Protein AF-0000000083822884 (afdb_homodimer)

Organism: NCBI:txid205130

Sequence (716 aa):
MIFPSYSFPRPGYAIFPLLQMFLTNFVYLCDPQETHKIYRQKLDELTSLQATCSSAIGKQRKCLKDLRHKVKLITDIKTQIKDKENVFFDMEAYLPKKNGLYLNLVLGNVNVTLLSNQAKFAYKDEYEKFKLYMTIILMFGAITCLFFLNCRVTDEIFNFLLVWYYCTLTIRESILMSNGSRIKGWWVSHHYVSTFLSGVMLTWPEGPMYQMFRSQFLAFSIYQSFVQFLQYYYQSGCLYRLRALGERNQLDLTVEGFQSWMWRGLTFLLPFLFFGHFWQLYNAVTLFRLAGHEDCKEWQVRIVLASSCCFYLKSLVHFAYLCLSSVFKSTFGAIYIWPPYKFKRCVSLYQAKLHTSTMIFPSYSFPRPGYAIFPLLQMFLTNFVYLCDPQETHKIYRQKLDELTSLQATCSSAIGKQRKCLKDLRHKVKLITDIKTQIKDKENVFFDMEAYLPKKNGLYLNLVLGNVNVTLLSNQAKFAYKDEYEKFKLYMTIILMFGAITCLFFLNCRVTDEIFNFLLVWYYCTLTIRESILMSNGSRIKGWWVSHHYVSTFLSGVMLTWPEGPMYQMFRSQFLAFSIYQSFVQFLQYYYQSGCLYRLRALGERNQLDLTVEGFQSWMWRGLTFLLPFLFFGHFWQLYNAVTLFRLAGHEDCKEWQVRIVLASSCCFYLKSLVHFAYLCLSSVFKSTFGAIYIWPPYKFKRCVSLYQAKLHTST

InterPro domains:
  IPR012926 TMEM120A/B [PF07851] (33-304)
  IPR012926 TMEM120A/B [PTHR21433] (33-319)

Solvent-accessible surface area (backbone atoms only — not comparable to full-atom values): 39597 Å² total; per-residue (Å²): 137,85,78,78,80,81,77,74,78,73,73,73,67,58,52,53,56,49,50,47,43,47,49,47,50,61,53,64,42,85,46,60,60,58,57,46,49,52,47,52,51,51,48,52,51,48,53,53,49,49,52,52,49,52,50,48,49,49,54,49,50,52,50,49,53,53,43,54,69,69,50,77,76,45,66,68,56,49,51,51,50,50,50,50,49,50,51,49,49,52,56,48,24,56,36,86,55,82,62,53,70,69,52,28,70,48,59,40,90,53,56,66,53,45,74,40,66,68,50,47,52,51,41,53,50,49,54,52,49,49,50,48,54,51,33,52,52,48,28,51,48,29,49,42,43,66,78,72,39,92,44,70,67,59,53,36,52,52,26,47,51,47,24,52,49,29,49,33,47,52,50,40,50,50,45,40,44,70,44,57,40,72,74,55,65,66,61,55,48,49,36,54,50,48,25,53,50,27,46,42,60,36,48,49,49,93,48,70,71,44,61,72,43,45,59,61,51,32,51,48,48,32,49,50,26,51,51,50,51,54,48,45,56,45,51,52,52,50,52,52,49,43,56,67,69,51,59,59,58,77,61,45,79,46,58,82,54,86,48,75,72,56,46,62,56,46,61,68,46,44,64,59,51,51,51,50,44,52,50,35,46,51,51,26,52,53,32,51,54,49,59,67,36,90,85,54,80,62,66,46,45,56,52,53,27,50,50,31,47,49,54,39,51,52,49,50,51,51,48,49,49,50,48,52,56,49,52,53,59,68,71,57,78,87,74,78,67,86,91,81,75,81,84,43,80,78,71,57,79,68,63,66,70,67,61,70,82,107,137,83,81,79,80,78,76,75,77,73,72,72,67,57,52,54,56,48,50,47,43,47,50,47,49,60,52,64,42,86,45,60,61,57,57,45,49,52,46,51,50,51,49,51,51,48,53,52,49,48,52,52,49,51,51,49,49,49,54,49,50,53,51,48,55,54,42,54,69,68,51,77,76,44,64,67,57,50,52,51,50,51,50,50,49,50,49,48,49,57,56,48,24,58,34,84,56,82,63,54,70,70,52,29,71,48,58,39,90,52,55,66,52,46,75,41,64,68,51,48,52,50,41,53,51,48,53,52,49,50,50,48,53,51,33,52,52,50,28,51,50,29,48,41,42,66,77,72,40,92,45,69,66,59,50,36,52,51,26,47,50,47,25,53,50,29,50,33,48,52,49,39,49,51,46,39,44,70,43,56,42,76,74,53,68,67,61,55,48,49,37,54,51,49,24,52,49,27,46,43,59,34,48,50,51,92,48,70,70,43,61,73,44,44,61,61,50,33,52,48,48,32,50,50,28,52,53,50,51,54,49,44,56,45,50,51,51,51,51,50,50,44,55,68,69,51,54,61,57,88,64,43,77,47,58,77,59,86,49,74,73,56,46,62,53,47,60,68,47,43,64,59,51,50,51,49,45,51,51,35,47,51,50,25,52,52,30,50,54,48,58,66,36,89,84,55,79,62,66,46,44,55,50,52,26,51,48,32,48,49,53,38,51,50,49,50,50,51,48,49,50,52,48,53,55,48,51,52,59,68,71,54,78,88,74,79,66,86,89,78,73,81,84,39,80,77,71,57,81,69,63,68,70,68,61,68,82,106

pLDDT: mean 71.79, std 22.81, range [19.41, 97.19]

Secondary structure (DSSP, 8-state):
----------TTSSHHHHHHHHHHHHHHSS-HHHHHHHHHHHHHHHHHHHHHHHHHHHHHHHHHHHHHHH--S-HHHHHHHHHHHHHHHHHHTTS-PPPPHHHHHHH-S------SHHHHHHHHHHHHHHHHHHHHHHHHHHHHHHHT---HHHHHHHHHHHHHHHHHHHHHHHHHHHTT----HHHHHHHHHHHHHHHHHHH--SSHHHHHHHHHHHHHHHHHHHHHHHHHHHHHHHHHHHHHTTTTSTTGGG--S--HHHHHHHHHHHHHHHHHHHHHHHHHHHHHHHHTSTT---HHHHHHHHHHHHHHHHHHHHHHHHHHHHHHHHSSSS---S--SGGGTTTGGGSGGGTTT-/----------TTSSHHHHHHHHHHHHHHSS-HHHHHHHHHHHHHHHHHHHHHHHHHHHHHHHHHHHHHHH--S-HHHHHHHHHHHHHHHHHHTTS-PPPPHHHHHHH-S------SHHHHHHHHHHHHHHHHHHHHHHHHHHHHHHHT---HHHHHHHHHHHHHHHHHHHHHHHHHHHTT----HHHHHHHHHHHHHHHHHHH--SSHHHHHHHHHHHHHHHHHHHHHHHHHHHHHHHHHHHHHTTTTSGGGGG--S--HHHHHHHHHHHHHHHHHHHHHHHHHHHHHHHHTSTT---HHHHHHHHHHHHHHHHHHHHHHHHHHHHHHHHHSSS---S--SGGGTTTGGGSGGGTTT-

Nearest PDB structures (foldseek):
  7n7p-assembly1_B  TM=9.073E-01  e=2.785E-26  Homo sapiens
  7n0k-assembly1_A  TM=9.055E-01  e=8.140E-24  Mus musculus
  7n0l-assembly1_B  TM=8.531E-01  e=1.923E-24  Mus musculus
  7f3t-assembly1_A  TM=8.676E-01  e=2.317E-24  Homo sapiens
  7f6v-assembly1_B  TM=8.742E-01  e=5.486E-23  Homo sapiens

Radius of gyration: 32.62 Å; Cα contacts (8 Å, |Δi|>4): 527; chains: 2; bounding box: 101×112×96 Å

Foldseek 3Di:
DPPDPPPPPDPPVVVVVVVVVCVVVVCPPPNVVVVVVVVVVVVVVVVVVLVVLVVVLVVVLVVLVVVCVVPVPDVVSVVVSVVVVVVSLQVCLQHFDAADPVLCVVPNGDGLRDNFLVSLLVLVVVLLVLLLVLLVVLLVLLVCCQPPNVDPVSVLVSLVSQLVSLVVNLNSVSSNVSSPQPPDPVVSVVSVLSNVLSVLLNPPDDDDLCVLCVNLVSVLSNLVSVLSNLVSVLVVVVSVVCVVVVVRDTNCSCVQDDDPVSVVSVVVSVVSVVVSLVSLVVSLVSLVVSVPDPPDPRPSSVSNNVSSVVVSVVVVVVVVVVVVVVVVVPPDDPPPPDDDDDVPPRPPPPPPPVPPVD/DDPDDPPDPDCPVVVVVVVVVCVVVVCPPPNPVVVVVVVVVVVVVVVVVLVVLVVVLVVVLVVLVVVCVVPVPDVVSVVVSVVVVLVSLLVCLQHFDAADPVLCVVPNGDGLRDNFLVSLLVLVVVLLVLLLVLLVVLLVLLVCCQPPNVDLVSVLVSLVSQLVSLVVNLNSVSSNVSSPQPPDPVVSVVSVLSNVLSVLLNPPDDDDLCVLCVNLVSVLSNLVSVLSNLVSVLVVVVSVVCVVVVVRDGNCSCVPDDDPVSVVSVVVSVVSVVVSLVSLVVSLVSLVVSVPDPPDPRPSSVSNNVSSVVVSVVVVVVVVVVVVVVVVPPPDDLPPPDDDDDVPPRPPVPNPPVPPVD

Structure (mmCIF, N/CA/C/O backbone):
data_AF-0000000083822884-model_v1
#
loop_
_entity.id
_entity.type
_entity.pdbx_description
1 polymer 'Transmembrane protein 120B'
#
loop_
_atom_site.group_PDB
_atom_site.id
_atom_site.type_symbol
_atom_site.label_atom_id
_atom_site.label_alt_id
_atom_site.label_comp_id
_atom_site.label_asym_id
_atom_site.label_entity_id
_atom_site.label_seq_id
_atom_site.pdbx_PDB_ins_code
_atom_site.Cartn_x
_atom_site.Cartn_y
_atom_site.Cartn_z
_atom_site.occupancy
_atom_site.B_iso_or_equiv
_atom_site.auth_seq_id
_atom_site.auth_comp_id
_atom_site.auth_asym_id
_atom_site.auth_atom_id
_atom_site.pdbx_PDB_model_num
ATOM 1 N N . MET A 1 1 ? -55.219 15.477 69.812 1 25.03 1 MET A N 1
ATOM 2 C CA . MET A 1 1 ? -54.656 16.234 68.688 1 25.03 1 MET A CA 1
ATOM 3 C C . MET A 1 1 ? -53.906 15.305 67.75 1 25.03 1 MET A C 1
ATOM 5 O O . MET A 1 1 ? -53 14.594 68.188 1 25.03 1 MET A O 1
ATOM 9 N N . ILE A 1 2 ? -54.562 14.797 66.625 1 30.55 2 ILE A N 1
ATOM 10 C CA . ILE A 1 2 ? -54.312 13.781 65.625 1 30.55 2 ILE A CA 1
ATOM 11 C C . ILE A 1 2 ? -53.219 14.266 64.688 1 30.55 2 ILE A C 1
ATOM 13 O O . ILE A 1 2 ? -53.344 15.32 64.062 1 30.55 2 ILE A O 1
ATOM 17 N N . PHE A 1 3 ? -51.906 14.008 64.938 1 31.75 3 PHE A N 1
ATOM 18 C CA . PHE A 1 3 ? -50.75 14.477 64.188 1 31.75 3 PHE A CA 1
ATOM 19 C C . PHE A 1 3 ? -50.781 13.961 62.75 1 31.75 3 PHE A C 1
ATOM 21 O O . PHE A 1 3 ? -50.969 12.758 62.5 1 31.75 3 PHE A O 1
ATOM 28 N N . PRO A 1 4 ? -51.219 14.797 61.781 1 30.09 4 PRO A N 1
ATOM 29 C CA . PRO A 1 4 ? -51.406 14.367 60.375 1 30.09 4 PRO A CA 1
ATOM 30 C C . PRO A 1 4 ? -50.094 13.852 59.75 1 30.09 4 PRO A C 1
ATOM 32 O O . PRO A 1 4 ? -49 14.266 60.156 1 30.09 4 PRO A O 1
ATOM 35 N N . SER A 1 5 ? -50.062 12.578 59.344 1 29.41 5 SER A N 1
ATOM 36 C CA . SER A 1 5 ? -49.031 11.758 58.688 1 29.41 5 SER A CA 1
ATOM 37 C C . SER A 1 5 ? -48.531 12.391 57.406 1 29.41 5 SER A C 1
ATOM 39 O O . SER A 1 5 ? -49.312 12.555 56.438 1 29.41 5 SER A O 1
ATOM 41 N N . TYR A 1 6 ? -47.688 13.477 57.438 1 28.16 6 TYR A N 1
ATOM 42 C CA . TYR A 1 6 ? -47.125 14.117 56.25 1 28.16 6 TYR A CA 1
ATOM 43 C C . TYR A 1 6 ? -46.469 13.094 55.344 1 28.16 6 TYR A C 1
ATOM 45 O O . TYR A 1 6 ? -45.625 12.312 55.781 1 28.16 6 TYR A O 1
ATOM 53 N N . SER A 1 7 ? -47.219 12.523 54.344 1 28.91 7 SER A N 1
ATOM 54 C CA . SER A 1 7 ? -46.812 11.648 53.25 1 28.91 7 SER A CA 1
ATOM 55 C C . SER A 1 7 ? -45.594 12.227 52.531 1 28.91 7 SER A C 1
ATOM 57 O O . SER A 1 7 ? -45.625 13.375 52.094 1 28.91 7 SER A O 1
ATOM 59 N N . PHE A 1 8 ? -44.375 11.859 52.875 1 31.8 8 PHE A N 1
ATOM 60 C CA . PHE A 1 8 ? -43.094 12.18 52.25 1 31.8 8 PHE A CA 1
ATOM 61 C C . PHE A 1 8 ? -43.188 11.906 50.75 1 31.8 8 PHE A C 1
ATOM 63 O O . PHE A 1 8 ? -43.625 10.836 50.312 1 31.8 8 PHE A O 1
ATOM 70 N N . PRO A 1 9 ? -43.406 13.07 49.938 1 33 9 PRO A N 1
ATOM 71 C CA . PRO A 1 9 ? -43.438 12.883 48.5 1 33 9 PRO A CA 1
ATOM 72 C C . PRO A 1 9 ? -42.375 11.953 47.969 1 33 9 PRO A C 1
ATOM 74 O O . PRO A 1 9 ? -41.312 11.812 48.625 1 33 9 PRO A O 1
ATOM 77 N N . ARG A 1 10 ? -42.719 10.945 47.219 1 35.22 10 ARG A N 1
ATOM 78 C CA . ARG A 1 10 ? -41.938 9.867 46.625 1 35.22 10 ARG A CA 1
ATOM 79 C C . ARG A 1 10 ? -40.75 10.43 45.875 1 35.22 10 ARG A C 1
ATOM 81 O O . ARG A 1 10 ? -40.875 11.359 45.062 1 35.22 10 ARG A O 1
ATOM 88 N N . PRO A 1 11 ? -39.5 10.234 46.344 1 34.75 11 PRO A N 1
ATOM 89 C CA . PRO A 1 11 ? -38.219 10.656 45.812 1 34.75 11 PRO A CA 1
ATOM 90 C C . PRO A 1 11 ? -38.062 10.297 44.344 1 34.75 11 PRO A C 1
ATOM 92 O O . PRO A 1 11 ? -37 10.516 43.75 1 34.75 11 PRO A O 1
ATOM 95 N N . GLY A 1 12 ? -39 9.594 43.719 1 37.16 12 GLY A N 1
ATOM 96 C CA . GLY A 1 12 ? -38.75 9.156 42.344 1 37.16 12 GLY A CA 1
ATOM 97 C C . GLY A 1 12 ? -38.656 10.312 41.344 1 37.16 12 GLY A C 1
ATOM 98 O O . GLY A 1 12 ? -38.125 10.141 40.25 1 37.16 12 GLY A O 1
ATOM 99 N N . TYR A 1 13 ? -39.438 11.414 41.469 1 37.97 13 TYR A N 1
ATOM 100 C CA . TYR A 1 13 ? -39.562 12.484 40.469 1 37.97 13 TYR A CA 1
ATOM 101 C C . TYR A 1 13 ? -38.312 13.352 40.469 1 37.97 13 TYR A C 1
ATOM 103 O O . TYR A 1 13 ? -38.156 14.188 39.562 1 37.97 13 TYR A O 1
ATOM 111 N N . ALA A 1 14 ? -37.594 13.43 41.594 1 38.75 14 ALA A N 1
ATOM 112 C CA . ALA A 1 14 ? -36.469 14.344 41.656 1 38.75 14 ALA A CA 1
ATOM 113 C C . ALA A 1 14 ? -35.312 13.844 40.812 1 38.75 14 ALA A C 1
ATOM 115 O O . ALA A 1 14 ? -34.344 14.586 40.531 1 38.75 14 ALA A O 1
ATOM 116 N N . ILE A 1 15 ? -35.312 12.602 40.594 1 42.62 15 ILE A N 1
ATOM 117 C CA . ILE A 1 15 ? -34.188 12.078 39.844 1 42.62 15 ILE A CA 1
ATOM 118 C C . ILE A 1 15 ? -34.219 12.594 38.406 1 42.62 15 ILE A C 1
ATOM 120 O O . ILE A 1 15 ? -33.188 12.867 37.812 1 42.62 15 ILE A O 1
ATOM 124 N N . PHE A 1 16 ? -35.469 12.891 37.906 1 43.44 16 PHE A N 1
ATOM 125 C CA . PHE A 1 16 ? -35.562 13.336 36.531 1 43.44 16 PHE A CA 1
ATOM 126 C C . PHE A 1 16 ? -35 14.742 36.375 1 43.44 16 PHE A C 1
ATOM 128 O O . PHE A 1 16 ? -34.219 15.016 35.438 1 43.44 16 PHE A O 1
ATOM 135 N N . PRO A 1 17 ? -35.438 15.68 37.219 1 45 17 PRO A N 1
ATOM 136 C CA . PRO A 1 17 ? -34.812 17 37.062 1 45 17 PRO A CA 1
ATOM 137 C C . PRO A 1 17 ? -33.312 16.984 37.312 1 45 17 PRO A C 1
ATOM 139 O O . PRO A 1 17 ? -32.562 17.719 36.688 1 45 17 PRO A O 1
ATOM 142 N N . LEU A 1 18 ? -32.875 16.219 38.25 1 43.75 18 LEU A N 1
ATOM 143 C CA . LEU A 1 18 ? -31.438 16.172 38.5 1 43.75 18 LEU A CA 1
ATOM 144 C C . LEU A 1 18 ? -30.688 15.547 37.344 1 43.75 18 LEU A C 1
ATOM 146 O O . LEU A 1 18 ? -29.609 16 36.969 1 43.75 18 LEU A O 1
ATOM 150 N N . LEU A 1 19 ? -31.266 14.531 36.844 1 45.78 19 LEU A N 1
ATOM 151 C CA . LEU A 1 19 ? -30.656 13.914 35.656 1 45.78 19 LEU A CA 1
ATOM 152 C C . LEU A 1 19 ? -30.688 14.875 34.469 1 45.78 19 LEU A C 1
ATOM 154 O O . LEU A 1 19 ? -29.719 14.977 33.719 1 45.78 19 LEU A O 1
ATOM 158 N N . GLN A 1 20 ? -31.812 15.562 34.344 1 46.38 20 GLN A N 1
ATOM 159 C CA . GLN A 1 20 ? -31.875 16.594 33.312 1 46.38 20 GLN A CA 1
ATOM 160 C C . GLN A 1 20 ? -30.891 17.734 33.625 1 46.38 20 GLN A C 1
ATOM 162 O O . GLN A 1 20 ? -30.266 18.281 32.719 1 46.38 20 GLN A O 1
ATOM 167 N N . MET A 1 21 ? -30.875 18.156 34.844 1 45.44 21 MET A N 1
ATOM 168 C CA . MET A 1 21 ? -29.891 19.156 35.25 1 45.44 21 MET A CA 1
ATOM 169 C C . MET A 1 21 ? -28.469 18.656 35 1 45.44 21 MET A C 1
ATOM 171 O O . MET A 1 21 ? -27.609 19.406 34.562 1 45.44 21 MET A O 1
ATOM 175 N N . PHE A 1 22 ? -28.219 17.5 35.375 1 45.22 22 PHE A N 1
ATOM 176 C CA . PHE A 1 22 ? -26.906 16.922 35.094 1 45.22 22 PHE A CA 1
ATOM 177 C C . PHE A 1 22 ? -26.656 16.875 33.594 1 45.22 22 PHE A C 1
ATOM 179 O O . PHE A 1 22 ? -25.547 17.172 33.125 1 45.22 22 PHE A O 1
ATOM 186 N N . LEU A 1 23 ? -27.719 16.484 32.938 1 45.22 23 LEU A N 1
ATOM 187 C CA . LEU A 1 23 ? -27.578 16.516 31.484 1 45.22 23 LEU A CA 1
ATOM 188 C C . LEU A 1 23 ? -27.359 17.938 31 1 45.22 23 LEU A C 1
ATOM 190 O O . LEU A 1 23 ? -26.547 18.172 30.109 1 45.22 23 LEU A O 1
ATOM 194 N N . THR A 1 24 ? -28.203 18.859 31.547 1 45.06 24 THR A N 1
ATOM 195 C CA . THR A 1 24 ? -28.016 20.25 31.141 1 45.06 24 THR A CA 1
ATOM 196 C C . THR A 1 24 ? -26.672 20.781 31.625 1 45.06 24 THR A C 1
ATOM 198 O O . THR A 1 24 ? -26.016 21.547 30.922 1 45.06 24 THR A O 1
ATOM 201 N N . ASN A 1 25 ? -26.438 20.609 32.875 1 42.94 25 ASN A N 1
ATOM 202 C CA . ASN A 1 25 ? -25.141 21.078 33.344 1 42.94 25 ASN A CA 1
ATOM 203 C C . ASN A 1 25 ? -24 20.375 32.625 1 42.94 25 ASN A C 1
ATOM 205 O O . ASN A 1 25 ? -22.953 20.969 32.406 1 42.94 25 ASN A O 1
ATOM 209 N N . PHE A 1 26 ? -24.156 19.156 32.5 1 44.19 26 PHE A N 1
ATOM 210 C CA . PHE A 1 26 ? -23.156 18.453 31.703 1 44.19 26 PHE A CA 1
ATOM 211 C C . PHE A 1 26 ? -23.078 19.031 30.281 1 44.19 26 PHE A C 1
ATOM 213 O O . PHE A 1 26 ? -22 19.062 29.688 1 44.19 26 PHE A O 1
ATOM 220 N N . VAL A 1 27 ? -24.234 19.469 29.859 1 43.25 27 VAL A N 1
ATOM 221 C CA . VAL A 1 27 ? -24.234 20.172 28.594 1 43.25 27 VAL A CA 1
ATOM 222 C C . VAL A 1 27 ? -23.484 21.5 28.75 1 43.25 27 VAL A C 1
ATOM 224 O O . VAL A 1 27 ? -22.844 21.969 27.812 1 43.25 27 VAL A O 1
ATOM 227 N N . TYR A 1 28 ? -23.734 22.25 29.859 1 38.62 28 TYR A N 1
ATOM 228 C CA . TYR A 1 28 ? -23.078 23.547 30.016 1 38.62 28 TYR A CA 1
ATOM 229 C C . TYR A 1 28 ? -21.562 23.375 30.141 1 38.62 28 TYR A C 1
ATOM 231 O O . TYR A 1 28 ? -20.844 24.344 30.375 1 38.62 28 TYR A O 1
ATOM 239 N N . LEU A 1 29 ? -21.094 22.312 30.609 1 39.75 29 LEU A N 1
ATOM 240 C CA . LEU A 1 29 ? -19.641 22.25 30.484 1 39.75 29 LEU A CA 1
ATOM 241 C C . LEU A 1 29 ? -19.188 22.844 29.156 1 39.75 29 LEU A C 1
ATOM 243 O O . LEU A 1 29 ? -19.938 22.828 28.172 1 39.75 29 LEU A O 1
ATOM 247 N N . CYS A 1 30 ? -17.906 23.484 29.078 1 45.03 30 CYS A N 1
ATOM 248 C CA . CYS A 1 30 ? -17.203 24.203 28.016 1 45.03 30 CYS A CA 1
ATOM 249 C C . CYS A 1 30 ? -17.5 23.609 26.656 1 45.03 30 CYS A C 1
ATOM 251 O O . CYS A 1 30 ? -17.203 22.438 26.406 1 45.03 30 CYS A O 1
ATOM 253 N N . ASP A 1 31 ? -18.562 24 26.047 1 53.72 31 ASP A N 1
ATOM 254 C CA . ASP A 1 31 ? -19.234 23.547 24.844 1 53.72 31 ASP A CA 1
ATOM 255 C C . ASP A 1 31 ? -18.219 23.141 23.766 1 53.72 31 ASP A C 1
ATOM 257 O O . ASP A 1 31 ? -17.516 24 23.219 1 53.72 31 ASP A O 1
ATOM 261 N N . PRO A 1 32 ? -17.719 21.969 23.859 1 62.06 32 PRO A N 1
ATOM 262 C CA . PRO A 1 32 ? -16.828 21.469 22.812 1 62.06 32 PRO A CA 1
ATOM 263 C C . PRO A 1 32 ? -17.156 22.016 21.438 1 62.06 32 PRO A C 1
ATOM 265 O O . PRO A 1 32 ? -16.266 22.156 20.594 1 62.06 32 PRO A O 1
ATOM 268 N N . GLN A 1 33 ? -18.406 22.641 21.391 1 63.31 33 GLN A N 1
ATOM 269 C CA . GLN A 1 33 ? -18.75 23.172 20.078 1 63.31 33 GLN A CA 1
ATOM 270 C C . GLN A 1 33 ? -18.141 24.547 19.859 1 63.31 33 GLN A C 1
ATOM 272 O O . GLN A 1 33 ? -17.734 24.875 18.734 1 63.31 33 GLN A O 1
ATOM 277 N N . GLU A 1 34 ? -18.125 25.328 20.984 1 64.31 34 GLU A N 1
ATOM 278 C CA . GLU A 1 34 ? -17.516 26.641 20.828 1 64.31 34 GLU A CA 1
ATOM 279 C C . GLU A 1 34 ? -16.016 26.547 20.594 1 64.31 34 GLU A C 1
ATOM 281 O O . GLU A 1 34 ? -15.461 27.266 19.766 1 64.31 34 GLU A O 1
ATOM 286 N N . THR A 1 35 ? -15.398 25.688 21.375 1 66.12 35 THR A N 1
ATOM 287 C CA . THR A 1 35 ? -13.977 25.484 21.156 1 66.12 35 THR A CA 1
ATOM 288 C C . THR A 1 35 ? -13.711 24.906 19.766 1 66.12 35 THR A C 1
ATOM 290 O O . THR A 1 35 ? -12.719 25.25 19.125 1 66.12 35 THR A O 1
ATOM 293 N N . HIS A 1 36 ? -14.664 24.141 19.359 1 71.88 36 HIS A N 1
ATOM 294 C CA . HIS A 1 36 ? -14.531 23.562 18.031 1 71.88 36 HIS A CA 1
ATOM 295 C C . HIS A 1 36 ? -14.703 24.625 16.953 1 71.88 36 HIS A C 1
ATOM 297 O O . HIS A 1 36 ? -14.031 24.578 15.914 1 71.88 36 HIS A O 1
ATOM 303 N N . LYS A 1 37 ? -15.57 25.531 17.25 1 71.44 37 LYS A N 1
ATOM 304 C CA . LYS A 1 37 ? -15.742 26.625 16.297 1 71.44 37 LYS A CA 1
ATOM 305 C C . LYS A 1 37 ? -14.477 27.484 16.219 1 71.44 37 LYS A C 1
ATOM 307 O O . LYS A 1 37 ? -14.062 27.891 15.133 1 71.44 37 LYS A O 1
ATOM 312 N N . ILE A 1 38 ? -13.906 27.766 17.328 1 71.31 38 ILE A N 1
ATOM 313 C CA . ILE A 1 38 ? -12.664 28.531 17.359 1 71.31 38 ILE A CA 1
ATOM 314 C C . ILE A 1 38 ? -11.555 27.766 16.656 1 71.31 38 ILE A C 1
ATOM 316 O O . ILE A 1 38 ? -10.75 28.344 15.922 1 71.31 38 ILE A O 1
ATOM 320 N N . TYR A 1 39 ? -11.586 26.547 16.891 1 72.62 39 TYR A N 1
ATOM 321 C CA . TYR A 1 39 ? -10.609 25.688 16.234 1 72.62 39 TYR A CA 1
ATOM 322 C C . TYR A 1 39 ? -10.758 25.75 14.727 1 72.62 39 TYR A C 1
ATOM 324 O O . TYR A 1 39 ? -9.766 25.891 14.008 1 72.62 39 TYR A O 1
ATOM 332 N N . ARG A 1 40 ? -11.969 25.719 14.281 1 70.44 40 ARG A N 1
ATOM 333 C CA . ARG A 1 40 ? -12.211 25.766 12.844 1 70.44 40 ARG A CA 1
ATOM 334 C C . ARG A 1 40 ? -11.781 27.109 12.258 1 70.44 40 ARG A C 1
ATOM 336 O O . ARG A 1 40 ? -11.25 27.172 11.148 1 70.44 40 ARG A O 1
ATOM 343 N N . GLN A 1 41 ? -11.953 28.094 12.961 1 69.94 41 GLN A N 1
ATOM 344 C CA . GLN A 1 41 ? -11.547 29.406 12.508 1 69.94 41 GLN A CA 1
ATOM 345 C C . GLN A 1 41 ? -10.023 29.531 12.438 1 69.94 41 GLN A C 1
ATOM 347 O O . GLN A 1 41 ? -9.484 30.094 11.484 1 69.94 41 GLN A O 1
ATOM 352 N N . LYS A 1 42 ? -9.414 29.016 13.43 1 74.5 42 LYS A N 1
ATOM 353 C CA . LYS A 1 42 ? -7.957 29.062 13.453 1 74.5 42 LYS A CA 1
ATOM 354 C C . LYS A 1 42 ? -7.363 28.188 12.344 1 74.5 42 LYS A C 1
ATOM 356 O O . LYS A 1 42 ? -6.316 28.516 11.789 1 74.5 42 LYS A O 1
ATOM 361 N N . LEU A 1 43 ? -8.078 27.156 12.125 1 71.94 43 LEU A N 1
ATOM 362 C CA . LEU A 1 43 ? -7.656 26.281 11.039 1 71.94 43 LEU A CA 1
ATOM 363 C C . LEU A 1 43 ? -7.742 27 9.695 1 71.94 43 LEU A C 1
ATOM 365 O O . LEU A 1 43 ? -6.84 26.891 8.867 1 71.94 43 LEU A O 1
ATOM 369 N N . ASP A 1 44 ? -8.742 27.75 9.508 1 71.81 44 ASP A N 1
ATOM 370 C CA . ASP A 1 44 ? -8.898 28.516 8.281 1 71.81 44 ASP A CA 1
ATOM 371 C C . ASP A 1 44 ? -7.812 29.594 8.164 1 71.81 44 ASP A C 1
ATOM 373 O O . ASP A 1 44 ? -7.289 29.828 7.07 1 71.81 44 ASP A O 1
ATOM 377 N N . GLU A 1 45 ? -7.508 30.141 9.211 1 72.56 45 GLU A N 1
ATOM 378 C CA . GLU A 1 45 ? -6.441 31.141 9.227 1 72.56 45 GLU A CA 1
ATOM 379 C C . GLU A 1 45 ? -5.098 30.516 8.859 1 72.56 45 GLU A C 1
ATOM 381 O O . GLU A 1 45 ? -4.312 31.109 8.109 1 72.56 45 GLU A O 1
ATOM 386 N N . LEU A 1 46 ? -4.918 29.375 9.422 1 74.31 46 LEU A N 1
ATOM 387 C CA . LEU A 1 46 ? -3.67 28.672 9.141 1 74.31 46 LEU A CA 1
ATOM 388 C C . LEU A 1 46 ? -3.578 28.297 7.672 1 74.31 46 LEU A C 1
ATOM 390 O O . LEU A 1 46 ? -2.514 28.406 7.059 1 74.31 46 LEU A O 1
ATOM 394 N N . THR A 1 47 ? -4.656 27.828 7.16 1 70.44 47 THR A N 1
ATOM 395 C CA . THR A 1 47 ? -4.676 27.422 5.758 1 70.44 47 THR A CA 1
ATOM 396 C C . THR A 1 47 ? -4.383 28.625 4.855 1 70.44 47 THR A C 1
ATOM 398 O O . THR A 1 47 ? -3.676 28.484 3.854 1 70.44 47 THR A O 1
ATOM 401 N N . SER A 1 48 ? -4.91 29.719 5.25 1 72.88 48 SER A N 1
ATOM 402 C CA . SER A 1 48 ? -4.648 30.938 4.488 1 72.88 48 SER A CA 1
ATOM 403 C C . SER A 1 48 ? -3.182 31.328 4.574 1 72.88 48 SER A C 1
ATOM 405 O O . SER A 1 48 ? -2.586 31.75 3.582 1 72.88 48 SER A O 1
ATOM 407 N N . LEU A 1 49 ? -2.662 31.234 5.73 1 73 49 LEU A N 1
ATOM 408 C CA . LEU A 1 49 ? -1.251 31.547 5.922 1 73 49 LEU A CA 1
ATOM 409 C C . LEU A 1 49 ? -0.366 30.578 5.152 1 73 49 LEU A C 1
ATOM 411 O O . LEU A 1 49 ? 0.68 30.969 4.625 1 73 49 LEU A O 1
ATOM 415 N N . GLN A 1 50 ? -0.744 29.344 5.117 1 72.38 50 GLN A N 1
ATOM 416 C CA . GLN A 1 50 ? -0.008 28.344 4.355 1 72.38 50 GLN A CA 1
ATOM 417 C C . GLN A 1 50 ? 0.043 28.703 2.875 1 72.38 50 GLN A C 1
ATOM 419 O O . GLN A 1 50 ? 1.092 28.578 2.238 1 72.38 50 GLN A O 1
ATOM 424 N N . ALA A 1 51 ? -1.059 29.078 2.385 1 71.56 51 ALA A N 1
ATOM 425 C CA . ALA A 1 51 ? -1.132 29.453 0.976 1 71.56 51 ALA A CA 1
ATOM 426 C C . ALA A 1 51 ? -0.262 30.672 0.686 1 71.56 51 ALA A C 1
ATOM 428 O O . ALA A 1 51 ? 0.422 30.734 -0.339 1 71.56 51 ALA A O 1
ATOM 429 N N . THR A 1 52 ? -0.273 31.641 1.554 1 70.12 52 THR A N 1
ATOM 430 C CA . THR A 1 52 ? 0.524 32.844 1.378 1 70.12 52 THR A CA 1
ATOM 431 C C . THR A 1 52 ? 2.014 32.531 1.415 1 70.12 52 THR A C 1
ATOM 433 O O . THR A 1 52 ? 2.789 33.062 0.615 1 70.12 52 THR A O 1
ATOM 436 N N . CYS A 1 53 ? 2.387 31.688 2.359 1 71.38 53 CYS A N 1
ATOM 437 C CA . CYS A 1 53 ? 3.787 31.297 2.475 1 71.38 53 CYS A CA 1
ATOM 438 C C . CYS A 1 53 ? 4.238 30.516 1.238 1 71.38 53 CYS A C 1
ATOM 440 O O . CYS A 1 53 ? 5.324 30.766 0.71 1 71.38 53 CYS A O 1
ATOM 442 N N . SER A 1 54 ? 3.383 29.594 0.787 1 73.38 54 SER A N 1
ATOM 443 C CA . SER A 1 54 ? 3.727 28.797 -0.389 1 73.38 54 SER A CA 1
ATOM 444 C C . SER A 1 54 ? 3.857 29.688 -1.629 1 73.38 54 SER A C 1
ATOM 446 O O . SER A 1 54 ? 4.75 29.469 -2.453 1 73.38 54 SER A O 1
ATOM 448 N N . SER A 1 55 ? 3.018 30.578 -1.76 1 73 55 SER A N 1
ATOM 449 C CA . SER A 1 55 ? 3.082 31.5 -2.889 1 73 55 SER A CA 1
ATOM 450 C C . SER A 1 55 ? 4.336 32.344 -2.828 1 73 55 SER A C 1
ATOM 452 O O . SER A 1 55 ? 4.977 32.594 -3.852 1 73 55 SER A O 1
ATOM 454 N N . ALA A 1 56 ? 4.672 32.844 -1.658 1 68.75 56 ALA A N 1
ATOM 455 C CA . ALA A 1 56 ? 5.863 33.688 -1.478 1 68.75 56 ALA A CA 1
ATOM 456 C C . ALA A 1 56 ? 7.129 32.906 -1.818 1 68.75 56 ALA A C 1
ATOM 458 O O . ALA A 1 56 ? 8.031 33.406 -2.473 1 68.75 56 ALA A O 1
ATOM 459 N N . ILE A 1 57 ? 7.207 31.672 -1.362 1 72.44 57 ILE A N 1
ATOM 460 C CA . ILE A 1 57 ? 8.359 30.828 -1.641 1 72.44 57 ILE A CA 1
ATOM 461 C C . ILE A 1 57 ? 8.445 30.547 -3.139 1 72.44 57 ILE A C 1
ATOM 463 O O . ILE A 1 57 ? 9.531 30.531 -3.717 1 72.44 57 ILE A O 1
ATOM 467 N N . GLY A 1 58 ? 7.277 30.281 -3.719 1 72.44 58 GLY A N 1
ATOM 468 C CA . GLY A 1 58 ? 7.254 30.047 -5.152 1 72.44 58 GLY A CA 1
ATOM 469 C C . GLY A 1 58 ? 7.777 31.219 -5.957 1 72.44 58 GLY A C 1
ATOM 470 O O . GLY A 1 58 ? 8.539 31.031 -6.91 1 72.44 58 GLY A O 1
ATOM 471 N N . LYS A 1 59 ? 7.387 32.344 -5.648 1 72.5 59 LYS A N 1
ATOM 472 C CA . LYS A 1 59 ? 7.859 33.562 -6.316 1 72.5 59 LYS A CA 1
ATOM 473 C C . LYS A 1 59 ? 9.367 33.719 -6.141 1 72.5 59 LYS A C 1
ATOM 475 O O . LYS A 1 59 ? 10.07 34.094 -7.086 1 72.5 59 LYS A O 1
ATOM 480 N N . GLN A 1 60 ? 9.844 33.469 -4.953 1 70.06 60 GLN A N 1
ATOM 481 C CA . GLN A 1 60 ? 11.266 33.625 -4.684 1 70.06 60 GLN A CA 1
ATOM 482 C C . GLN A 1 60 ? 12.086 32.594 -5.445 1 70.06 60 GLN A C 1
ATOM 484 O O . GLN A 1 60 ? 13.18 32.875 -5.922 1 70.06 60 GLN A O 1
ATOM 489 N N . ARG A 1 61 ? 11.531 31.359 -5.48 1 73.44 61 ARG A N 1
ATOM 490 C CA . ARG A 1 61 ? 12.219 30.312 -6.219 1 73.44 61 ARG A CA 1
ATOM 491 C C . ARG A 1 61 ? 12.328 30.656 -7.699 1 73.44 61 ARG A C 1
ATOM 493 O O . ARG A 1 61 ? 13.344 30.375 -8.336 1 73.44 61 ARG A O 1
ATOM 500 N N . LYS A 1 62 ? 11.289 31.156 -8.227 1 73.94 62 LYS A N 1
ATOM 501 C CA . LYS A 1 62 ? 11.32 31.594 -9.617 1 73.94 62 LYS A CA 1
ATOM 502 C C . LYS A 1 62 ? 12.352 32.688 -9.828 1 73.94 62 LYS A C 1
ATOM 504 O O . LYS A 1 62 ? 13.062 32.719 -10.836 1 73.94 62 LYS A O 1
ATOM 509 N N . CYS A 1 63 ? 12.391 33.562 -8.906 1 67.69 63 CYS A N 1
ATOM 510 C CA . CYS A 1 63 ? 13.367 34.656 -8.977 1 67.69 63 CYS A CA 1
ATOM 511 C C . CYS A 1 63 ? 14.789 34.125 -8.93 1 67.69 63 CYS A C 1
ATOM 513 O O . CYS A 1 63 ? 15.664 34.594 -9.656 1 67.69 63 CYS A O 1
ATOM 515 N N . LEU A 1 64 ? 14.992 33.156 -8.031 1 71.06 64 LEU A N 1
ATOM 516 C CA . LEU A 1 64 ? 16.312 32.531 -7.902 1 71.06 64 LEU A CA 1
ATOM 517 C C . LEU A 1 64 ? 16.688 31.797 -9.172 1 71.06 64 LEU A C 1
ATOM 519 O O . LEU A 1 64 ? 17.859 31.812 -9.586 1 71.06 64 LEU A O 1
ATOM 523 N N . LYS A 1 65 ? 15.734 31.109 -9.742 1 74.56 65 LYS A N 1
ATOM 524 C CA . LYS A 1 65 ? 15.984 30.391 -10.992 1 74.56 65 LYS A CA 1
ATOM 525 C C . LYS A 1 65 ? 16.375 31.359 -12.109 1 74.56 65 LYS A C 1
ATOM 527 O O . LYS A 1 65 ? 17.281 31.078 -12.898 1 74.56 65 LYS A O 1
ATOM 532 N N . ASP A 1 66 ? 15.727 32.469 -12.148 1 68.5 66 ASP A N 1
ATOM 533 C CA . ASP A 1 66 ? 16.047 33.5 -13.141 1 68.5 66 ASP A CA 1
ATOM 534 C C . ASP A 1 66 ? 17.422 34.094 -12.891 1 68.5 66 ASP A C 1
ATOM 536 O O . ASP A 1 66 ? 18.156 34.375 -13.828 1 68.5 66 ASP A O 1
ATOM 540 N N . LEU A 1 67 ? 17.75 34.25 -11.664 1 65.25 67 LEU A N 1
ATOM 541 C CA . LEU A 1 67 ? 19.047 34.812 -11.297 1 65.25 67 LEU A CA 1
ATOM 542 C C . LEU A 1 67 ? 20.172 33.844 -11.641 1 65.25 67 LEU A C 1
ATOM 544 O O . LEU A 1 67 ? 21.25 34.25 -12.062 1 65.25 67 LEU A O 1
ATOM 548 N N . ARG A 1 68 ? 19.844 32.562 -11.32 1 66.81 68 ARG A N 1
ATOM 549 C CA . ARG A 1 68 ? 20.812 31.531 -11.648 1 66.81 68 ARG A CA 1
ATOM 550 C C . ARG A 1 68 ? 21.156 31.547 -13.133 1 66.81 68 ARG A C 1
ATOM 552 O O . ARG A 1 68 ? 22.312 31.328 -13.516 1 66.81 68 ARG A O 1
ATOM 559 N N . HIS A 1 69 ? 20.203 31.859 -13.938 1 67.88 69 HIS A N 1
ATOM 560 C CA . HIS A 1 69 ? 20.391 31.906 -15.375 1 67.88 69 HIS A CA 1
ATOM 561 C C . HIS A 1 69 ? 21.172 33.156 -15.789 1 67.88 69 HIS A C 1
ATOM 563 O O . HIS A 1 69 ? 21.922 33.125 -16.766 1 67.88 69 HIS A O 1
ATOM 569 N N . LYS A 1 70 ? 21 34.094 -14.992 1 56.38 70 LYS A N 1
ATOM 570 C CA . LYS A 1 70 ? 21.625 35.375 -15.359 1 56.38 70 LYS A CA 1
ATOM 571 C C . LYS A 1 70 ? 23.047 35.469 -14.828 1 56.38 70 LYS A C 1
ATOM 573 O O . LYS A 1 70 ? 23.891 36.156 -15.414 1 56.38 70 LYS A O 1
ATOM 578 N N . VAL A 1 71 ? 23.234 34.812 -13.648 1 58.03 71 VAL A N 1
ATOM 579 C CA . VAL A 1 71 ? 24.516 35 -12.977 1 58.03 71 VAL A CA 1
ATOM 580 C C . VAL A 1 71 ? 25.422 33.812 -13.25 1 58.03 71 VAL A C 1
ATOM 582 O O . VAL A 1 71 ? 25.406 32.844 -12.5 1 58.03 71 VAL A O 1
ATOM 585 N N . LYS A 1 72 ? 25.75 33.469 -14.453 1 56.38 72 LYS A N 1
ATOM 586 C CA . LYS A 1 72 ? 26.578 32.312 -14.805 1 56.38 72 LYS A CA 1
ATOM 587 C C . LYS A 1 72 ? 27.953 32.406 -14.172 1 56.38 72 LYS A C 1
ATOM 589 O O . LYS A 1 72 ? 28.625 31.375 -13.977 1 56.38 72 LYS A O 1
ATOM 594 N N . LEU A 1 73 ? 28.344 33.562 -13.75 1 54.25 73 LEU A N 1
ATOM 595 C CA . LEU A 1 73 ? 29.797 33.625 -13.617 1 54.25 73 LEU A CA 1
ATOM 596 C C . LEU A 1 73 ? 30.203 33.75 -12.156 1 54.25 73 LEU A C 1
ATOM 598 O O . LEU A 1 73 ? 31.391 33.625 -11.82 1 54.25 73 LEU A O 1
ATOM 602 N N . ILE A 1 74 ? 29.391 34.031 -11.273 1 55.62 74 ILE A N 1
ATOM 603 C CA . ILE A 1 74 ? 30 34.281 -9.977 1 55.62 74 ILE A CA 1
ATOM 604 C C . ILE A 1 74 ? 29.672 33.156 -9.008 1 55.62 74 ILE A C 1
ATOM 606 O O . ILE A 1 74 ? 28.516 32.875 -8.711 1 55.62 74 ILE A O 1
ATOM 610 N N . THR A 1 75 ? 30.656 32.344 -8.781 1 59.41 75 THR A N 1
ATOM 611 C CA . THR A 1 75 ? 30.609 31.188 -7.914 1 59.41 75 THR A CA 1
ATOM 612 C C . THR A 1 75 ? 29.922 31.516 -6.594 1 59.41 75 THR A C 1
ATOM 614 O O . THR A 1 75 ? 29.172 30.688 -6.062 1 59.41 75 THR A O 1
ATOM 617 N N . ASP A 1 76 ? 30.328 32.688 -6.086 1 58.78 76 ASP A N 1
ATOM 618 C CA . ASP A 1 76 ? 29.781 33.062 -4.789 1 58.78 76 ASP A CA 1
ATOM 619 C C . ASP A 1 76 ? 28.266 33.219 -4.852 1 58.78 76 ASP A C 1
ATOM 621 O O . ASP A 1 76 ? 27.562 32.812 -3.926 1 58.78 76 ASP A O 1
ATOM 625 N N . ILE A 1 77 ? 27.875 33.75 -5.957 1 61.44 77 ILE A N 1
ATOM 626 C CA . ILE A 1 77 ? 26.438 33.938 -6.094 1 61.44 77 ILE A CA 1
ATOM 627 C C . ILE A 1 77 ? 25.734 32.594 -6.266 1 61.44 77 ILE A C 1
ATOM 629 O O . ILE A 1 77 ? 24.641 32.406 -5.746 1 61.44 77 ILE A O 1
ATOM 633 N N . LYS A 1 78 ? 26.5 31.719 -6.793 1 64.81 78 LYS A N 1
ATOM 634 C CA . LYS A 1 78 ? 25.938 30.375 -6.973 1 64.81 78 LYS A CA 1
ATOM 635 C C . LYS A 1 78 ? 25.766 29.672 -5.633 1 64.81 78 LYS A C 1
ATOM 637 O O . LYS A 1 78 ? 24.766 28.984 -5.414 1 64.81 78 LYS A O 1
ATOM 642 N N . THR A 1 79 ? 26.703 29.859 -4.82 1 66 79 THR A N 1
ATOM 643 C CA . THR A 1 79 ? 26.609 29.266 -3.496 1 66 79 THR A CA 1
ATOM 644 C C . THR A 1 79 ? 25.469 29.891 -2.697 1 66 79 THR A C 1
ATOM 646 O O . THR A 1 79 ? 24.75 29.203 -1.976 1 66 79 THR A O 1
ATOM 649 N N . GLN A 1 80 ? 25.375 31.188 -2.863 1 61.84 80 GLN A N 1
ATOM 650 C CA . GLN A 1 80 ? 24.297 31.875 -2.148 1 61.84 80 GLN A CA 1
ATOM 651 C C . GLN A 1 80 ? 22.938 31.438 -2.664 1 61.84 80 GLN A C 1
ATOM 653 O O . GLN A 1 80 ? 21.984 31.297 -1.887 1 61.84 80 GLN A O 1
ATOM 658 N N . ILE A 1 81 ? 22.875 31.172 -3.859 1 66.62 81 ILE A N 1
ATOM 659 C CA . ILE A 1 81 ? 21.625 30.719 -4.457 1 66.62 81 ILE A CA 1
ATOM 660 C C . ILE A 1 81 ? 21.297 29.312 -3.953 1 66.62 81 ILE A C 1
ATOM 662 O O . ILE A 1 81 ? 20.141 29.031 -3.6 1 66.62 81 ILE A O 1
ATOM 666 N N . LYS A 1 82 ? 22.297 28.547 -3.891 1 67.56 82 LYS A N 1
ATOM 667 C CA . LYS A 1 82 ? 22.078 27.188 -3.414 1 67.56 82 LYS A CA 1
ATOM 668 C C . LYS A 1 82 ? 21.656 27.172 -1.949 1 67.56 82 LYS A C 1
ATOM 670 O O . LYS A 1 82 ? 20.781 26.391 -1.557 1 67.56 82 LYS A O 1
ATOM 675 N N . ASP A 1 83 ? 22.234 28.047 -1.247 1 66.81 83 ASP A N 1
ATOM 676 C CA . ASP A 1 83 ? 21.875 28.141 0.165 1 66.81 83 ASP A CA 1
ATOM 677 C C . ASP A 1 83 ? 20.438 28.594 0.335 1 66.81 83 ASP A C 1
ATOM 679 O O . ASP A 1 83 ? 19.719 28.109 1.207 1 66.81 83 ASP A O 1
ATOM 683 N N . LYS A 1 84 ? 20.109 29.531 -0.479 1 67.31 84 LYS A N 1
ATOM 684 C CA . LYS A 1 84 ? 18.734 30.016 -0.39 1 67.31 84 LYS A CA 1
ATOM 685 C C . LYS A 1 84 ? 17.75 28.953 -0.841 1 67.31 84 LYS A C 1
ATOM 687 O O . LYS A 1 84 ? 16.656 28.828 -0.276 1 67.31 84 LYS A O 1
ATOM 692 N N . GLU A 1 85 ? 18.172 28.172 -1.766 1 68.19 85 GLU A N 1
ATOM 693 C CA . GLU A 1 85 ? 17.312 27.078 -2.217 1 68.19 85 GLU A CA 1
ATOM 694 C C . GLU A 1 85 ? 17.141 26.031 -1.12 1 68.19 85 GLU A C 1
ATOM 696 O O . GLU A 1 85 ? 16.047 25.469 -0.959 1 68.19 85 GLU A O 1
ATOM 701 N N . ASN A 1 86 ? 18.172 25.828 -0.433 1 66.06 86 ASN A N 1
ATOM 702 C CA . ASN A 1 86 ? 18.078 24.891 0.673 1 66.06 86 ASN A CA 1
ATOM 703 C C . ASN A 1 86 ? 17.172 25.391 1.779 1 66.06 86 ASN A C 1
ATOM 705 O O . ASN A 1 86 ? 16.438 24.625 2.395 1 66.06 86 ASN A O 1
ATOM 709 N N . VAL A 1 87 ? 17.312 26.703 1.979 1 64.44 87 VAL A N 1
ATOM 710 C CA . VAL A 1 87 ? 16.438 27.297 2.99 1 64.44 87 VAL A CA 1
ATOM 711 C C . VAL A 1 87 ? 14.984 27.156 2.564 1 64.44 87 VAL A C 1
ATOM 713 O O . VAL A 1 87 ? 14.117 26.844 3.387 1 64.44 87 VAL A O 1
ATOM 716 N N . PHE A 1 88 ? 14.789 27.359 1.266 1 69.69 88 PHE A N 1
ATOM 717 C CA . PHE A 1 88 ? 13.422 27.234 0.771 1 69.69 88 PHE A CA 1
ATOM 718 C C . PHE A 1 88 ? 12.953 25.781 0.84 1 69.69 88 PHE A C 1
ATOM 720 O O . PHE A 1 88 ? 11.789 25.516 1.149 1 69.69 88 PHE A O 1
ATOM 727 N N . PHE A 1 89 ? 13.859 24.984 0.636 1 65.44 89 PHE A N 1
ATOM 728 C CA . PHE A 1 89 ? 13.531 23.562 0.716 1 65.44 89 PHE A CA 1
ATOM 729 C C . PHE A 1 89 ? 13.141 23.172 2.139 1 65.44 89 PHE A C 1
ATOM 731 O O . PHE A 1 89 ? 12.172 22.438 2.346 1 65.44 89 PHE A O 1
ATOM 738 N N . ASP A 1 90 ? 13.773 23.734 2.988 1 63.62 90 ASP A N 1
ATOM 739 C CA . ASP A 1 90 ? 13.484 23.469 4.391 1 63.62 90 ASP A CA 1
ATOM 740 C C . ASP A 1 90 ? 12.156 24.094 4.809 1 63.62 90 ASP A C 1
ATOM 742 O O . ASP A 1 90 ? 11.406 23.516 5.598 1 63.62 90 ASP A O 1
ATOM 746 N N . MET A 1 91 ? 11.977 25.297 4.246 1 65.81 91 MET A N 1
ATOM 747 C CA . MET A 1 91 ? 10.719 25.969 4.574 1 65.81 91 MET A CA 1
ATOM 748 C C . MET A 1 91 ? 9.531 25.203 3.986 1 65.81 91 MET A C 1
ATOM 750 O O . MET A 1 91 ? 8.477 25.109 4.617 1 65.81 91 MET A O 1
ATOM 754 N N . GLU A 1 92 ? 9.742 24.641 2.871 1 66 92 GLU A N 1
ATOM 755 C CA . GLU A 1 92 ? 8.672 23.922 2.178 1 66 92 GLU A CA 1
ATOM 756 C C . GLU A 1 92 ? 8.344 22.609 2.875 1 66 92 GLU A C 1
ATOM 758 O O . GLU A 1 92 ? 7.238 22.078 2.723 1 66 92 GLU A O 1
ATOM 763 N N . ALA A 1 93 ? 9.289 22.25 3.623 1 64.38 93 ALA A N 1
ATOM 764 C CA . ALA A 1 93 ? 9.094 20.969 4.309 1 64.38 93 ALA A CA 1
ATOM 765 C C . ALA A 1 93 ? 7.996 21.078 5.363 1 64.38 93 ALA A C 1
ATOM 767 O O . ALA A 1 93 ? 7.422 20.062 5.77 1 64.38 93 ALA A O 1
ATOM 768 N N . TYR A 1 94 ? 7.691 22.312 5.703 1 63.59 94 TYR A N 1
ATOM 769 C CA . TYR A 1 94 ? 6.668 22.516 6.723 1 63.59 94 TYR A CA 1
ATOM 770 C C . TYR A 1 94 ? 5.352 22.953 6.094 1 63.59 94 TYR A C 1
ATOM 772 O O . TYR A 1 94 ? 4.406 23.312 6.805 1 63.59 94 TYR A O 1
ATOM 780 N N . LEU A 1 95 ? 5.387 23.031 4.797 1 66.12 95 LEU A N 1
ATOM 781 C CA . LEU A 1 95 ? 4.18 23.422 4.07 1 66.12 95 LEU A CA 1
ATOM 782 C C . LEU A 1 95 ? 3.559 22.203 3.381 1 66.12 95 LEU A C 1
ATOM 784 O O . LEU A 1 95 ? 4.266 21.266 2.994 1 66.12 95 LEU A O 1
ATOM 788 N N . PRO A 1 96 ? 2.23 22.203 3.447 1 68.56 96 PRO A N 1
ATOM 789 C CA . PRO A 1 96 ? 1.583 21.094 2.748 1 68.56 96 PRO A CA 1
ATOM 790 C C . PRO A 1 96 ? 1.972 21.016 1.272 1 68.56 96 PRO A C 1
ATOM 792 O O . PRO A 1 96 ? 1.999 22.031 0.585 1 68.56 96 PRO A O 1
ATOM 795 N N . LYS A 1 97 ? 2.662 19.984 0.938 1 73.5 97 LYS A N 1
ATOM 796 C CA . LYS A 1 97 ? 3.074 19.719 -0.439 1 73.5 97 LYS A CA 1
ATOM 797 C C . LYS A 1 97 ? 2.137 18.719 -1.114 1 73.5 97 LYS A C 1
ATOM 799 O O . LYS A 1 97 ? 1.513 17.891 -0.444 1 73.5 97 LYS A O 1
ATOM 804 N N . LYS A 1 98 ? 1.966 19 -2.361 1 76.44 98 LYS A N 1
ATOM 805 C CA . LYS A 1 98 ? 1.229 18 -3.141 1 76.44 98 LYS A CA 1
ATOM 806 C C . LYS A 1 98 ? 1.997 16.688 -3.225 1 76.44 98 LYS A C 1
ATOM 808 O O . LYS A 1 98 ? 3.219 16.688 -3.383 1 76.44 98 LYS A O 1
ATOM 813 N N . ASN A 1 99 ? 1.327 15.672 -3.01 1 81.19 99 ASN A N 1
ATOM 814 C CA . ASN A 1 99 ? 1.932 14.344 -3.074 1 81.19 99 ASN A CA 1
ATOM 815 C C . ASN A 1 99 ? 2.439 14.031 -4.48 1 81.19 99 ASN A C 1
ATOM 817 O O . ASN A 1 99 ? 1.897 14.531 -5.465 1 81.19 99 ASN A O 1
ATOM 821 N N . GLY A 1 100 ? 3.539 13.367 -4.582 1 82.19 100 GLY A N 1
ATOM 822 C CA . GLY A 1 100 ? 3.969 12.836 -5.867 1 82.19 100 GLY A CA 1
ATOM 823 C C . GLY A 1 100 ? 2.949 11.906 -6.5 1 82.19 100 GLY A C 1
ATOM 824 O O . GLY A 1 100 ? 1.951 11.547 -5.867 1 82.19 100 GLY A O 1
ATOM 825 N N . LEU A 1 101 ? 3.184 11.523 -7.672 1 84.69 101 LEU A N 1
ATOM 826 C CA . LEU A 1 101 ? 2.256 10.68 -8.422 1 84.69 101 LEU A CA 1
ATOM 827 C C . LEU A 1 101 ? 2.039 9.352 -7.707 1 84.69 101 LEU A C 1
ATOM 829 O O . LEU A 1 101 ? 0.898 8.914 -7.527 1 84.69 101 LEU A O 1
ATOM 833 N N . TYR A 1 102 ? 3.137 8.75 -7.316 1 89 102 TYR A N 1
ATOM 834 C CA . TYR A 1 102 ? 3.059 7.445 -6.676 1 89 102 TYR A CA 1
ATOM 835 C C . TYR A 1 102 ? 2.23 7.516 -5.398 1 89 102 TYR A C 1
ATOM 837 O O . TYR A 1 102 ? 1.318 6.707 -5.199 1 89 102 TYR A O 1
ATOM 845 N N . LEU A 1 103 ? 2.48 8.453 -4.59 1 89.81 103 LEU A N 1
ATOM 846 C CA . LEU A 1 103 ? 1.764 8.586 -3.328 1 89.81 103 LEU A CA 1
ATOM 847 C C . LEU A 1 103 ? 0.306 8.969 -3.568 1 89.81 103 LEU A C 1
ATOM 849 O O . LEU A 1 103 ? -0.588 8.492 -2.863 1 89.81 103 LEU A O 1
ATOM 853 N N . ASN A 1 104 ? 0.147 9.734 -4.574 1 91.31 104 ASN A N 1
ATOM 854 C CA . ASN A 1 104 ? -1.217 10.148 -4.891 1 91.31 104 ASN A CA 1
ATOM 855 C C . ASN A 1 104 ? -2.053 8.969 -5.383 1 91.31 104 ASN A C 1
ATOM 857 O O . ASN A 1 104 ? -3.254 8.898 -5.113 1 91.31 104 ASN A O 1
ATOM 861 N N . LEU A 1 105 ? -1.432 8.164 -6.078 1 89.31 105 LEU A N 1
ATOM 862 C CA . LEU A 1 105 ? -2.139 6.996 -6.586 1 89.31 105 LEU A CA 1
ATOM 863 C C . LEU A 1 105 ? -2.521 6.055 -5.449 1 89.31 105 LEU A C 1
ATOM 865 O O . LEU A 1 105 ? -3.605 5.469 -5.461 1 89.31 105 LEU A O 1
ATOM 869 N N . VAL A 1 106 ? -1.678 5.918 -4.473 1 91.25 106 VAL A N 1
ATOM 870 C CA . VAL A 1 106 ? -1.892 4.949 -3.404 1 91.25 106 VAL A CA 1
ATOM 871 C C . VAL A 1 106 ? -2.775 5.559 -2.318 1 91.25 106 VAL A C 1
ATOM 873 O O . VAL A 1 106 ? -3.682 4.898 -1.805 1 91.25 106 VAL A O 1
ATOM 876 N N . LEU A 1 107 ? -2.568 6.852 -1.996 1 91.25 107 LEU A N 1
ATOM 877 C CA . LEU A 1 107 ? -3.227 7.445 -0.837 1 91.25 107 LEU A CA 1
ATOM 878 C C . LEU A 1 107 ? -4.289 8.453 -1.271 1 91.25 107 LEU A C 1
ATOM 880 O O . LEU A 1 107 ? -5.152 8.828 -0.476 1 91.25 107 LEU A O 1
ATOM 884 N N . GLY A 1 108 ? -4.25 8.93 -2.459 1 89.38 108 GLY A N 1
ATOM 885 C CA . GLY A 1 108 ? -5.113 10.031 -2.846 1 89.38 108 GLY A CA 1
ATOM 886 C C . GLY A 1 108 ? -4.582 11.383 -2.406 1 89.38 108 GLY A C 1
ATOM 887 O O . GLY A 1 108 ? -3.396 11.523 -2.104 1 89.38 108 GLY A O 1
ATOM 888 N N . ASN A 1 109 ? -5.465 12.305 -2.348 1 84.38 109 ASN A N 1
ATOM 889 C CA . ASN A 1 109 ? -5.074 13.672 -2.016 1 84.38 109 ASN A CA 1
ATOM 890 C C . ASN A 1 109 ? -5.09 13.906 -0.508 1 84.38 109 ASN A C 1
ATOM 892 O O . ASN A 1 109 ? -5.875 14.711 -0.008 1 84.38 109 ASN A O 1
ATOM 896 N N . VAL A 1 110 ? -4.27 13.25 0.188 1 85.94 110 VAL A N 1
ATOM 897 C CA . VAL A 1 110 ? -4.109 13.438 1.626 1 85.94 110 VAL A CA 1
ATOM 898 C C . VAL A 1 110 ? -2.775 14.117 1.913 1 85.94 110 VAL A C 1
ATOM 900 O O . VAL A 1 110 ? -1.775 13.844 1.244 1 85.94 110 VAL A O 1
ATOM 903 N N . ASN A 1 111 ? -2.869 14.992 2.807 1 81.12 111 ASN A N 1
ATOM 904 C CA . ASN A 1 111 ? -1.64 15.664 3.207 1 81.12 111 ASN A CA 1
ATOM 905 C C . ASN A 1 111 ? -0.796 14.797 4.133 1 81.12 111 ASN A C 1
ATOM 907 O O . ASN A 1 111 ? -1.244 14.414 5.215 1 81.12 111 ASN A O 1
ATOM 911 N N . VAL A 1 112 ? 0.337 14.5 3.658 1 85.38 112 VAL A N 1
ATOM 912 C CA . VAL A 1 112 ? 1.205 13.625 4.445 1 85.38 112 VAL A CA 1
ATOM 913 C C . VAL A 1 112 ? 2.359 14.445 5.027 1 85.38 112 VAL A C 1
ATOM 915 O O . VAL A 1 112 ? 3.387 13.883 5.418 1 85.38 112 VAL A O 1
ATOM 918 N N . THR A 1 113 ? 2.227 15.703 5.109 1 81.81 113 THR A N 1
ATOM 919 C CA . THR A 1 113 ? 3.289 16.578 5.598 1 81.81 113 THR A CA 1
ATOM 920 C C . THR A 1 113 ? 3.369 16.516 7.121 1 81.81 113 THR A C 1
ATOM 922 O O . THR A 1 113 ? 2.348 16.594 7.805 1 81.81 113 THR A O 1
ATOM 925 N N . LEU A 1 114 ? 4.5 16.312 7.605 1 79.25 114 LEU A N 1
ATOM 926 C CA . LEU A 1 114 ? 4.801 16.359 9.031 1 79.25 114 LEU A CA 1
ATOM 927 C C . LEU A 1 114 ? 5.215 17.766 9.445 1 79.25 114 LEU A C 1
ATOM 929 O O . LEU A 1 114 ? 6.246 18.281 9 1 79.25 114 LEU A O 1
ATOM 933 N N . LEU A 1 115 ? 4.516 18.391 10.227 1 72.81 115 LEU A N 1
ATOM 934 C CA . LEU A 1 115 ? 4.582 19.828 10.453 1 72.81 115 LEU A CA 1
ATOM 935 C C . LEU A 1 115 ? 5.66 20.172 11.484 1 72.81 115 LEU A C 1
ATOM 937 O O . LEU A 1 115 ? 5.996 21.344 11.672 1 72.81 115 LEU A O 1
ATOM 941 N N . SER A 1 116 ? 6.227 19.188 12.188 1 72.31 116 SER A N 1
ATOM 942 C CA . SER A 1 116 ? 7.273 19.484 13.164 1 72.31 116 SER A CA 1
ATOM 943 C C . SER A 1 116 ? 8.469 18.547 12.977 1 72.31 116 SER A C 1
ATOM 945 O O . SER A 1 116 ? 8.328 17.438 12.453 1 72.31 116 SER A O 1
ATOM 947 N N . ASN A 1 117 ? 9.641 19.094 13.32 1 72.44 117 ASN A N 1
ATOM 948 C CA . ASN A 1 117 ? 10.852 18.266 13.273 1 72.44 117 ASN A CA 1
ATOM 949 C C . ASN A 1 117 ? 10.75 17.062 14.203 1 72.44 117 ASN A C 1
ATOM 951 O O . ASN A 1 117 ? 11.25 15.984 13.891 1 72.44 117 ASN A O 1
ATOM 955 N N . GLN A 1 118 ? 10.148 17.344 15.289 1 73.62 118 GLN A N 1
ATOM 956 C CA . GLN A 1 118 ? 9.961 16.234 16.219 1 73.62 118 GLN A CA 1
ATOM 957 C C . GLN A 1 118 ? 9.109 15.133 15.602 1 73.62 118 GLN A C 1
ATOM 959 O O . GLN A 1 118 ? 9.391 13.945 15.781 1 73.62 118 GLN A O 1
ATOM 964 N N . ALA A 1 119 ? 8.141 15.547 14.867 1 80.56 119 ALA A N 1
ATOM 965 C CA . ALA A 1 119 ? 7.285 14.578 14.188 1 80.56 119 ALA A CA 1
ATOM 966 C C . ALA A 1 119 ? 8.055 13.836 13.094 1 80.56 119 ALA A C 1
ATOM 968 O O . ALA A 1 119 ? 7.852 12.641 12.891 1 80.56 119 ALA A O 1
ATOM 969 N N . LYS A 1 120 ? 8.93 14.539 12.438 1 82.5 120 LYS A N 1
ATOM 970 C CA . LYS A 1 120 ? 9.742 13.922 11.391 1 82.5 120 LYS A CA 1
ATOM 971 C C . LYS A 1 120 ? 10.703 12.891 11.977 1 82.5 120 LYS A C 1
ATOM 973 O O . LYS A 1 120 ? 10.852 11.797 11.422 1 82.5 120 LYS A O 1
ATOM 978 N N . PHE A 1 121 ? 11.289 13.227 13.078 1 82 121 PHE A N 1
ATOM 979 C CA . PHE A 1 121 ? 12.203 12.305 13.742 1 82 121 PHE A CA 1
ATOM 980 C C . PHE A 1 121 ? 11.453 11.086 14.273 1 82 121 PHE A C 1
ATOM 982 O O . PHE A 1 121 ? 11.945 9.961 14.18 1 82 121 PHE A O 1
ATOM 989 N N . ALA A 1 122 ? 10.344 11.367 14.812 1 85.25 122 ALA A N 1
ATOM 990 C CA . ALA A 1 122 ? 9.539 10.266 15.336 1 85.25 122 ALA A CA 1
ATOM 991 C C . ALA A 1 122 ? 9.102 9.328 14.211 1 85.25 122 ALA A C 1
ATOM 993 O O . ALA A 1 122 ? 9.07 8.109 14.398 1 85.25 122 ALA A O 1
ATOM 994 N N . TYR A 1 123 ? 8.781 9.945 13.125 1 89.06 123 TYR A N 1
ATOM 995 C CA . TYR A 1 123 ? 8.375 9.141 11.977 1 89.06 123 TYR A CA 1
ATOM 996 C C . TYR A 1 123 ? 9.531 8.273 11.492 1 89.06 123 TYR A C 1
ATOM 998 O O . TYR A 1 123 ? 9.336 7.102 11.156 1 89.06 123 TYR A O 1
ATOM 1006 N N . LYS A 1 124 ? 10.719 8.797 11.375 1 87.25 124 LYS A N 1
ATOM 1007 C CA . LYS A 1 124 ? 11.891 8.031 10.945 1 87.25 124 LYS A CA 1
ATOM 1008 C C . LYS A 1 124 ? 12.227 6.934 11.945 1 87.25 124 LYS A C 1
ATOM 1010 O O . LYS A 1 124 ? 12.609 5.828 11.562 1 87.25 124 LYS A O 1
ATOM 1015 N N . ASP A 1 125 ? 12.055 7.23 13.164 1 87.25 125 ASP A N 1
ATOM 1016 C CA . ASP A 1 125 ? 12.281 6.227 14.195 1 87.25 125 ASP A CA 1
ATOM 1017 C C . ASP A 1 125 ? 11.289 5.074 14.078 1 87.25 125 ASP A C 1
ATOM 1019 O O . ASP A 1 125 ? 11.664 3.908 14.211 1 87.25 125 ASP A O 1
ATOM 1023 N N . GLU A 1 126 ? 10.078 5.426 13.852 1 91 126 GLU A N 1
ATOM 1024 C CA . GLU A 1 126 ? 9.055 4.398 13.664 1 91 126 GLU A CA 1
ATOM 1025 C C . GLU A 1 126 ? 9.336 3.557 12.422 1 91 126 GLU A C 1
ATOM 1027 O O . GLU A 1 126 ? 9.102 2.348 12.422 1 91 126 GLU A O 1
ATOM 1032 N N . TYR A 1 127 ? 9.742 4.191 11.383 1 90.94 127 TYR A N 1
ATOM 1033 C CA . TYR A 1 127 ? 10.117 3.516 10.148 1 90.94 127 TYR A CA 1
ATOM 1034 C C . TYR A 1 127 ? 11.203 2.479 10.398 1 90.94 127 TYR A C 1
ATOM 1036 O O . TYR A 1 127 ? 11.125 1.35 9.906 1 90.94 127 TYR A O 1
ATOM 1044 N N . GLU A 1 128 ? 12.242 2.809 11.203 1 89.19 128 GLU A N 1
ATOM 1045 C CA . GLU A 1 128 ? 13.336 1.894 11.5 1 89.19 128 GLU A CA 1
ATOM 1046 C C . GLU A 1 128 ? 12.875 0.763 12.422 1 89.19 128 GLU A C 1
ATOM 1048 O O . GLU A 1 128 ? 13.336 -0.373 12.289 1 89.19 128 GLU A O 1
ATOM 1053 N N . LYS A 1 129 ? 12.023 1.085 13.297 1 91.19 129 LYS A N 1
ATOM 1054 C CA . LYS A 1 129 ? 11.484 0.043 14.164 1 91.19 129 LYS A CA 1
ATOM 1055 C C . LYS A 1 129 ? 10.641 -0.948 13.375 1 91.19 129 LYS A C 1
ATOM 1057 O O . LYS A 1 129 ? 10.688 -2.154 13.617 1 91.19 129 LYS A O 1
ATOM 1062 N N . PHE A 1 130 ? 9.867 -0.387 12.508 1 92.94 130 PHE A N 1
ATOM 1063 C CA . PHE A 1 130 ? 9.078 -1.242 11.625 1 92.94 130 PHE A CA 1
ATOM 1064 C C . PHE A 1 130 ? 9.984 -2.18 10.836 1 92.94 130 PHE A C 1
ATOM 1066 O O . PHE A 1 130 ? 9.703 -3.377 10.727 1 92.94 130 PHE A O 1
ATOM 1073 N N . LYS A 1 131 ? 11.016 -1.668 10.281 1 92.62 131 LYS A N 1
ATOM 1074 C CA . LYS A 1 131 ? 11.977 -2.48 9.539 1 92.62 131 LYS A CA 1
ATOM 1075 C C . LYS A 1 131 ? 12.539 -3.598 10.414 1 92.62 131 LYS A C 1
ATOM 1077 O O . LYS A 1 131 ? 12.672 -4.738 9.961 1 92.62 131 LYS A O 1
ATOM 1082 N N . LEU A 1 132 ? 12.82 -3.24 11.609 1 92.62 132 LEU A N 1
ATOM 1083 C CA . LEU A 1 132 ? 13.383 -4.219 12.539 1 92.62 132 LEU A CA 1
ATOM 1084 C C . LEU A 1 132 ? 12.391 -5.352 12.797 1 92.62 132 LEU A C 1
ATOM 1086 O O . LEU A 1 132 ? 12.742 -6.527 12.68 1 92.62 132 LEU A O 1
ATOM 1090 N N . TYR A 1 133 ? 11.195 -5.008 13.133 1 93.81 133 TYR A N 1
ATOM 1091 C CA . TYR A 1 133 ? 10.18 -6.012 13.438 1 93.81 133 TYR A CA 1
ATOM 1092 C C . TYR A 1 133 ? 9.938 -6.926 12.242 1 93.81 133 TYR A C 1
ATOM 1094 O O . TYR A 1 133 ? 9.859 -8.148 12.391 1 93.81 133 TYR A O 1
ATOM 1102 N N . MET A 1 134 ? 9.812 -6.301 11.133 1 95.38 134 MET A N 1
ATOM 1103 C CA . MET A 1 134 ? 9.562 -7.094 9.93 1 95.38 134 MET A CA 1
ATOM 1104 C C . MET A 1 134 ? 10.766 -7.984 9.609 1 95.38 134 MET A C 1
ATOM 1106 O O . MET A 1 134 ? 10.594 -9.125 9.164 1 95.38 134 MET A O 1
ATOM 1110 N N . THR A 1 135 ? 11.984 -7.461 9.797 1 94.12 135 THR A N 1
ATOM 1111 C CA . THR A 1 135 ? 13.195 -8.242 9.562 1 94.12 135 THR A CA 1
ATOM 1112 C C . THR A 1 135 ? 13.219 -9.477 10.453 1 94.12 135 THR A C 1
ATOM 1114 O O . THR A 1 135 ? 13.57 -10.57 10 1 94.12 135 THR A O 1
ATOM 1117 N N . ILE A 1 136 ? 12.828 -9.32 11.656 1 95.5 136 ILE A N 1
ATOM 1118 C CA . ILE A 1 136 ? 12.805 -10.43 12.602 1 95.5 136 ILE A CA 1
ATOM 1119 C C . ILE A 1 136 ? 11.758 -11.453 12.156 1 95.5 136 ILE A C 1
ATOM 1121 O O . ILE A 1 136 ? 12.031 -12.656 12.133 1 95.5 136 ILE A O 1
ATOM 1125 N N . ILE A 1 137 ? 10.625 -10.992 11.797 1 96.69 137 ILE A N 1
ATOM 1126 C CA . ILE A 1 137 ? 9.555 -11.875 11.359 1 96.69 137 ILE A CA 1
ATOM 1127 C C . ILE A 1 137 ? 9.992 -12.633 10.102 1 96.69 137 ILE A C 1
ATOM 1129 O O . ILE A 1 137 ? 9.805 -13.844 10 1 96.69 137 ILE A O 1
ATOM 1133 N N . LEU A 1 138 ? 10.586 -11.938 9.211 1 96.44 138 LEU A N 1
ATOM 1134 C CA . LEU A 1 138 ? 11.023 -12.547 7.965 1 96.44 138 LEU A CA 1
ATOM 1135 C C . LEU A 1 138 ? 12.164 -13.531 8.203 1 96.44 138 LEU A C 1
ATOM 1137 O O . LEU A 1 138 ? 12.242 -14.57 7.555 1 96.44 138 LEU A O 1
ATOM 1141 N N . MET A 1 139 ? 13.062 -13.195 9.117 1 96.94 139 MET A N 1
ATOM 1142 C CA . MET A 1 139 ? 14.156 -14.102 9.453 1 96.94 139 MET A CA 1
ATOM 1143 C C . MET A 1 139 ? 13.625 -15.422 10 1 96.94 139 MET A C 1
ATOM 1145 O O . MET A 1 139 ? 14 -16.5 9.523 1 96.94 139 MET A O 1
ATOM 1149 N N . PHE A 1 140 ? 12.688 -15.328 10.883 1 96.94 140 PHE A N 1
ATOM 1150 C CA . PHE A 1 140 ? 12.109 -16.531 11.461 1 96.94 140 PHE A CA 1
ATOM 1151 C C . PHE A 1 140 ? 11.266 -17.281 10.438 1 96.94 140 PHE A C 1
ATOM 1153 O O . PHE A 1 140 ? 11.211 -18.516 10.445 1 96.94 140 PHE A O 1
ATOM 1160 N N . GLY A 1 141 ? 10.57 -16.484 9.648 1 96.69 141 GLY A N 1
ATOM 1161 C CA . GLY A 1 141 ? 9.828 -17.125 8.578 1 96.69 141 GLY A CA 1
ATOM 1162 C C . GLY A 1 141 ? 10.711 -17.922 7.633 1 96.69 141 GLY A C 1
ATOM 1163 O O . GLY A 1 141 ? 10.391 -19.062 7.289 1 96.69 141 GLY A O 1
ATOM 1164 N N . ALA A 1 142 ? 11.836 -17.359 7.273 1 97.06 142 ALA A N 1
ATOM 1165 C CA . ALA A 1 142 ? 12.766 -18.031 6.371 1 97.06 142 ALA A CA 1
ATOM 1166 C C . ALA A 1 142 ? 13.375 -19.266 7.031 1 97.06 142 ALA A C 1
ATOM 1168 O O . ALA A 1 142 ? 13.516 -20.312 6.395 1 97.06 142 ALA A O 1
ATOM 1169 N N . ILE A 1 143 ? 13.688 -19.188 8.297 1 97.19 143 ILE A N 1
ATOM 1170 C CA . ILE A 1 143 ? 14.25 -20.312 9.039 1 97.19 143 ILE A CA 1
ATOM 1171 C C . ILE A 1 143 ? 13.234 -21.438 9.117 1 97.19 143 ILE A C 1
ATOM 1173 O O . ILE A 1 143 ? 13.578 -22.609 8.906 1 97.19 143 ILE A O 1
ATOM 1177 N N . THR A 1 144 ? 12.016 -21.078 9.422 1 96.25 144 THR A N 1
ATOM 1178 C CA . THR A 1 144 ? 10.969 -22.078 9.547 1 96.25 144 THR A CA 1
ATOM 1179 C C . THR A 1 144 ? 10.727 -22.781 8.211 1 96.25 144 THR A C 1
ATOM 1181 O O . THR A 1 144 ? 10.586 -24 8.164 1 96.25 144 THR A O 1
ATOM 1184 N N . CYS A 1 145 ? 10.734 -22.016 7.152 1 96.06 145 CYS A N 1
ATOM 1185 C CA . CYS A 1 145 ? 10.531 -22.594 5.832 1 96.06 145 CYS A CA 1
ATOM 1186 C C . CYS A 1 145 ? 11.711 -23.484 5.438 1 96.06 145 CYS A C 1
ATOM 1188 O O . CYS A 1 145 ? 11.523 -24.547 4.84 1 96.06 145 CYS A O 1
ATOM 1190 N N . LEU A 1 146 ? 12.906 -23.094 5.75 1 96.31 146 LEU A N 1
ATOM 1191 C CA . LEU A 1 146 ? 14.117 -23.797 5.328 1 96.31 146 LEU A CA 1
ATOM 1192 C C . LEU A 1 146 ? 14.281 -25.109 6.105 1 96.31 146 LEU A C 1
ATOM 1194 O O . LEU A 1 146 ? 14.594 -26.141 5.523 1 96.31 146 LEU A O 1
ATOM 1198 N N . PHE A 1 147 ? 13.961 -25.172 7.383 1 95.88 147 PHE A N 1
ATOM 1199 C CA . PHE A 1 147 ? 14.352 -26.312 8.211 1 95.88 147 PHE A CA 1
ATOM 1200 C C . PHE A 1 147 ? 13.133 -27.141 8.594 1 95.88 147 PHE A C 1
ATOM 1202 O O . PHE A 1 147 ? 13.242 -28.344 8.836 1 95.88 147 PHE A O 1
ATOM 1209 N N . PHE A 1 148 ? 11.898 -26.531 8.594 1 94.19 148 PHE A N 1
ATOM 1210 C CA . PHE A 1 148 ? 10.789 -27.25 9.203 1 94.19 148 PHE A CA 1
ATOM 1211 C C . PHE A 1 148 ? 9.68 -27.516 8.195 1 94.19 148 PHE A C 1
ATOM 1213 O O . PHE A 1 148 ? 8.992 -28.531 8.266 1 94.19 148 PHE A O 1
ATOM 1220 N N . LEU A 1 149 ? 9.484 -26.531 7.379 1 89.06 149 LEU A N 1
ATOM 1221 C CA . LEU A 1 149 ? 8.359 -26.625 6.461 1 89.06 149 LEU A CA 1
ATOM 1222 C C . LEU A 1 149 ? 8.836 -26.703 5.016 1 89.06 149 LEU A C 1
ATOM 1224 O O . LEU A 1 149 ? 9.484 -25.781 4.523 1 89.06 149 LEU A O 1
ATOM 1228 N N . ASN A 1 150 ? 8.641 -27.766 4.422 1 87.81 150 ASN A N 1
ATOM 1229 C CA . ASN A 1 150 ? 8.969 -27.906 3.008 1 87.81 150 ASN A CA 1
ATOM 1230 C C . ASN A 1 150 ? 7.715 -27.969 2.145 1 87.81 150 ASN A C 1
ATOM 1232 O O . ASN A 1 150 ? 7.473 -28.969 1.472 1 87.81 150 ASN A O 1
ATOM 1236 N N . CYS A 1 151 ? 6.887 -26.938 2.281 1 89.62 151 CYS A N 1
ATOM 1237 C CA . CYS A 1 151 ? 5.648 -26.812 1.517 1 89.62 151 CYS A CA 1
ATOM 1238 C C . CYS A 1 151 ? 5.629 -25.531 0.701 1 89.62 151 CYS A C 1
ATOM 1240 O O . CYS A 1 151 ? 6.043 -24.484 1.185 1 89.62 151 CYS A O 1
ATOM 1242 N N . ARG A 1 152 ? 5.188 -25.719 -0.478 1 91.31 152 ARG A N 1
ATOM 1243 C CA . ARG A 1 152 ? 5.176 -24.578 -1.381 1 91.31 152 ARG A CA 1
ATOM 1244 C C . ARG A 1 152 ? 4.262 -23.469 -0.854 1 91.31 152 ARG A C 1
ATOM 1246 O O . ARG A 1 152 ? 4.547 -22.281 -1.027 1 91.31 152 ARG A O 1
ATOM 1253 N N .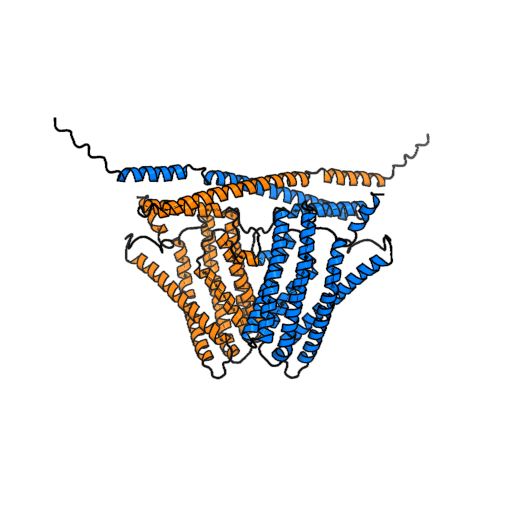 VAL A 1 153 ? 3.193 -23.859 -0.229 1 91 153 VAL A N 1
ATOM 1254 C CA . VAL A 1 153 ? 2.24 -22.891 0.28 1 91 153 VAL A CA 1
ATOM 1255 C C . VAL A 1 153 ? 2.918 -22 1.321 1 91 153 VAL A C 1
ATOM 1257 O O . VAL A 1 153 ? 2.727 -20.781 1.325 1 91 153 VAL A O 1
ATOM 1260 N N . THR A 1 154 ? 3.701 -22.562 2.115 1 93.81 154 THR A N 1
ATOM 1261 C CA . THR A 1 154 ? 4.398 -21.781 3.133 1 93.81 154 THR A CA 1
ATOM 1262 C C . THR A 1 154 ? 5.422 -20.859 2.494 1 93.81 154 THR A C 1
ATOM 1264 O O . THR A 1 154 ? 5.605 -19.719 2.949 1 93.81 154 THR A O 1
ATOM 1267 N N . ASP A 1 155 ? 6.078 -21.281 1.473 1 95.62 155 ASP A N 1
ATOM 1268 C CA . ASP A 1 155 ? 7.004 -20.422 0.743 1 95.62 155 ASP A CA 1
ATOM 1269 C C . ASP A 1 155 ? 6.277 -19.234 0.11 1 95.62 155 ASP A C 1
ATOM 1271 O O . ASP A 1 155 ? 6.809 -18.125 0.063 1 95.62 155 ASP A O 1
ATOM 1275 N N . GLU A 1 156 ? 5.113 -19.5 -0.366 1 94.62 156 GLU A N 1
ATOM 1276 C CA . GLU A 1 156 ? 4.332 -18.438 -0.981 1 94.62 156 GLU A CA 1
ATOM 1277 C C . GLU A 1 156 ? 3.906 -17.406 0.052 1 94.62 156 GLU A C 1
ATOM 1279 O O . GLU A 1 156 ? 3.904 -16.203 -0.229 1 94.62 156 GLU A O 1
ATOM 1284 N N . ILE A 1 157 ? 3.553 -17.906 1.167 1 94.06 157 ILE A N 1
ATOM 1285 C CA . ILE A 1 157 ? 3.189 -16.984 2.24 1 94.06 157 ILE A CA 1
ATOM 1286 C C . ILE A 1 157 ? 4.391 -16.125 2.605 1 94.06 157 ILE A C 1
ATOM 1288 O O . ILE A 1 157 ? 4.254 -14.914 2.801 1 94.06 157 ILE A O 1
ATOM 1292 N N . PHE A 1 158 ? 5.496 -16.766 2.699 1 96.12 158 PHE A N 1
ATOM 1293 C CA . PHE A 1 158 ? 6.727 -16.047 2.996 1 96.12 158 PHE A CA 1
ATOM 1294 C C . PHE A 1 158 ? 7.008 -14.992 1.93 1 96.12 158 PHE A C 1
ATOM 1296 O O . PHE A 1 158 ? 7.289 -13.836 2.25 1 96.12 158 PHE A O 1
ATOM 1303 N N . ASN A 1 159 ? 6.926 -15.336 0.685 1 95.38 159 ASN A N 1
ATOM 1304 C CA . ASN A 1 159 ? 7.195 -14.406 -0.404 1 95.38 159 ASN A CA 1
ATOM 1305 C C . ASN A 1 159 ? 6.145 -13.305 -0.473 1 95.38 159 ASN A C 1
ATOM 1307 O O . ASN A 1 159 ? 6.449 -12.164 -0.84 1 95.38 159 ASN A O 1
ATOM 1311 N N . PHE A 1 160 ? 4.949 -13.664 -0.176 1 94.88 160 PHE A N 1
ATOM 1312 C CA . PHE A 1 160 ? 3.908 -12.648 -0.138 1 94.88 160 PHE A CA 1
ATOM 1313 C C . PHE A 1 160 ? 4.203 -11.609 0.94 1 94.88 160 PHE A C 1
ATOM 1315 O O . PHE A 1 160 ? 4.004 -10.414 0.727 1 94.88 160 PHE A O 1
ATOM 1322 N N . LEU A 1 161 ? 4.598 -12.094 2.055 1 95.56 161 LEU A N 1
ATOM 1323 C CA . LEU A 1 161 ? 4.984 -11.195 3.133 1 95.56 161 LEU A CA 1
ATOM 1324 C C . LEU A 1 161 ? 6.156 -10.312 2.709 1 95.56 161 LEU A C 1
ATOM 1326 O O . LEU A 1 161 ? 6.203 -9.125 3.057 1 95.56 161 LEU A O 1
ATOM 1330 N N . LEU A 1 162 ? 7.035 -10.859 1.986 1 96.19 162 LEU A N 1
ATOM 1331 C CA . LEU A 1 162 ? 8.18 -10.102 1.488 1 96.19 162 LEU A CA 1
ATOM 1332 C C . LEU A 1 162 ? 7.723 -9 0.533 1 96.19 162 LEU A C 1
ATOM 1334 O O . LEU A 1 162 ? 8.211 -7.871 0.603 1 96.19 162 LEU A O 1
ATOM 1338 N N . VAL A 1 163 ? 6.781 -9.336 -0.344 1 95.44 163 VAL A N 1
ATOM 1339 C CA . VAL A 1 163 ? 6.234 -8.344 -1.261 1 95.44 163 VAL A CA 1
ATOM 1340 C C . VAL A 1 163 ? 5.562 -7.223 -0.469 1 95.44 163 VAL A C 1
ATOM 1342 O O . VAL A 1 163 ? 5.785 -6.039 -0.741 1 95.44 163 VAL A O 1
ATOM 1345 N N . TRP A 1 164 ? 4.781 -7.629 0.463 1 94.38 164 TRP A N 1
ATOM 1346 C CA . TRP A 1 164 ? 4.062 -6.652 1.278 1 94.38 164 TRP A CA 1
ATOM 1347 C C . TRP A 1 164 ? 5.039 -5.754 2.033 1 94.38 164 TRP A C 1
ATOM 1349 O O . TRP A 1 164 ? 4.82 -4.543 2.141 1 94.38 164 TRP A O 1
ATOM 1359 N N . TYR A 1 165 ? 6.078 -6.371 2.555 1 95.56 165 TYR A N 1
ATOM 1360 C CA . TYR A 1 165 ? 7.09 -5.637 3.301 1 95.56 165 TYR A CA 1
ATOM 1361 C C . TYR A 1 165 ? 7.75 -4.578 2.424 1 95.56 165 TYR A C 1
ATOM 1363 O O . TYR A 1 165 ? 7.809 -3.402 2.795 1 95.56 165 TYR A O 1
ATOM 1371 N N . TYR A 1 166 ? 8.188 -4.91 1.271 1 95.25 166 TYR A N 1
ATOM 1372 C CA . TYR A 1 166 ? 8.898 -3.969 0.412 1 95.25 166 TYR A CA 1
ATOM 1373 C C . TYR A 1 166 ? 7.945 -2.912 -0.141 1 95.25 166 TYR A C 1
ATOM 1375 O O . TYR A 1 166 ? 8.336 -1.758 -0.329 1 95.25 166 TYR A O 1
ATOM 1383 N N . CYS A 1 167 ? 6.699 -3.287 -0.371 1 93.69 167 CYS A N 1
ATOM 1384 C CA . CYS A 1 167 ? 5.715 -2.291 -0.782 1 93.69 167 CYS A CA 1
ATOM 1385 C C . CYS A 1 167 ? 5.508 -1.247 0.307 1 93.69 167 CYS A C 1
ATOM 1387 O O . CYS A 1 167 ? 5.48 -0.048 0.026 1 93.69 167 CYS A O 1
ATOM 1389 N N . THR A 1 168 ? 5.406 -1.716 1.459 1 94.56 168 THR A N 1
ATOM 1390 C CA . THR A 1 168 ? 5.227 -0.805 2.584 1 94.56 168 THR A CA 1
ATOM 1391 C C . THR A 1 168 ? 6.445 0.095 2.754 1 94.56 168 THR A C 1
ATOM 1393 O O . THR A 1 168 ? 6.312 1.288 3.029 1 94.56 168 THR A O 1
ATOM 1396 N N . LEU A 1 169 ? 7.609 -0.461 2.553 1 94.5 169 LEU A N 1
ATOM 1397 C CA . LEU A 1 169 ? 8.828 0.33 2.652 1 94.5 169 LEU A CA 1
ATOM 1398 C C . LEU A 1 169 ? 8.844 1.446 1.614 1 94.5 169 LEU A C 1
ATOM 1400 O O . LEU A 1 169 ? 9.164 2.592 1.933 1 94.5 169 LEU A O 1
ATOM 1404 N N . THR A 1 170 ? 8.477 1.133 0.437 1 94.12 170 THR A N 1
ATOM 1405 C CA . THR A 1 170 ? 8.516 2.133 -0.625 1 94.12 170 THR A CA 1
ATOM 1406 C C . THR A 1 170 ? 7.508 3.244 -0.36 1 94.12 170 THR A C 1
ATOM 1408 O O . THR A 1 170 ? 7.754 4.406 -0.685 1 94.12 170 THR A O 1
ATOM 1411 N N . ILE A 1 171 ? 6.402 2.914 0.237 1 93.62 171 ILE A N 1
ATOM 1412 C CA . ILE A 1 171 ? 5.402 3.92 0.582 1 93.62 171 ILE A CA 1
ATOM 1413 C C . ILE A 1 171 ? 5.953 4.84 1.672 1 93.62 171 ILE A C 1
ATOM 1415 O O . ILE A 1 171 ? 5.91 6.062 1.538 1 93.62 171 ILE A O 1
ATOM 1419 N N . ARG A 1 172 ? 6.457 4.285 2.711 1 93.5 172 ARG A N 1
ATOM 1420 C CA . ARG A 1 172 ? 6.98 5.074 3.822 1 93.5 172 ARG A CA 1
ATOM 1421 C C . ARG A 1 172 ? 8.18 5.906 3.387 1 93.5 172 ARG A C 1
ATOM 1423 O O . ARG A 1 172 ? 8.375 7.027 3.865 1 93.5 172 ARG A O 1
ATOM 1430 N N . GLU A 1 173 ? 8.992 5.332 2.488 1 92.75 173 GLU A N 1
ATOM 1431 C CA . GLU A 1 173 ? 10.125 6.09 1.958 1 92.75 173 GLU A CA 1
ATOM 1432 C C . GLU A 1 173 ? 9.648 7.277 1.123 1 92.75 173 GLU A C 1
ATOM 1434 O O . GLU A 1 173 ? 10.273 8.344 1.145 1 92.75 173 GLU A O 1
ATOM 1439 N N . SER A 1 174 ? 8.617 7.082 0.399 1 91.5 174 SER A N 1
ATOM 1440 C CA . SER A 1 174 ? 8.055 8.188 -0.375 1 91.5 174 SER A CA 1
ATOM 1441 C C . SER A 1 174 ? 7.535 9.289 0.537 1 91.5 174 SER A C 1
ATOM 1443 O O . SER A 1 174 ? 7.66 10.477 0.218 1 91.5 174 SER A O 1
ATOM 1445 N N . ILE A 1 175 ? 6.988 8.922 1.649 1 90.69 175 ILE A N 1
ATOM 1446 C CA . ILE A 1 175 ? 6.516 9.898 2.627 1 90.69 175 ILE A CA 1
ATOM 1447 C C . ILE A 1 175 ? 7.703 10.641 3.232 1 90.69 175 ILE A C 1
ATOM 1449 O O . ILE A 1 175 ? 7.66 11.859 3.398 1 90.69 175 ILE A O 1
ATOM 1453 N N . LEU A 1 176 ? 8.742 9.906 3.529 1 89.12 176 LEU A N 1
ATOM 1454 C CA . LEU A 1 176 ? 9.945 10.516 4.082 1 89.12 176 LEU A CA 1
ATOM 1455 C C . LEU A 1 176 ? 10.555 11.508 3.09 1 89.12 176 LEU A C 1
ATOM 1457 O O . LEU A 1 176 ? 10.938 12.617 3.467 1 89.12 176 LEU A O 1
ATOM 1461 N N . MET A 1 177 ? 10.578 11.133 1.882 1 86.81 177 MET A N 1
ATOM 1462 C CA . MET A 1 177 ? 11.125 12.008 0.848 1 86.81 177 MET A CA 1
ATOM 1463 C C . MET A 1 177 ? 10.273 13.258 0.671 1 86.81 177 MET A C 1
ATOM 1465 O O . MET A 1 177 ? 10.797 14.352 0.488 1 86.81 177 MET A O 1
ATOM 1469 N N . SER A 1 178 ? 8.961 13.07 0.764 1 84.06 178 SER A N 1
ATOM 1470 C CA . SER A 1 178 ? 8.039 14.195 0.655 1 84.06 178 SER A CA 1
ATOM 1471 C C . SER A 1 178 ? 8.211 15.164 1.823 1 84.06 178 SER A C 1
ATOM 1473 O O . SER A 1 178 ? 7.855 16.344 1.719 1 84.06 178 SER A O 1
ATOM 1475 N N . ASN A 1 179 ? 8.742 14.711 2.912 1 83.25 179 ASN A N 1
ATOM 1476 C CA . ASN A 1 179 ? 8.938 15.539 4.098 1 83.25 179 ASN A CA 1
ATOM 1477 C C . ASN A 1 179 ? 10.391 15.984 4.234 1 83.25 179 ASN A C 1
ATOM 1479 O O . ASN A 1 179 ? 10.836 16.312 5.332 1 83.25 179 ASN A O 1
ATOM 1483 N N . GLY A 1 180 ? 11.227 15.859 3.123 1 75.31 180 GLY A N 1
ATOM 1484 C CA . GLY A 1 180 ? 12.531 16.5 3.078 1 75.31 180 GLY A CA 1
ATOM 1485 C C . GLY A 1 180 ? 13.672 15.531 3.363 1 75.31 180 GLY A C 1
ATOM 1486 O O . GLY A 1 180 ? 14.82 15.953 3.514 1 75.31 180 GLY A O 1
ATOM 1487 N N . SER A 1 181 ? 13.297 14.297 3.562 1 78.19 181 SER A N 1
ATOM 1488 C CA . SER A 1 181 ? 14.375 13.336 3.764 1 78.19 181 SER A CA 1
ATOM 1489 C C . SER A 1 181 ? 15.258 13.234 2.525 1 78.19 181 SER A C 1
ATOM 1491 O O . SER A 1 181 ? 14.766 13.281 1.397 1 78.19 181 SER A O 1
ATOM 1493 N N . ARG A 1 182 ? 16.438 13.141 2.705 1 74.31 182 ARG A N 1
ATOM 1494 C CA . ARG A 1 182 ? 17.391 13.062 1.599 1 74.31 182 ARG A CA 1
ATOM 1495 C C . ARG A 1 182 ? 17.828 11.625 1.354 1 74.31 182 ARG A C 1
ATOM 1497 O O . ARG A 1 182 ? 19 11.359 1.095 1 74.31 182 ARG A O 1
ATOM 1504 N N . ILE A 1 183 ? 16.984 10.672 1.542 1 77.38 183 ILE A N 1
ATOM 1505 C CA . ILE A 1 183 ? 17.297 9.273 1.238 1 77.38 183 ILE A CA 1
ATOM 1506 C C . ILE A 1 183 ? 17.781 9.156 -0.204 1 77.38 183 ILE A C 1
ATOM 1508 O O . ILE A 1 183 ? 17.219 9.797 -1.104 1 77.38 183 ILE A O 1
ATOM 1512 N N . LYS A 1 184 ? 18.766 8.516 -0.418 1 75.94 184 LYS A N 1
ATOM 1513 C CA . LYS A 1 184 ? 19.391 8.398 -1.735 1 75.94 184 LYS A CA 1
ATOM 1514 C C . LYS A 1 184 ? 18.469 7.66 -2.711 1 75.94 184 LYS A C 1
ATOM 1516 O O . LYS A 1 184 ? 17.766 6.734 -2.32 1 75.94 184 LYS A O 1
ATOM 1521 N N . GLY A 1 185 ? 18.469 8.062 -3.916 1 76.62 185 GLY A N 1
ATOM 1522 C CA . GLY A 1 185 ? 17.625 7.484 -4.953 1 76.62 185 GLY A CA 1
ATOM 1523 C C . GLY A 1 185 ? 17.906 6.008 -5.184 1 76.62 185 GLY A C 1
ATOM 1524 O O . GLY A 1 185 ? 16.969 5.234 -5.426 1 76.62 185 GLY A O 1
ATOM 1525 N N . TRP A 1 186 ? 19.156 5.664 -5.047 1 78.31 186 TRP A N 1
ATOM 1526 C CA . TRP A 1 186 ? 19.484 4.266 -5.293 1 78.31 186 TRP A CA 1
ATOM 1527 C C . TRP A 1 186 ? 18.875 3.361 -4.23 1 78.31 186 TRP A C 1
ATOM 1529 O O . TRP A 1 186 ? 18.531 2.213 -4.512 1 78.31 186 TRP A O 1
ATOM 1539 N N . TRP A 1 187 ? 18.766 3.846 -3.043 1 82.44 187 TRP A N 1
ATOM 1540 C CA . TRP A 1 187 ? 18.172 3.086 -1.952 1 82.44 187 TRP A CA 1
ATOM 1541 C C . TRP A 1 187 ? 16.688 2.818 -2.225 1 82.44 187 TRP A C 1
ATOM 1543 O O . TRP A 1 187 ? 16.219 1.687 -2.084 1 82.44 187 TRP A O 1
ATOM 1553 N N . VAL A 1 188 ? 16.047 3.814 -2.691 1 87.19 188 VAL A N 1
ATOM 1554 C CA . VAL A 1 188 ? 14.625 3.699 -2.994 1 87.19 188 VAL A CA 1
ATOM 1555 C C . VAL A 1 188 ? 14.422 2.754 -4.176 1 87.19 188 VAL A C 1
ATOM 1557 O O . VAL A 1 188 ? 13.531 1.904 -4.156 1 87.19 188 VAL A O 1
ATOM 1560 N N . SER A 1 189 ? 15.25 2.875 -5.125 1 87.31 189 SER A N 1
ATOM 1561 C CA . SER A 1 189 ? 15.148 2.012 -6.297 1 87.31 189 SER A CA 1
ATOM 1562 C C . SER A 1 189 ? 15.383 0.55 -5.93 1 87.31 189 SER A C 1
ATOM 1564 O O . SER A 1 189 ? 14.75 -0.346 -6.488 1 87.31 189 SER A O 1
ATOM 1566 N N . HIS A 1 190 ? 16.297 0.353 -5.039 1 86.31 190 HIS A N 1
ATOM 1567 C CA . HIS A 1 190 ? 16.578 -1.002 -4.574 1 86.31 190 HIS A CA 1
ATOM 1568 C C . HIS A 1 190 ? 15.32 -1.656 -3.996 1 86.31 190 HIS A C 1
ATOM 1570 O O . HIS A 1 190 ? 15.062 -2.836 -4.246 1 86.31 190 HIS A O 1
ATOM 1576 N N . HIS A 1 191 ? 14.586 -0.929 -3.297 1 90.38 191 HIS A N 1
ATOM 1577 C CA . HIS A 1 191 ? 13.391 -1.479 -2.68 1 90.38 191 HIS A CA 1
ATOM 1578 C C . HIS A 1 191 ? 12.297 -1.715 -3.715 1 90.38 191 HIS A C 1
ATOM 1580 O O . HIS A 1 191 ? 11.531 -2.68 -3.611 1 90.38 191 HIS A O 1
ATOM 1586 N N . TYR A 1 192 ? 12.25 -0.866 -4.711 1 91.06 192 TYR A N 1
ATOM 1587 C CA . TYR A 1 192 ? 11.312 -1.101 -5.801 1 91.06 192 TYR A CA 1
ATOM 1588 C C . TYR A 1 192 ? 11.648 -2.385 -6.551 1 91.06 192 TYR A C 1
ATOM 1590 O O . TYR A 1 192 ? 10.766 -3.191 -6.844 1 91.06 192 TYR A O 1
ATOM 1598 N N . VAL A 1 193 ? 12.867 -2.561 -6.82 1 90.5 193 VAL A N 1
ATOM 1599 C CA . VAL A 1 193 ? 13.312 -3.752 -7.535 1 90.5 193 VAL A CA 1
ATOM 1600 C C . VAL A 1 193 ? 13.102 -4.988 -6.664 1 90.5 193 VAL A C 1
ATOM 1602 O O . VAL A 1 193 ? 12.711 -6.047 -7.16 1 90.5 193 VAL A O 1
ATOM 1605 N N . SER A 1 194 ? 13.383 -4.816 -5.387 1 92.31 194 SER A N 1
ATOM 1606 C CA . SER A 1 194 ? 13.164 -5.93 -4.469 1 92.31 194 SER A CA 1
ATOM 1607 C C . SER A 1 194 ? 11.688 -6.32 -4.418 1 92.31 194 SER A C 1
ATOM 1609 O O . SER A 1 194 ? 11.359 -7.5 -4.277 1 92.31 194 SER A O 1
ATOM 1611 N N . THR A 1 195 ? 10.781 -5.371 -4.48 1 93.31 195 THR A N 1
ATOM 1612 C CA . THR A 1 195 ? 9.352 -5.66 -4.551 1 93.31 195 THR A CA 1
ATOM 1613 C C . THR A 1 195 ? 9.031 -6.508 -5.781 1 93.31 195 THR A C 1
ATOM 1615 O O . THR A 1 195 ? 8.336 -7.52 -5.68 1 93.31 195 THR A O 1
ATOM 1618 N N . PHE A 1 196 ? 9.625 -6.094 -6.883 1 92.5 196 PHE A N 1
ATOM 1619 C CA . PHE A 1 196 ? 9.406 -6.801 -8.141 1 92.5 196 PHE A CA 1
ATOM 1620 C C . PHE A 1 196 ? 9.945 -8.227 -8.062 1 92.5 196 PHE A C 1
ATOM 1622 O O . PHE A 1 196 ? 9.258 -9.18 -8.43 1 92.5 196 PHE A O 1
ATOM 1629 N N . LEU A 1 197 ? 11.141 -8.344 -7.551 1 92.94 197 LEU A N 1
ATOM 1630 C CA . LEU A 1 197 ? 11.789 -9.648 -7.449 1 92.94 197 LEU A CA 1
ATOM 1631 C C . LEU A 1 197 ? 11.008 -10.57 -6.527 1 92.94 197 LEU A C 1
ATOM 1633 O O . LEU A 1 197 ? 10.852 -11.766 -6.816 1 92.94 197 LEU A O 1
ATOM 1637 N N . SER A 1 198 ? 10.547 -10.031 -5.422 1 94.5 198 SER A N 1
ATOM 1638 C CA . SER A 1 198 ? 9.75 -10.844 -4.508 1 94.5 198 SER A CA 1
ATOM 1639 C C . SER A 1 198 ? 8.461 -11.312 -5.168 1 94.5 198 SER A C 1
ATOM 1641 O O . SER A 1 198 ? 7.984 -12.414 -4.902 1 94.5 198 SER A O 1
ATOM 1643 N N . GLY A 1 199 ? 7.91 -10.445 -5.988 1 93.94 199 GLY A N 1
ATOM 1644 C CA . GLY A 1 199 ? 6.742 -10.852 -6.754 1 93.94 199 GLY A CA 1
ATOM 1645 C C . GLY A 1 199 ? 7.027 -11.977 -7.73 1 93.94 199 GLY A C 1
ATOM 1646 O O . GLY A 1 199 ? 6.215 -12.891 -7.891 1 93.94 199 GLY A O 1
ATOM 1647 N N . VAL A 1 200 ? 8.195 -11.914 -8.352 1 94.5 200 VAL A N 1
ATOM 1648 C CA . VAL A 1 200 ? 8.594 -12.961 -9.281 1 94.5 200 VAL A CA 1
ATOM 1649 C C . VAL A 1 200 ? 8.797 -14.273 -8.531 1 94.5 200 VAL A C 1
ATOM 1651 O O . VAL A 1 200 ? 8.352 -15.328 -8.992 1 94.5 200 VAL A O 1
ATOM 1654 N N . MET A 1 201 ? 9.445 -14.188 -7.379 1 95.06 201 MET A N 1
ATOM 1655 C CA . MET A 1 201 ? 9.633 -15.383 -6.562 1 95.06 201 MET A CA 1
ATOM 1656 C C . MET A 1 201 ? 8.297 -15.961 -6.121 1 95.06 201 MET A C 1
ATOM 1658 O O . MET A 1 201 ? 8.148 -17.188 -6.027 1 95.06 201 MET A O 1
ATOM 1662 N N . LEU A 1 202 ? 7.348 -15.047 -5.848 1 94.94 202 LEU A N 1
ATOM 1663 C CA . LEU A 1 202 ? 6.016 -15.445 -5.41 1 94.94 202 LEU A CA 1
ATOM 1664 C C . LEU A 1 202 ? 5.309 -16.25 -6.5 1 94.94 202 LEU A C 1
ATOM 1666 O O . LEU A 1 202 ? 4.633 -17.234 -6.203 1 94.94 202 LEU A O 1
ATOM 1670 N N . THR A 1 203 ? 5.527 -15.945 -7.73 1 94.56 203 THR A N 1
ATOM 1671 C CA . THR A 1 203 ? 4.793 -16.562 -8.836 1 94.56 203 THR A CA 1
ATOM 1672 C C . THR A 1 203 ? 5.559 -17.75 -9.398 1 94.56 203 THR A C 1
ATOM 1674 O O . THR A 1 203 ? 5.07 -18.438 -10.297 1 94.56 203 THR A O 1
ATOM 1677 N N . TRP A 1 204 ? 6.848 -17.969 -8.945 1 94.44 204 TRP A N 1
ATOM 1678 C CA . TRP A 1 204 ? 7.621 -19.125 -9.359 1 94.44 204 TRP A CA 1
ATOM 1679 C C . TRP A 1 204 ? 6.926 -20.422 -8.938 1 94.44 204 TRP A C 1
ATOM 1681 O O . TRP A 1 204 ? 6.785 -20.703 -7.746 1 94.44 204 TRP A O 1
ATOM 1691 N N . PRO A 1 205 ? 6.426 -21.203 -9.891 1 91.75 205 PRO A N 1
ATOM 1692 C CA . PRO A 1 205 ? 5.66 -22.406 -9.547 1 91.75 205 PRO A CA 1
ATOM 1693 C C . PRO A 1 205 ? 6.531 -23.5 -8.93 1 91.75 205 PRO A C 1
ATOM 1695 O O . PRO A 1 205 ? 7.75 -23.516 -9.117 1 91.75 205 PRO A O 1
ATOM 1698 N N . GLU A 1 206 ? 5.836 -24.359 -8.219 1 91.5 206 GLU A N 1
ATOM 1699 C CA . GLU A 1 206 ? 6.52 -25.531 -7.672 1 91.5 206 GLU A CA 1
ATOM 1700 C C . GLU A 1 206 ? 7.047 -26.438 -8.789 1 91.5 206 GLU A C 1
ATOM 1702 O O . GLU A 1 206 ? 6.344 -26.703 -9.766 1 91.5 206 GLU A O 1
ATOM 1707 N N . GLY A 1 207 ? 8.352 -26.859 -8.695 1 90.06 207 GLY A N 1
ATOM 1708 C CA . GLY A 1 207 ? 9 -27.703 -9.68 1 90.06 207 GLY A CA 1
ATOM 1709 C C . GLY A 1 207 ? 10.445 -28.016 -9.344 1 90.06 207 GLY A C 1
ATOM 1710 O O . GLY A 1 207 ? 10.953 -27.578 -8.305 1 90.06 207 GLY A O 1
ATOM 1711 N N . PRO A 1 208 ? 10.977 -28.75 -10.211 1 91.44 208 PRO A N 1
ATOM 1712 C CA . PRO A 1 208 ? 12.375 -29.109 -9.945 1 91.44 208 PRO A CA 1
ATOM 1713 C C . PRO A 1 208 ? 13.305 -27.906 -9.93 1 91.44 208 PRO A C 1
ATOM 1715 O O . PRO A 1 208 ? 14.219 -27.844 -9.102 1 91.44 208 PRO A O 1
ATOM 1718 N N . MET A 1 209 ? 13.078 -26.984 -10.828 1 92.44 209 MET A N 1
ATOM 1719 C CA . MET A 1 209 ? 13.93 -25.797 -10.859 1 92.44 209 MET A CA 1
ATOM 1720 C C . MET A 1 209 ? 13.805 -25 -9.562 1 92.44 209 MET A C 1
ATOM 1722 O O . MET A 1 209 ? 14.805 -24.531 -9.023 1 92.44 209 MET A O 1
ATOM 1726 N N . TYR A 1 210 ? 12.594 -24.859 -9.156 1 93.75 210 TYR A N 1
ATOM 1727 C CA . TYR A 1 210 ? 12.352 -24.141 -7.91 1 93.75 210 TYR A CA 1
ATOM 1728 C C . TYR A 1 210 ? 13.023 -24.844 -6.734 1 93.75 210 TYR A C 1
ATOM 1730 O O . TYR A 1 210 ? 13.68 -24.203 -5.91 1 93.75 210 TYR A O 1
ATOM 1738 N N . GLN A 1 211 ? 12.891 -26.141 -6.66 1 93.62 211 GLN A N 1
ATOM 1739 C CA . GLN A 1 211 ? 13.43 -26.906 -5.539 1 93.62 211 GLN A CA 1
ATOM 1740 C C . GLN A 1 211 ? 14.953 -26.859 -5.523 1 93.62 211 GLN A C 1
ATOM 1742 O O . GLN A 1 211 ? 15.57 -26.906 -4.457 1 93.62 211 GLN A O 1
ATOM 1747 N N . MET A 1 212 ? 15.539 -26.734 -6.672 1 94.19 212 MET A N 1
ATOM 1748 C CA . MET A 1 212 ? 17 -26.672 -6.746 1 94.19 212 MET A CA 1
ATOM 1749 C C . MET A 1 212 ? 17.516 -25.344 -6.211 1 94.19 212 MET A C 1
ATOM 1751 O O . MET A 1 212 ? 18.641 -25.266 -5.723 1 94.19 212 MET A O 1
ATOM 1755 N N . PHE A 1 213 ? 16.688 -24.344 -6.281 1 95.5 213 PHE A N 1
ATOM 1756 C CA . PHE A 1 213 ? 17.125 -23.016 -5.875 1 95.5 213 PHE A CA 1
ATOM 1757 C C . PHE A 1 213 ? 16.531 -22.625 -4.527 1 95.5 213 PHE A C 1
ATOM 1759 O O . PHE A 1 213 ? 17 -21.703 -3.863 1 95.5 213 PHE A O 1
ATOM 1766 N N . ARG A 1 214 ? 15.539 -23.281 -4.055 1 95.88 214 ARG A N 1
ATOM 1767 C CA . ARG A 1 214 ? 14.727 -22.953 -2.887 1 95.88 214 ARG A CA 1
ATOM 1768 C C . ARG A 1 214 ? 15.602 -22.781 -1.644 1 95.88 214 ARG A C 1
ATOM 1770 O O . ARG A 1 214 ? 15.523 -21.766 -0.956 1 95.88 214 ARG A O 1
ATOM 1777 N N . SER A 1 215 ? 16.422 -23.781 -1.362 1 96 215 SER A N 1
ATOM 1778 C CA . SER A 1 215 ? 17.219 -23.75 -0.148 1 96 215 SER A CA 1
ATOM 1779 C C . SER A 1 215 ? 18.234 -22.609 -0.189 1 96 215 SER A C 1
ATOM 1781 O O . SER A 1 215 ? 18.5 -21.953 0.827 1 96 215 SER A O 1
ATOM 1783 N N . GLN A 1 216 ? 18.828 -22.406 -1.343 1 95.44 216 GLN A N 1
ATOM 1784 C CA . GLN A 1 216 ? 19.797 -21.312 -1.504 1 95.44 216 GLN A CA 1
ATOM 1785 C C . GLN A 1 216 ? 19.125 -19.953 -1.307 1 95.44 216 GLN A C 1
ATOM 1787 O O . GLN A 1 216 ? 19.703 -19.047 -0.688 1 95.44 216 GLN A O 1
ATOM 1792 N N . PHE A 1 217 ? 17.953 -19.828 -1.807 1 95.56 217 PHE A N 1
ATOM 1793 C CA . PHE A 1 217 ? 17.219 -18.578 -1.675 1 95.56 217 PHE A CA 1
ATOM 1794 C C . PHE A 1 217 ? 16.859 -18.312 -0.218 1 95.56 217 PHE A C 1
ATOM 1796 O O . PHE A 1 217 ? 17.031 -17.203 0.281 1 95.56 217 PHE A O 1
ATOM 1803 N N . LEU A 1 218 ? 16.344 -19.312 0.451 1 96.56 218 LEU A N 1
ATOM 1804 C CA . LEU A 1 218 ? 15.93 -19.156 1.841 1 96.56 218 LEU A CA 1
ATOM 1805 C C . LEU A 1 218 ? 17.125 -18.859 2.738 1 96.56 218 LEU A C 1
ATOM 1807 O O . LEU A 1 218 ? 17.031 -18.047 3.652 1 96.56 218 LEU A O 1
ATOM 1811 N N . ALA A 1 219 ? 18.219 -19.5 2.477 1 96.62 219 ALA A N 1
ATOM 1812 C CA . ALA A 1 219 ? 19.438 -19.234 3.234 1 96.62 219 ALA A CA 1
ATOM 1813 C C . ALA A 1 219 ? 19.906 -17.797 3.014 1 96.62 219 ALA A C 1
ATOM 1815 O O . ALA A 1 219 ? 20.328 -17.125 3.955 1 96.62 219 ALA A O 1
ATOM 1816 N N . PHE A 1 220 ? 19.875 -17.406 1.836 1 95.44 220 PHE A N 1
ATOM 1817 C CA . PHE A 1 220 ? 20.25 -16.031 1.518 1 95.44 220 PHE A CA 1
ATOM 1818 C C . PHE A 1 220 ? 19.312 -15.047 2.207 1 95.44 220 PHE A C 1
ATOM 1820 O O . PHE A 1 220 ? 19.75 -13.992 2.68 1 95.44 220 PHE A O 1
ATOM 1827 N N . SER A 1 221 ? 18.047 -15.336 2.217 1 95.25 221 SER A N 1
ATOM 1828 C CA . SER A 1 221 ? 17.078 -14.469 2.879 1 95.25 221 SER A CA 1
ATOM 1829 C C . SER A 1 221 ? 17.359 -14.359 4.371 1 95.25 221 SER A C 1
ATOM 1831 O O . SER A 1 221 ? 17.219 -13.281 4.957 1 95.25 221 SER A O 1
ATOM 1833 N N . ILE A 1 222 ? 17.766 -15.414 4.945 1 96.75 222 ILE A N 1
ATOM 1834 C CA . ILE A 1 222 ? 18.141 -15.398 6.355 1 96.75 222 ILE A CA 1
ATOM 1835 C C . ILE A 1 222 ? 19.344 -14.484 6.559 1 96.75 222 ILE A C 1
ATOM 1837 O O . ILE A 1 222 ? 19.359 -13.656 7.469 1 96.75 222 ILE A O 1
ATOM 1841 N N . TYR A 1 223 ? 20.297 -14.648 5.719 1 95.56 223 TYR A N 1
ATOM 1842 C CA . TYR A 1 223 ? 21.484 -13.82 5.816 1 95.56 223 TYR A CA 1
ATOM 1843 C C . TYR A 1 223 ? 21.156 -12.344 5.617 1 95.56 223 TYR A C 1
ATOM 1845 O O . TYR A 1 223 ? 21.656 -11.484 6.332 1 95.56 223 TYR A O 1
ATOM 1853 N N . GLN A 1 224 ? 20.312 -12.102 4.617 1 92.19 224 GLN A N 1
ATOM 1854 C CA . GLN A 1 224 ? 19.906 -10.727 4.359 1 92.19 224 GLN A CA 1
ATOM 1855 C C . GLN A 1 224 ? 19.219 -10.117 5.578 1 92.19 224 GLN A C 1
ATOM 1857 O O . GLN A 1 224 ? 19.422 -8.953 5.902 1 92.19 224 GLN A O 1
ATOM 1862 N N . SER A 1 225 ? 18.406 -10.898 6.207 1 93.94 225 SER A N 1
ATOM 1863 C CA . SER A 1 225 ? 17.75 -10.43 7.418 1 93.94 225 SER A CA 1
ATOM 1864 C C . SER A 1 225 ? 18.766 -10.141 8.523 1 93.94 225 SER A C 1
ATOM 1866 O O . SER A 1 225 ? 18.609 -9.172 9.273 1 93.94 225 SER A O 1
ATOM 1868 N N . PHE A 1 226 ? 19.688 -10.953 8.586 1 93.31 226 PHE A N 1
ATOM 1869 C CA . PHE A 1 226 ? 20.75 -10.75 9.57 1 93.31 226 PHE A CA 1
ATOM 1870 C C . PHE A 1 226 ? 21.484 -9.438 9.305 1 93.31 226 PHE A C 1
ATOM 1872 O O . PHE A 1 226 ? 21.703 -8.648 10.227 1 93.31 226 PHE A O 1
ATOM 1879 N N . VAL A 1 227 ? 21.812 -9.156 8.109 1 90.38 227 VAL A N 1
ATOM 1880 C CA . VAL A 1 227 ? 22.516 -7.934 7.73 1 90.38 227 VAL A CA 1
ATOM 1881 C C . VAL A 1 227 ? 21.625 -6.727 8.008 1 90.38 227 VAL A C 1
ATOM 1883 O O . VAL A 1 227 ? 22.094 -5.688 8.469 1 90.38 227 VAL A O 1
ATOM 1886 N N . GLN A 1 228 ? 20.344 -6.887 7.688 1 89.5 228 GLN A N 1
ATOM 1887 C CA . GLN A 1 228 ? 19.422 -5.793 7.945 1 89.5 228 GLN A CA 1
ATOM 1888 C C . GLN A 1 228 ? 19.312 -5.504 9.438 1 89.5 228 GLN A C 1
ATOM 1890 O O . GLN A 1 228 ? 19.141 -4.352 9.844 1 89.5 228 GLN A O 1
ATOM 1895 N N . PHE A 1 229 ? 19.438 -6.52 10.227 1 89.19 229 PHE A N 1
ATOM 1896 C CA . PHE A 1 229 ? 19.438 -6.359 11.672 1 89.19 229 PHE A CA 1
ATOM 1897 C C . PHE A 1 229 ? 20.641 -5.539 12.125 1 89.19 229 PHE A C 1
ATOM 1899 O O . PHE A 1 229 ? 20.5 -4.617 12.938 1 89.19 229 PHE A O 1
ATOM 1906 N N . LEU A 1 230 ? 21.75 -5.801 11.555 1 86.62 230 LEU A N 1
ATOM 1907 C CA . LEU A 1 230 ? 22.953 -5.043 11.867 1 86.62 230 LEU A CA 1
ATOM 1908 C C . LEU A 1 230 ? 22.828 -3.6 11.391 1 86.62 230 LEU A C 1
ATOM 1910 O O . LEU A 1 230 ? 23.281 -2.676 12.07 1 86.62 230 LEU A O 1
ATOM 1914 N N . GLN A 1 231 ? 22.234 -3.434 10.266 1 84 231 GLN A N 1
ATOM 1915 C CA . GLN A 1 231 ? 22.031 -2.096 9.727 1 84 231 GLN A CA 1
ATOM 1916 C C . GLN A 1 231 ? 21.125 -1.272 10.633 1 84 231 GLN A C 1
ATOM 1918 O O . GLN A 1 231 ? 21.312 -0.064 10.781 1 84 231 GLN A O 1
ATOM 1923 N N . TYR A 1 232 ? 20.172 -1.931 11.164 1 83.06 232 TYR A N 1
ATOM 1924 C CA . TYR A 1 232 ? 19.281 -1.24 12.102 1 83.06 232 TYR A CA 1
ATOM 1925 C C . TYR A 1 232 ? 20.078 -0.701 13.289 1 83.06 232 TYR A C 1
ATOM 1927 O O . TYR A 1 232 ? 19.859 0.439 13.711 1 83.06 232 TYR A O 1
ATOM 1935 N N . TYR A 1 233 ? 20.875 -1.522 13.859 1 81.94 233 TYR A N 1
ATOM 1936 C CA . TYR A 1 233 ? 21.672 -1.107 15.016 1 81.94 233 TYR A CA 1
ATOM 1937 C C . TYR A 1 233 ? 22.547 0.092 14.68 1 81.94 233 TYR A C 1
ATOM 1939 O O . TYR A 1 233 ? 22.672 1.019 15.484 1 81.94 233 TYR A O 1
ATOM 1947 N N . TYR A 1 234 ? 23.047 0.072 13.523 1 79.06 234 TYR A N 1
ATOM 1948 C CA . TYR A 1 234 ? 23.859 1.204 13.07 1 79.06 234 TYR A CA 1
ATOM 1949 C C . TYR A 1 234 ? 23 2.455 12.93 1 79.06 234 TYR A C 1
ATOM 1951 O O . TYR A 1 234 ? 23.359 3.523 13.43 1 79.06 234 TYR A O 1
ATOM 1959 N N . GLN A 1 235 ? 21.891 2.324 12.266 1 78.5 235 GLN A N 1
ATOM 1960 C CA . GLN A 1 235 ? 21.016 3.469 12 1 78.5 235 GLN A CA 1
ATOM 1961 C C . GLN A 1 235 ? 20.438 4.02 13.297 1 78.5 235 GLN A C 1
ATOM 1963 O O . GLN A 1 235 ? 20.312 5.238 13.469 1 78.5 235 GLN A O 1
ATOM 1968 N N . SER A 1 236 ? 20.016 3.094 14.125 1 78.12 236 SER A N 1
ATOM 1969 C CA . SER A 1 236 ? 19.469 3.527 15.406 1 78.12 236 SER A CA 1
ATOM 1970 C C . SER A 1 236 ? 20.516 4.289 16.219 1 78.12 236 SER A C 1
ATOM 1972 O O . SER A 1 236 ? 20.172 5.27 16.906 1 78.12 236 SER A O 1
ATOM 1974 N N . GLY A 1 237 ? 21.734 3.867 16.188 1 77.62 237 GLY A N 1
ATOM 1975 C CA . GLY A 1 237 ? 22.812 4.602 16.844 1 77.62 237 GLY A CA 1
ATOM 1976 C C . GLY A 1 237 ? 23.016 5.992 16.281 1 77.62 237 GLY A C 1
ATOM 1977 O O . GLY A 1 237 ? 23.219 6.949 17.031 1 77.62 237 GLY A O 1
ATOM 1978 N N . CYS A 1 238 ? 22.875 6.105 15.031 1 74.56 238 CYS A N 1
ATOM 1979 C CA . CYS A 1 238 ? 23.016 7.398 14.367 1 74.56 238 CYS A CA 1
ATOM 1980 C C . CYS A 1 238 ? 21.891 8.336 14.766 1 74.56 238 CYS A C 1
ATOM 1982 O O . CYS A 1 238 ? 22.125 9.516 15.039 1 74.56 238 CYS A O 1
ATOM 1984 N N . LEU A 1 239 ? 20.719 7.785 14.789 1 74.12 239 LEU A N 1
ATOM 1985 C CA . LEU A 1 239 ? 19.562 8.602 15.141 1 74.12 239 LEU A CA 1
ATOM 1986 C C . LEU A 1 239 ? 19.641 9.055 16.594 1 74.12 239 LEU A C 1
ATOM 1988 O O . LEU A 1 239 ? 19.297 10.195 16.906 1 74.12 239 LEU A O 1
ATOM 1992 N N . TYR A 1 240 ? 20.062 8.172 17.422 1 74.19 240 TYR A N 1
ATOM 1993 C CA . TYR A 1 240 ? 20.219 8.516 18.844 1 74.19 240 TYR A CA 1
ATOM 1994 C C . TYR A 1 240 ? 21.219 9.648 19.016 1 74.19 240 TYR A C 1
ATOM 1996 O O . TYR A 1 240 ? 21 10.57 19.797 1 74.19 240 TYR A O 1
ATOM 2004 N N . ARG A 1 241 ? 22.281 9.594 18.375 1 74.5 241 ARG A N 1
ATOM 2005 C CA . ARG A 1 241 ? 23.312 10.633 18.469 1 74.5 241 ARG A CA 1
ATOM 2006 C C . ARG A 1 241 ? 22.812 11.953 17.906 1 74.5 241 ARG A C 1
ATOM 2008 O O . ARG A 1 241 ? 23.109 13.023 18.453 1 74.5 241 ARG A O 1
ATOM 2015 N N . LEU A 1 242 ? 22.125 11.812 16.844 1 70.81 242 LEU A N 1
ATOM 2016 C CA . LEU A 1 242 ? 21.562 13.023 16.234 1 70.81 242 LEU A CA 1
ATOM 2017 C C . LEU A 1 242 ? 20.578 13.688 17.188 1 70.81 242 LEU A C 1
ATOM 2019 O O . LEU A 1 242 ? 20.547 14.914 17.297 1 70.81 242 LEU A O 1
ATOM 2023 N N . ARG A 1 243 ? 19.812 12.984 17.859 1 69.81 243 ARG A N 1
ATOM 2024 C CA . ARG A 1 243 ? 18.859 13.5 18.828 1 69.81 243 ARG A CA 1
ATOM 2025 C C . ARG A 1 243 ? 19.562 14.117 20.031 1 69.81 243 ARG A C 1
ATOM 2027 O O . ARG A 1 243 ? 19.156 15.164 20.531 1 69.81 243 ARG A O 1
ATOM 2034 N N . ALA A 1 244 ? 20.547 13.477 20.516 1 69.62 244 ALA A N 1
ATOM 2035 C CA . ALA A 1 244 ? 21.297 13.914 21.703 1 69.62 244 ALA A CA 1
ATOM 2036 C C . ALA A 1 244 ? 22.047 15.219 21.422 1 69.62 244 ALA A C 1
ATOM 2038 O O . ALA A 1 244 ? 22.203 16.047 22.312 1 69.62 244 ALA A O 1
ATOM 2039 N N . LEU A 1 245 ? 22.641 15.25 20.359 1 60.28 245 LEU A N 1
ATOM 2040 C CA . LEU A 1 245 ? 23.391 16.453 20.031 1 60.28 245 LEU A CA 1
ATOM 2041 C C . LEU A 1 245 ? 22.438 17.625 19.797 1 60.28 245 LEU A C 1
ATOM 2043 O O . LEU A 1 245 ? 22.875 18.781 19.703 1 60.28 245 LEU A O 1
ATOM 2047 N N . GLY A 1 246 ? 21.141 17.5 20.328 1 52.62 246 GLY A N 1
ATOM 2048 C CA . GLY A 1 246 ? 20.188 18.594 20.203 1 52.62 246 GLY A CA 1
ATOM 2049 C C . GLY A 1 246 ? 19.969 19.047 18.766 1 52.62 246 GLY A C 1
ATOM 2050 O O . GLY A 1 246 ? 19.531 20.172 18.516 1 52.62 246 GLY A O 1
ATOM 2051 N N . GLU A 1 247 ? 20.734 18.594 18.016 1 49.12 247 GLU A N 1
ATOM 2052 C CA . GLU A 1 247 ? 20.594 18.969 16.609 1 49.12 247 GLU A CA 1
ATOM 2053 C C . GLU A 1 247 ? 19.156 18.859 16.156 1 49.12 247 GLU A C 1
ATOM 2055 O O . GLU A 1 247 ? 18.828 18.078 15.25 1 49.12 247 GLU A O 1
ATOM 2060 N N . ARG A 1 248 ? 18.297 19.062 17.141 1 47.94 248 ARG A N 1
ATOM 2061 C CA . ARG A 1 248 ? 16.859 19.25 17.062 1 47.94 248 ARG A CA 1
ATOM 2062 C C . ARG A 1 248 ? 16.5 20.344 16.062 1 47.94 248 ARG A C 1
ATOM 2064 O O . ARG A 1 248 ? 15.312 20.562 15.773 1 47.94 248 ARG A O 1
ATOM 2071 N N . ASN A 1 249 ? 17.203 21.5 16.266 1 38.25 249 ASN A N 1
ATOM 2072 C CA . ASN A 1 249 ? 16.656 22.5 15.352 1 38.25 249 ASN A CA 1
ATOM 2073 C C . ASN A 1 249 ? 16.391 21.922 13.969 1 38.25 249 ASN A C 1
ATOM 2075 O O . ASN A 1 249 ? 16.766 20.781 13.688 1 38.25 249 ASN A O 1
ATOM 2079 N N . GLN A 1 250 ? 16.406 23 12.961 1 35.34 250 GLN A N 1
ATOM 2080 C CA . GLN A 1 250 ? 15.914 22.844 11.594 1 35.34 250 GLN A CA 1
ATOM 2081 C C . GLN A 1 250 ? 16.375 21.516 11 1 35.34 250 GLN A C 1
ATOM 2083 O O . GLN A 1 250 ? 17.031 20.719 11.672 1 35.34 250 GLN A O 1
ATOM 2088 N N . LEU A 1 251 ? 16.875 21.688 9.766 1 32.75 251 LEU A N 1
ATOM 2089 C CA . LEU A 1 251 ? 17.203 20.922 8.562 1 32.75 251 LEU A CA 1
ATOM 2090 C C . LEU A 1 251 ? 18.234 19.859 8.859 1 32.75 251 LEU A C 1
ATOM 2092 O O . LEU A 1 251 ? 18.766 19.219 7.941 1 32.75 251 LEU A O 1
ATOM 2096 N N . ASP A 1 252 ? 18.703 19.688 10.023 1 33.19 252 ASP A N 1
ATOM 2097 C CA . ASP A 1 252 ? 19.766 18.688 10.008 1 33.19 252 ASP A CA 1
ATOM 2098 C C . ASP A 1 252 ? 19.203 17.312 9.68 1 33.19 252 ASP A C 1
ATOM 2100 O O . ASP A 1 252 ? 19.859 16.297 9.883 1 33.19 252 ASP A O 1
ATOM 2104 N N . LEU A 1 253 ? 17.906 17.125 9.867 1 35.41 253 LEU A N 1
ATOM 2105 C CA . LEU A 1 253 ? 17.453 15.969 9.109 1 35.41 253 LEU A CA 1
ATOM 2106 C C . LEU A 1 253 ? 18.297 15.781 7.848 1 35.41 253 LEU A C 1
ATOM 2108 O O . LEU A 1 253 ? 18.234 14.734 7.203 1 35.41 253 LEU A O 1
ATOM 2112 N N . THR A 1 254 ? 18.625 17.031 7.277 1 31.19 254 THR A N 1
ATOM 2113 C CA . THR A 1 254 ? 19.719 17.078 6.309 1 31.19 254 THR A CA 1
ATOM 2114 C C . THR A 1 254 ? 21.062 16.906 6.996 1 31.19 254 THR A C 1
ATOM 2116 O O . THR A 1 254 ? 21.75 17.891 7.273 1 31.19 254 THR A O 1
ATOM 2119 N N . VAL A 1 255 ? 21.188 16.562 8.234 1 36.84 255 VAL A N 1
ATOM 2120 C CA . VAL A 1 255 ? 22.594 16.281 8.508 1 36.84 255 VAL A CA 1
ATOM 2121 C C . VAL A 1 255 ? 23.344 16.047 7.199 1 36.84 255 VAL A C 1
ATOM 2123 O O . VAL A 1 255 ? 23.109 15.047 6.516 1 36.84 255 VAL A O 1
ATOM 2126 N N . GLU A 1 256 ? 23.406 17.031 6.449 1 35.03 256 GLU A N 1
ATOM 2127 C CA . GLU A 1 256 ? 24.281 17.281 5.309 1 35.03 256 GLU A CA 1
ATOM 2128 C C . GLU A 1 256 ? 25.672 16.703 5.547 1 35.03 256 GLU A C 1
ATOM 2130 O O . GLU A 1 256 ? 26.406 17.188 6.414 1 35.03 256 GLU A O 1
ATOM 2135 N N . GLY A 1 257 ? 25.828 15.633 5.816 1 42.34 257 GLY A N 1
ATOM 2136 C CA . GLY A 1 257 ? 27.109 15.008 5.586 1 42.34 257 GLY A CA 1
ATOM 2137 C C . GLY A 1 257 ? 27.422 13.891 6.57 1 42.34 257 GLY A C 1
ATOM 2138 O O . GLY A 1 257 ? 26.719 13.742 7.578 1 42.34 257 GLY A O 1
ATOM 2139 N N . PHE A 1 258 ? 27.734 12.836 6.051 1 47.66 258 PHE A N 1
ATOM 2140 C CA . PHE A 1 258 ? 28.344 11.703 6.734 1 47.66 258 PHE A CA 1
ATOM 2141 C C . PHE A 1 258 ? 29.359 12.18 7.766 1 47.66 258 PHE A C 1
ATOM 2143 O O . PHE A 1 258 ? 30.344 12.836 7.414 1 47.66 258 PHE A O 1
ATOM 2150 N N . GLN A 1 259 ? 28.859 12.328 8.922 1 54.09 259 GLN A N 1
ATOM 2151 C CA . GLN A 1 259 ? 29.766 12.695 10 1 54.09 259 GLN A CA 1
ATOM 2152 C C . GLN A 1 259 ? 30.812 11.602 10.234 1 54.09 259 GLN A C 1
ATOM 2154 O O . GLN A 1 259 ? 30.562 10.43 9.938 1 54.09 259 GLN A O 1
ATOM 2159 N N . SER A 1 260 ? 31.969 12 10.57 1 56.38 260 SER A N 1
ATOM 2160 C CA . SER A 1 260 ? 33.094 11.102 10.75 1 56.38 260 SER A CA 1
ATOM 2161 C C . SER A 1 260 ? 32.75 9.93 11.656 1 56.38 260 SER A C 1
ATOM 2163 O O . SER A 1 260 ? 33.188 8.797 11.422 1 56.38 260 SER A O 1
ATOM 2165 N N . TRP A 1 261 ? 31.875 10.203 12.703 1 60.78 261 TRP A N 1
ATOM 2166 C CA . TRP A 1 261 ? 31.547 9.133 13.633 1 60.78 261 TRP A CA 1
ATOM 2167 C C . TRP A 1 261 ? 30.625 8.102 12.977 1 60.78 261 TRP A C 1
ATOM 2169 O O . TRP A 1 261 ? 30.562 6.953 13.422 1 60.78 261 TRP A O 1
ATOM 2179 N N . MET A 1 262 ? 30.016 8.484 11.938 1 61.59 262 MET A N 1
ATOM 2180 C CA . MET A 1 262 ? 29.141 7.547 11.227 1 61.59 262 MET A CA 1
ATOM 2181 C C . MET A 1 262 ? 29.969 6.48 10.516 1 61.59 262 MET A C 1
ATOM 2183 O O . MET A 1 262 ? 29.5 5.363 10.305 1 61.59 262 MET A O 1
ATOM 2187 N N . TRP A 1 263 ? 31.234 6.832 10.305 1 62.94 263 TRP A N 1
ATOM 2188 C CA . TRP A 1 263 ? 32.125 5.926 9.562 1 62.94 263 TRP A CA 1
ATOM 2189 C C . TRP A 1 263 ? 32.5 4.73 10.414 1 62.94 263 TRP A C 1
ATOM 2191 O O . TRP A 1 263 ? 32.656 3.615 9.906 1 62.94 263 TRP A O 1
ATOM 2201 N N . ARG A 1 264 ? 32.594 5.016 11.688 1 64.5 264 ARG A N 1
ATOM 2202 C CA . ARG A 1 264 ? 33.031 3.914 12.547 1 64.5 264 ARG A CA 1
ATOM 2203 C C . ARG A 1 264 ? 32.031 2.775 12.516 1 64.5 264 ARG A C 1
ATOM 2205 O O . ARG A 1 264 ? 32.406 1.604 12.43 1 64.5 264 ARG A O 1
ATOM 2212 N N . GLY A 1 265 ? 30.75 3.088 12.562 1 65.31 265 GLY A N 1
ATOM 2213 C CA . GLY A 1 265 ? 29.734 2.047 12.5 1 65.31 265 GLY A CA 1
ATOM 2214 C C . GLY A 1 265 ? 29.578 1.441 11.117 1 65.31 265 GLY A C 1
ATOM 2215 O O . GLY A 1 265 ? 29.375 0.234 10.984 1 65.31 265 GLY A O 1
ATOM 2216 N N . LEU A 1 266 ? 29.891 2.174 10.164 1 70.06 266 LEU A N 1
ATOM 2217 C CA . LEU A 1 266 ? 29.734 1.706 8.797 1 70.06 266 LEU A CA 1
ATOM 2218 C C . LEU A 1 266 ? 30.844 0.73 8.43 1 70.06 266 LEU A C 1
ATOM 2220 O O . LEU A 1 266 ? 30.609 -0.248 7.715 1 70.06 266 LEU A O 1
ATOM 2224 N N . THR A 1 267 ? 32.031 1.009 9.016 1 75.69 267 THR A N 1
ATOM 2225 C CA . THR A 1 267 ? 33.156 0.117 8.734 1 75.69 267 THR A CA 1
ATOM 2226 C C . THR A 1 267 ? 32.906 -1.277 9.289 1 75.69 267 THR A C 1
ATOM 2228 O O . THR A 1 267 ? 33.312 -2.277 8.703 1 75.69 267 THR A O 1
ATOM 2231 N N . PHE A 1 268 ? 32.156 -1.305 10.352 1 80.69 268 PHE A N 1
ATOM 2232 C CA . PHE A 1 268 ? 31.797 -2.59 10.945 1 80.69 268 PHE A CA 1
ATOM 2233 C C . PHE A 1 268 ? 30.828 -3.354 10.039 1 80.69 268 PHE A C 1
ATOM 2235 O O . PHE A 1 268 ? 30.891 -4.582 9.969 1 80.69 268 PHE A O 1
ATOM 2242 N N . LEU A 1 269 ? 30.031 -2.666 9.297 1 83.19 269 LEU A N 1
ATOM 2243 C CA . LEU A 1 269 ? 29 -3.268 8.469 1 83.19 269 LEU A CA 1
ATOM 2244 C C . LEU A 1 269 ? 29.562 -3.68 7.109 1 83.19 269 LEU A C 1
ATOM 2246 O O . LEU A 1 269 ? 29 -4.551 6.441 1 83.19 269 LEU A O 1
ATOM 2250 N N . LEU A 1 270 ? 30.672 -3.227 6.715 1 81.44 270 LEU A N 1
ATOM 2251 C CA . LEU A 1 270 ? 31.172 -3.357 5.352 1 81.44 270 LEU A CA 1
ATOM 2252 C C . LEU A 1 270 ? 31.5 -4.809 5.027 1 81.44 270 LEU A C 1
ATOM 2254 O O . LEU A 1 270 ? 31.125 -5.316 3.969 1 81.44 270 LEU A O 1
ATOM 2258 N N . PRO A 1 271 ? 32.188 -5.488 5.93 1 85.56 271 PRO A N 1
ATOM 2259 C CA . PRO A 1 271 ? 32.5 -6.887 5.609 1 85.56 271 PRO A CA 1
ATOM 2260 C C . PRO A 1 271 ? 31.234 -7.723 5.414 1 85.56 271 PRO A C 1
ATOM 2262 O O . PRO A 1 271 ? 31.203 -8.617 4.559 1 85.56 271 PRO A O 1
ATOM 2265 N N . PHE A 1 272 ? 30.25 -7.508 6.148 1 88.38 272 PHE A N 1
ATOM 2266 C CA . PHE A 1 272 ? 29 -8.25 6.027 1 88.38 272 PHE A CA 1
ATOM 2267 C C . PHE A 1 272 ? 28.297 -7.898 4.727 1 88.38 272 PHE A C 1
ATOM 2269 O O . PHE A 1 272 ? 27.688 -8.766 4.09 1 88.38 272 PHE A O 1
ATOM 2276 N N . LEU A 1 273 ? 28.344 -6.664 4.383 1 84.69 273 LEU A N 1
ATOM 2277 C CA . LEU A 1 273 ? 27.75 -6.246 3.121 1 84.69 273 LEU A CA 1
ATOM 2278 C C . LEU A 1 273 ? 28.484 -6.863 1.936 1 84.69 273 LEU A C 1
ATOM 2280 O O . LEU A 1 273 ? 27.859 -7.309 0.973 1 84.69 273 LEU A O 1
ATOM 2284 N N . PHE A 1 274 ? 29.812 -6.969 2.021 1 85.88 274 PHE A N 1
ATOM 2285 C CA . PHE A 1 274 ? 30.609 -7.551 0.948 1 85.88 274 PHE A CA 1
ATOM 2286 C C . PHE A 1 274 ? 30.312 -9.039 0.793 1 85.88 274 PHE A C 1
ATOM 2288 O O . PHE A 1 274 ? 30.203 -9.539 -0.326 1 85.88 274 PHE A O 1
ATOM 2295 N N . PHE A 1 275 ? 30.156 -9.648 1.888 1 90.19 275 PHE A N 1
ATOM 2296 C CA . PHE A 1 275 ? 29.797 -11.055 1.832 1 90.19 275 PHE A CA 1
ATOM 2297 C C . PHE A 1 275 ? 28.422 -11.242 1.183 1 90.19 275 PHE A C 1
ATOM 2299 O O . PHE A 1 275 ? 28.219 -12.195 0.425 1 90.19 275 PHE A O 1
ATOM 2306 N N . GLY A 1 276 ? 27.531 -10.336 1.468 1 88.06 276 GLY A N 1
ATOM 2307 C CA . GLY A 1 276 ? 26.219 -10.391 0.835 1 88.06 276 GLY A CA 1
ATOM 2308 C C . GLY A 1 276 ? 26.281 -10.227 -0.672 1 88.06 276 GLY A C 1
ATOM 2309 O O . GLY A 1 276 ? 25.578 -10.922 -1.404 1 88.06 276 GLY A O 1
ATOM 2310 N N . HIS A 1 277 ? 27.141 -9.438 -1.09 1 86 277 HIS A N 1
ATOM 2311 C CA . HIS A 1 277 ? 27.297 -9.227 -2.525 1 86 277 HIS A CA 1
ATOM 2312 C C . HIS A 1 277 ? 27.906 -10.445 -3.201 1 86 277 HIS A C 1
ATOM 2314 O O . HIS A 1 277 ? 27.547 -10.789 -4.328 1 86 277 HIS A O 1
ATOM 2320 N N . PHE A 1 278 ? 28.797 -11.039 -2.551 1 89.06 278 PHE A N 1
ATOM 2321 C CA . PHE A 1 278 ? 29.391 -12.258 -3.096 1 89.06 278 PHE A CA 1
ATOM 2322 C C . PHE A 1 278 ? 28.344 -13.367 -3.17 1 89.06 278 PHE A C 1
ATOM 2324 O O . PHE A 1 278 ? 28.328 -14.148 -4.125 1 89.06 278 PHE A O 1
ATOM 2331 N N . TRP A 1 279 ? 27.562 -13.422 -2.145 1 91.69 279 TRP A N 1
ATOM 2332 C CA . TRP A 1 279 ? 26.484 -14.406 -2.146 1 91.69 279 TRP A CA 1
ATOM 2333 C C . TRP A 1 279 ? 25.5 -14.141 -3.281 1 91.69 279 TRP A C 1
ATOM 2335 O O . TRP A 1 279 ? 24.984 -15.078 -3.895 1 91.69 279 TRP A O 1
ATOM 2345 N N . GLN A 1 280 ? 25.297 -12.938 -3.547 1 89.88 280 GLN A N 1
ATOM 2346 C CA . GLN A 1 280 ? 24.438 -12.578 -4.668 1 89.88 280 GLN A CA 1
ATOM 2347 C C . GLN A 1 280 ? 25.031 -13.047 -5.992 1 89.88 280 GLN A C 1
ATOM 2349 O O . GLN A 1 280 ? 24.297 -13.492 -6.883 1 89.88 280 GLN A O 1
ATOM 2354 N N . LEU A 1 281 ? 26.281 -12.891 -6.113 1 89.75 281 LEU A N 1
ATOM 2355 C CA . LEU A 1 281 ? 26.953 -13.406 -7.301 1 89.75 281 LEU A CA 1
ATOM 2356 C C . LEU A 1 281 ? 26.828 -14.922 -7.398 1 89.75 281 LEU A C 1
ATOM 2358 O O . LEU A 1 281 ? 26.578 -15.453 -8.477 1 89.75 281 LEU A O 1
ATOM 2362 N N . TYR A 1 282 ? 26.938 -15.57 -6.289 1 92.75 282 TYR A N 1
ATOM 2363 C CA . TYR A 1 282 ? 26.766 -17.016 -6.238 1 92.75 282 TYR A CA 1
ATOM 2364 C C . TYR A 1 282 ? 25.359 -17.406 -6.676 1 92.75 282 TYR A C 1
ATOM 2366 O O . TYR A 1 282 ? 25.172 -18.375 -7.418 1 92.75 282 TYR A O 1
ATOM 2374 N N . ASN A 1 283 ? 24.406 -16.672 -6.199 1 93.5 283 ASN A N 1
ATOM 2375 C CA . ASN A 1 283 ? 23.031 -16.906 -6.637 1 93.5 283 ASN A CA 1
ATOM 2376 C C . ASN A 1 283 ? 22.891 -16.719 -8.148 1 93.5 283 ASN A C 1
ATOM 2378 O O . ASN A 1 283 ? 22.203 -17.5 -8.812 1 93.5 283 ASN A O 1
ATOM 2382 N N . ALA A 1 284 ? 23.578 -15.727 -8.688 1 93.25 284 ALA A N 1
ATOM 2383 C CA . ALA A 1 284 ? 23.5 -15.461 -10.117 1 93.25 284 ALA A CA 1
ATOM 2384 C C . ALA A 1 284 ? 24.094 -16.609 -10.93 1 93.25 284 ALA A C 1
ATOM 2386 O O . ALA A 1 284 ? 23.547 -17 -11.961 1 93.25 284 ALA A O 1
ATOM 2387 N N . VAL A 1 285 ? 25.125 -17.125 -10.43 1 94.25 285 VAL A N 1
ATOM 2388 C CA . VAL A 1 285 ? 25.781 -18.219 -11.117 1 94.25 285 VAL A CA 1
ATOM 2389 C C . VAL A 1 285 ? 24.891 -19.469 -11.086 1 94.25 285 VAL A C 1
ATOM 2391 O O . VAL A 1 285 ? 24.734 -20.156 -12.102 1 94.25 285 VAL A O 1
ATOM 2394 N N . THR A 1 286 ? 24.328 -19.734 -9.938 1 95.12 286 THR A N 1
ATOM 2395 C CA . THR A 1 286 ? 23.422 -20.859 -9.812 1 95.12 286 THR A CA 1
ATOM 2396 C C . THR A 1 286 ? 22.234 -20.703 -10.75 1 95.12 286 THR A C 1
ATOM 2398 O O . THR A 1 286 ? 21.828 -21.656 -11.422 1 95.12 286 THR A O 1
ATOM 2401 N N . LEU A 1 287 ? 21.688 -19.547 -10.797 1 94.94 287 LEU A N 1
ATOM 2402 C CA . LEU A 1 287 ? 20.531 -19.281 -11.648 1 94.94 287 LEU A CA 1
ATOM 2403 C C . LEU A 1 287 ? 20.906 -19.375 -13.117 1 94.94 287 LEU A C 1
ATOM 2405 O O . LEU A 1 287 ? 20.109 -19.812 -13.945 1 94.94 287 LEU A O 1
ATOM 2409 N N . PHE A 1 288 ? 22.094 -18.984 -13.461 1 94.25 288 PHE A N 1
ATOM 2410 C CA . PHE A 1 288 ? 22.594 -19.109 -14.828 1 94.25 288 PHE A CA 1
ATOM 2411 C C . PHE A 1 288 ? 22.656 -20.578 -15.25 1 94.25 288 PHE A C 1
ATOM 2413 O O . PHE A 1 288 ? 22.281 -20.922 -16.375 1 94.25 288 PHE A O 1
ATOM 2420 N N . ARG A 1 289 ? 23.062 -21.375 -14.344 1 95.12 289 ARG A N 1
ATOM 2421 C CA . ARG A 1 289 ? 23.125 -22.812 -14.602 1 95.12 289 ARG A CA 1
ATOM 2422 C C . ARG A 1 289 ? 21.719 -23.391 -14.758 1 95.12 289 ARG A C 1
ATOM 2424 O O . ARG A 1 289 ? 21.484 -24.234 -15.633 1 95.12 289 ARG A O 1
ATOM 2431 N N . LEU A 1 290 ? 20.875 -22.953 -13.922 1 95.06 290 LEU A N 1
ATOM 2432 C CA . LEU A 1 290 ? 19.484 -23.422 -13.992 1 95.06 290 LEU A CA 1
ATOM 2433 C C . LEU A 1 290 ? 18.828 -22.953 -15.289 1 95.06 290 LEU A C 1
ATOM 2435 O O . LEU A 1 290 ? 18.031 -23.703 -15.883 1 95.06 290 LEU A O 1
ATOM 2439 N N . ALA A 1 291 ? 19.109 -21.734 -15.766 1 93.88 291 ALA A N 1
ATOM 2440 C CA . ALA A 1 291 ? 18.547 -21.188 -17 1 93.88 291 ALA A CA 1
ATOM 2441 C C . ALA A 1 291 ? 19 -21.984 -18.219 1 93.88 291 ALA A C 1
ATOM 2443 O O . ALA A 1 291 ? 18.297 -22.062 -19.219 1 93.88 291 ALA A O 1
ATOM 2444 N N . GLY A 1 292 ? 20.078 -22.578 -18.125 1 92.31 292 GLY A N 1
ATOM 2445 C CA . GLY A 1 292 ? 20.641 -23.375 -19.203 1 92.31 292 GLY A CA 1
ATOM 2446 C C . GLY A 1 292 ? 20.203 -24.828 -19.156 1 92.31 292 GLY A C 1
ATOM 2447 O O . GLY A 1 292 ? 20.5 -25.594 -20.078 1 92.31 292 GLY A O 1
ATOM 2448 N N . HIS A 1 293 ? 19.5 -25.141 -18.094 1 91.06 293 HIS A N 1
ATOM 2449 C CA . HIS A 1 293 ? 19.016 -26.5 -17.953 1 91.06 293 HIS A CA 1
ATOM 2450 C C . HIS A 1 293 ? 18 -26.844 -19.047 1 91.06 293 HIS A C 1
ATOM 2452 O O . HIS A 1 293 ? 17.172 -26 -19.422 1 91.06 293 HIS A O 1
ATOM 2458 N N . GLU A 1 294 ? 17.938 -27.953 -19.562 1 89.5 294 GLU A N 1
ATOM 2459 C CA . GLU A 1 294 ? 17.094 -28.391 -20.672 1 89.5 294 GLU A CA 1
ATOM 2460 C C . GLU A 1 294 ? 15.617 -28.359 -20.297 1 89.5 294 GLU A C 1
ATOM 2462 O O . GLU A 1 294 ? 14.766 -28.016 -21.125 1 89.5 294 GLU A O 1
ATOM 2467 N N . ASP A 1 295 ? 15.32 -28.578 -19.047 1 89.38 295 ASP A N 1
ATOM 2468 C CA . ASP A 1 295 ? 13.93 -28.672 -18.609 1 89.38 295 ASP A CA 1
ATOM 2469 C C . ASP A 1 295 ? 13.43 -27.344 -18.062 1 89.38 295 ASP A C 1
ATOM 2471 O O . ASP A 1 295 ? 12.336 -27.25 -17.5 1 89.38 295 ASP A O 1
ATOM 2475 N N . CYS A 1 296 ? 14.211 -26.344 -18.25 1 89 296 CYS A N 1
ATOM 2476 C CA . CYS A 1 296 ? 13.812 -25.062 -17.672 1 89 296 CYS A CA 1
ATOM 2477 C C . CYS A 1 296 ? 12.828 -24.344 -18.594 1 89 296 CYS A C 1
ATOM 2479 O O . CYS A 1 296 ? 13.188 -23.953 -19.703 1 89 296 CYS A O 1
ATOM 2481 N N . LYS A 1 297 ? 11.625 -24.172 -18.172 1 85.81 297 LYS A N 1
ATOM 2482 C CA . LYS A 1 297 ? 10.594 -23.484 -18.953 1 85.81 297 LYS A CA 1
ATOM 2483 C C . LYS A 1 297 ? 10.094 -22.25 -18.203 1 85.81 297 LYS A C 1
ATOM 2485 O O . LYS A 1 297 ? 9.43 -21.391 -18.797 1 85.81 297 LYS A O 1
ATOM 2490 N N . GLU A 1 298 ? 10.555 -22.094 -17.016 1 89.5 298 GLU A N 1
ATOM 2491 C CA . GLU A 1 298 ? 10.047 -21.016 -16.172 1 89.5 298 GLU A CA 1
ATOM 2492 C C . GLU A 1 298 ? 10.742 -19.703 -16.484 1 89.5 298 GLU A C 1
ATOM 2494 O O . GLU A 1 298 ? 11.969 -19.609 -16.438 1 89.5 298 GLU A O 1
ATOM 2499 N N . TRP A 1 299 ? 9.945 -18.672 -16.766 1 89.38 299 TRP A N 1
ATOM 2500 C CA . TRP A 1 299 ? 10.492 -17.359 -17.062 1 89.38 299 TRP A CA 1
ATOM 2501 C C . TRP A 1 299 ? 11.055 -16.719 -15.797 1 89.38 299 TRP A C 1
ATOM 2503 O O . TRP A 1 299 ? 11.906 -15.82 -15.875 1 89.38 299 TRP A O 1
ATOM 2513 N N . GLN A 1 300 ? 10.656 -17.156 -14.688 1 92.5 300 GLN A N 1
ATOM 2514 C CA . GLN A 1 300 ? 11.086 -16.609 -13.414 1 92.5 300 GLN A CA 1
ATOM 2515 C C . GLN A 1 300 ? 12.594 -16.75 -13.227 1 92.5 300 GLN A C 1
ATOM 2517 O O . GLN A 1 300 ? 13.25 -15.852 -12.688 1 92.5 300 GLN A O 1
ATOM 2522 N N . VAL A 1 301 ? 13.148 -17.828 -13.719 1 93.94 301 VAL A N 1
ATOM 2523 C CA . VAL A 1 301 ? 14.57 -18.109 -13.539 1 93.94 301 VAL A CA 1
ATOM 2524 C C . VAL A 1 301 ? 15.398 -17.016 -14.234 1 93.94 301 VAL A C 1
ATOM 2526 O O . VAL A 1 301 ? 16.328 -16.484 -13.656 1 93.94 301 VAL A O 1
ATOM 2529 N N . ARG A 1 302 ? 14.977 -16.609 -15.391 1 92.5 302 ARG A N 1
ATOM 2530 C CA . ARG A 1 302 ? 15.727 -15.625 -16.156 1 92.5 302 ARG A CA 1
ATOM 2531 C C . ARG A 1 302 ? 15.586 -14.234 -15.555 1 92.5 302 ARG A C 1
ATOM 2533 O O . ARG A 1 302 ? 16.531 -13.445 -15.57 1 92.5 302 ARG A O 1
ATOM 2540 N N . ILE A 1 303 ? 14.461 -13.961 -15.055 1 92.88 303 ILE A N 1
ATOM 2541 C CA . ILE A 1 303 ? 14.234 -12.641 -14.477 1 92.88 303 ILE A CA 1
ATOM 2542 C C . ILE A 1 303 ? 15 -12.523 -13.156 1 92.88 303 ILE A C 1
ATOM 2544 O O . ILE A 1 303 ? 15.617 -11.492 -12.883 1 92.88 303 ILE A O 1
ATOM 2548 N N . VAL A 1 304 ? 14.945 -13.516 -12.344 1 92.88 304 VAL A N 1
ATOM 2549 C CA . VAL A 1 304 ? 15.672 -13.492 -11.078 1 92.88 304 VAL A CA 1
ATOM 2550 C C . VAL A 1 304 ? 17.172 -13.43 -11.336 1 92.88 304 VAL A C 1
ATOM 2552 O O . VAL A 1 304 ? 17.906 -12.742 -10.625 1 92.88 304 VAL A O 1
ATOM 2555 N N . LEU A 1 305 ? 17.562 -14.117 -12.359 1 92.38 305 LEU A N 1
ATOM 2556 C CA . LEU A 1 305 ? 18.969 -14.039 -12.773 1 92.38 305 LEU A CA 1
ATOM 2557 C C . LEU A 1 305 ? 19.344 -12.609 -13.156 1 92.38 305 LEU A C 1
ATOM 2559 O O . LEU A 1 305 ? 20.344 -12.078 -12.672 1 92.38 305 LEU A O 1
ATOM 2563 N N . ALA A 1 306 ? 18.547 -11.992 -13.93 1 90.38 306 ALA A N 1
ATOM 2564 C CA . ALA A 1 306 ? 18.797 -10.625 -14.367 1 90.38 306 ALA A CA 1
ATOM 2565 C C . ALA A 1 306 ? 18.859 -9.664 -13.188 1 90.38 306 ALA A C 1
ATOM 2567 O O . ALA A 1 306 ? 19.719 -8.797 -13.117 1 90.38 306 ALA A O 1
ATOM 2568 N N . SER A 1 307 ? 17.953 -9.844 -12.32 1 87.06 307 SER A N 1
ATOM 2569 C CA . SER A 1 307 ? 17.906 -8.961 -11.156 1 87.06 307 SER A CA 1
ATOM 2570 C C . SER A 1 307 ? 19.109 -9.188 -10.242 1 87.06 307 SER A C 1
ATOM 2572 O O . SER A 1 307 ? 19.656 -8.234 -9.688 1 87.06 307 SER A O 1
ATOM 2574 N N . SER A 1 308 ? 19.469 -10.391 -10.102 1 86.69 308 SER A N 1
ATOM 2575 C CA . SER A 1 308 ? 20.625 -10.688 -9.281 1 86.69 308 SER A CA 1
ATOM 2576 C C . SER A 1 308 ? 21.891 -10.086 -9.883 1 86.69 308 SER A C 1
ATOM 2578 O O . SER A 1 308 ? 22.75 -9.57 -9.164 1 86.69 308 SER A O 1
ATOM 2580 N N . CYS A 1 309 ? 21.938 -10.102 -11.117 1 86.88 309 CYS A N 1
ATOM 2581 C CA .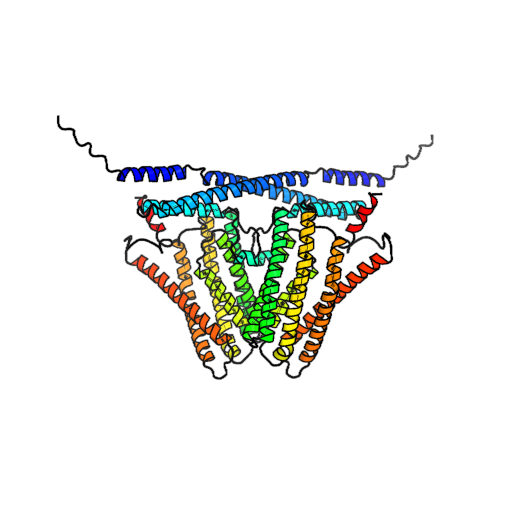 CYS A 1 309 ? 23.062 -9.492 -11.812 1 86.88 309 CYS A CA 1
ATOM 2582 C C . CYS A 1 309 ? 23.047 -7.973 -11.648 1 86.88 309 CYS A C 1
ATOM 2584 O O . CYS A 1 309 ? 24.094 -7.355 -11.414 1 86.88 309 CYS A O 1
ATOM 2586 N N . CYS A 1 310 ? 21.891 -7.445 -11.688 1 82.75 310 CYS A N 1
ATOM 2587 C CA . CYS A 1 310 ? 21.75 -6.004 -11.531 1 82.75 310 CYS A CA 1
ATOM 2588 C C . CYS A 1 310 ? 22.141 -5.562 -10.125 1 82.75 310 CYS A C 1
ATOM 2590 O O . CYS A 1 310 ? 22.844 -4.566 -9.953 1 82.75 310 CYS A O 1
ATOM 2592 N N . PHE A 1 311 ? 21.719 -6.285 -9.18 1 82.25 311 PHE A N 1
ATOM 2593 C CA . PHE A 1 311 ? 22.047 -5.953 -7.801 1 82.25 311 PHE A CA 1
ATOM 2594 C C . PHE A 1 311 ? 23.547 -6.078 -7.555 1 82.25 311 PHE A C 1
ATOM 2596 O O . PHE A 1 311 ? 24.125 -5.262 -6.844 1 82.25 311 PHE A O 1
ATOM 2603 N N . TYR A 1 312 ? 24.125 -7.043 -8.18 1 79.25 312 TYR A N 1
ATOM 2604 C CA . TYR A 1 312 ? 25.562 -7.227 -8.031 1 79.25 312 TYR A CA 1
ATOM 2605 C C . TYR A 1 312 ? 26.328 -6.074 -8.672 1 79.25 312 TYR A C 1
ATOM 2607 O O . TYR A 1 312 ? 27.266 -5.543 -8.086 1 79.25 312 TYR A O 1
ATOM 2615 N N . LEU A 1 313 ? 25.859 -5.676 -9.742 1 75.75 313 LEU A N 1
ATOM 2616 C CA . LEU A 1 313 ? 26.516 -4.578 -10.445 1 75.75 313 LEU A CA 1
ATOM 2617 C C . LEU A 1 313 ? 26.375 -3.271 -9.672 1 75.75 313 LEU A C 1
ATOM 2619 O O . LEU A 1 313 ? 27.328 -2.492 -9.57 1 75.75 313 LEU A O 1
ATOM 2623 N N . LYS A 1 314 ? 25.281 -3.076 -9.172 1 76.44 314 LYS A N 1
ATOM 2624 C CA . LYS A 1 314 ? 25.062 -1.88 -8.367 1 76.44 314 LYS A CA 1
ATOM 2625 C C . LYS A 1 314 ? 25.953 -1.872 -7.129 1 76.44 314 LYS A C 1
ATOM 2627 O O . LYS A 1 314 ? 26.484 -0.826 -6.742 1 76.44 314 LYS A O 1
ATOM 2632 N N . SER A 1 315 ? 26.125 -2.965 -6.586 1 76.94 315 SER A N 1
ATOM 2633 C CA . SER A 1 315 ? 26.984 -3.086 -5.414 1 76.94 315 SER A CA 1
ATOM 2634 C C . SER A 1 315 ? 28.438 -2.783 -5.766 1 76.94 315 SER A C 1
ATOM 2636 O O . SER A 1 315 ? 29.156 -2.158 -4.98 1 76.94 315 SER A O 1
ATOM 2638 N N . LEU A 1 316 ? 28.766 -3.203 -6.898 1 74.88 316 LEU A N 1
ATOM 2639 C CA . LEU A 1 316 ? 30.125 -2.953 -7.348 1 74.88 316 LEU A CA 1
ATOM 2640 C C . LEU A 1 316 ? 30.359 -1.462 -7.566 1 74.88 316 LEU A C 1
ATOM 2642 O O . LEU A 1 316 ? 31.422 -0.935 -7.195 1 74.88 316 LEU A O 1
ATOM 2646 N N . VAL A 1 317 ? 29.375 -0.847 -8.039 1 69 317 VAL A N 1
ATOM 2647 C CA . VAL A 1 317 ? 29.484 0.585 -8.297 1 69 317 VAL A CA 1
ATOM 2648 C C . VAL A 1 317 ? 29.547 1.346 -6.973 1 69 317 VAL A C 1
ATOM 2650 O O . VAL A 1 317 ? 30.359 2.26 -6.812 1 69 317 VAL A O 1
ATOM 2653 N N . HIS A 1 318 ? 28.75 0.886 -6.094 1 68.31 318 HIS A N 1
ATOM 2654 C CA . HIS A 1 318 ? 28.75 1.519 -4.781 1 68.31 318 HIS A CA 1
ATOM 2655 C C . HIS A 1 318 ? 30.078 1.305 -4.062 1 68.31 318 HIS A C 1
ATOM 2657 O O . HIS A 1 318 ? 30.594 2.221 -3.42 1 68.31 318 HIS A O 1
ATOM 2663 N N . PHE A 1 319 ? 30.578 0.168 -4.227 1 68.38 319 PHE A N 1
ATOM 2664 C CA . PHE A 1 319 ? 31.859 -0.143 -3.611 1 68.38 319 PHE A CA 1
ATOM 2665 C C . PHE A 1 319 ? 32.969 0.681 -4.242 1 68.38 319 PHE A C 1
ATOM 2667 O O . PHE A 1 319 ? 33.844 1.209 -3.537 1 68.38 319 PHE A O 1
ATOM 2674 N N . ALA A 1 320 ? 32.812 0.769 -5.477 1 64.88 320 ALA A N 1
ATOM 2675 C CA . ALA A 1 320 ? 33.812 1.567 -6.188 1 64.88 320 ALA A CA 1
ATOM 2676 C C . ALA A 1 320 ? 33.75 3.031 -5.766 1 64.88 320 ALA A C 1
ATOM 2678 O O . ALA A 1 320 ? 34.781 3.672 -5.559 1 64.88 320 ALA A O 1
ATOM 2679 N N . TYR A 1 321 ? 32.625 3.459 -5.551 1 60.44 321 TYR A N 1
ATOM 2680 C CA . TYR A 1 321 ? 32.438 4.836 -5.117 1 60.44 321 TYR A CA 1
ATOM 2681 C C . TYR A 1 321 ? 32.938 5.039 -3.699 1 60.44 321 TYR A C 1
ATOM 2683 O O . TYR A 1 321 ? 33.562 6.066 -3.4 1 60.44 321 TYR A O 1
ATOM 2691 N N . LEU A 1 322 ? 32.656 4.109 -2.861 1 61 322 LEU A N 1
ATOM 2692 C CA . LEU A 1 322 ? 33.125 4.18 -1.482 1 61 322 LEU A CA 1
ATOM 2693 C C . LEU A 1 322 ? 34.656 4.141 -1.425 1 61 322 LEU A C 1
ATOM 2695 O O . LEU A 1 322 ? 35.25 4.871 -0.643 1 61 322 LEU A O 1
ATOM 2699 N N . CYS A 1 323 ? 35.25 3.275 -2.205 1 61.38 323 CYS A N 1
ATOM 2700 C CA . CYS A 1 323 ? 36.688 3.178 -2.258 1 61.38 323 CYS A CA 1
ATOM 2701 C C . CYS A 1 323 ? 37.312 4.461 -2.805 1 61.38 323 CYS A C 1
ATOM 2703 O O . CYS A 1 323 ? 38.312 4.938 -2.291 1 61.38 323 CYS A O 1
ATOM 2705 N N . LEU A 1 324 ? 36.688 4.926 -3.811 1 56.06 324 LEU A N 1
ATOM 2706 C CA . LEU A 1 324 ? 37.188 6.164 -4.418 1 56.06 324 LEU A CA 1
ATOM 2707 C C . LEU A 1 324 ? 37.062 7.332 -3.443 1 56.06 324 LEU A C 1
ATOM 2709 O O . LEU A 1 324 ? 37.938 8.18 -3.367 1 56.06 324 LEU A O 1
ATOM 2713 N N . SER A 1 325 ? 36.062 7.262 -2.703 1 55.41 325 SER A N 1
ATOM 2714 C CA . SER A 1 325 ? 35.844 8.32 -1.716 1 55.41 325 SER A CA 1
ATOM 2715 C C . SER A 1 325 ? 36.844 8.172 -0.548 1 55.41 325 SER A C 1
ATOM 2717 O O . SER A 1 325 ? 37.281 9.164 0.006 1 55.41 325 SER A O 1
ATOM 2719 N N . SER A 1 326 ? 37.188 6.957 -0.192 1 55.19 326 SER A N 1
ATOM 2720 C CA . SER A 1 326 ? 38.125 6.695 0.901 1 55.19 326 SER A CA 1
ATOM 2721 C C . SER A 1 326 ? 39.562 7 0.485 1 55.19 326 SER A C 1
ATOM 2723 O O . SER A 1 326 ? 40.344 7.551 1.267 1 55.19 326 SER A O 1
ATOM 2725 N N . VAL A 1 327 ? 40.062 6.465 -0.674 1 49.28 327 VAL A N 1
ATOM 2726 C CA . VAL A 1 327 ? 41.406 6.746 -1.165 1 49.28 327 VAL A CA 1
ATOM 2727 C C . VAL A 1 327 ? 41.594 8.25 -1.361 1 49.28 327 VAL A C 1
ATOM 2729 O O . VAL A 1 327 ? 42.656 8.805 -1.035 1 49.28 327 VAL A O 1
ATOM 2732 N N . PHE A 1 328 ? 40.719 8.836 -1.902 1 42.97 328 PHE A N 1
ATOM 2733 C CA . PHE A 1 328 ? 40.844 10.281 -2.076 1 42.97 328 PHE A CA 1
ATOM 2734 C C . PHE A 1 328 ? 40.938 10.984 -0.726 1 42.97 328 PHE A C 1
ATOM 2736 O O . PHE A 1 328 ? 41.625 11.992 -0.596 1 42.97 328 PHE A O 1
ATOM 2743 N N . LYS A 1 329 ? 40.406 10.445 0.262 1 45.06 329 LYS A N 1
ATOM 2744 C CA . LYS A 1 329 ? 40.562 11.047 1.583 1 45.06 329 LYS A CA 1
ATOM 2745 C C . LYS A 1 329 ? 41.938 10.75 2.164 1 45.06 329 LYS A C 1
ATOM 2747 O O . LYS A 1 329 ? 42.5 11.57 2.883 1 45.06 329 LYS A O 1
ATOM 2752 N N . SER A 1 330 ? 42.5 9.594 2.041 1 38.88 330 SER A N 1
ATOM 2753 C CA . SER A 1 330 ? 43.812 9.273 2.607 1 38.88 330 SER A CA 1
ATOM 2754 C C . SER A 1 330 ? 44.938 10 1.864 1 38.88 330 SER A C 1
ATOM 2756 O O . SER A 1 330 ? 45.906 10.453 2.479 1 38.88 330 SER A O 1
ATOM 2758 N N . THR A 1 331 ? 45.281 9.781 0.598 1 35.38 331 THR A N 1
ATOM 2759 C CA . THR A 1 331 ? 46.438 10.367 -0.08 1 35.38 331 THR A CA 1
ATOM 2760 C C . THR A 1 331 ? 46.344 11.891 -0.079 1 35.38 331 THR A C 1
ATOM 2762 O O . THR A 1 331 ? 47.375 12.578 0.101 1 35.38 331 THR A O 1
ATOM 2765 N N . PHE A 1 332 ? 45.688 12.75 -1.02 1 31.92 332 PHE A N 1
ATOM 2766 C CA . PHE A 1 332 ? 45.719 14.211 -1.126 1 31.92 332 PHE A CA 1
ATOM 2767 C C . PHE A 1 332 ? 45.062 14.852 0.081 1 31.92 332 PHE A C 1
ATOM 2769 O O . PHE A 1 332 ? 44 14.391 0.538 1 31.92 332 PHE A O 1
ATOM 2776 N N . GLY A 1 333 ? 45.906 15.719 1.188 1 25.8 333 GLY A N 1
ATOM 2777 C CA . GLY A 1 333 ? 45.281 16.797 1.952 1 25.8 333 GLY A CA 1
ATOM 2778 C C . GLY A 1 333 ? 44.031 17.344 1.312 1 25.8 333 GLY A C 1
ATOM 2779 O O . GLY A 1 333 ? 43.594 16.875 0.259 1 25.8 333 GLY A O 1
ATOM 2780 N N . ALA A 1 334 ? 43.719 19.016 1.599 1 26.36 334 ALA A N 1
ATOM 2781 C CA . ALA A 1 334 ? 42.688 19.922 1.089 1 26.36 334 ALA A CA 1
ATOM 2782 C C . ALA A 1 334 ? 42.656 19.906 -0.436 1 26.36 334 ALA A C 1
ATOM 2784 O O . ALA A 1 334 ? 42.094 20.812 -1.06 1 26.36 334 ALA A O 1
ATOM 2785 N N . ILE A 1 335 ? 43.594 19.484 -1.156 1 23.33 335 ILE A N 1
ATOM 2786 C CA . ILE A 1 335 ? 43.719 19.969 -2.527 1 23.33 335 ILE A CA 1
ATOM 2787 C C . ILE A 1 335 ? 42.375 19.75 -3.266 1 23.33 335 ILE A C 1
ATOM 2789 O O . ILE A 1 335 ? 41.844 18.656 -3.254 1 23.33 335 ILE A O 1
ATOM 2793 N N . TYR A 1 336 ? 41.875 21.094 -3.73 1 24.05 336 TYR A N 1
ATOM 2794 C CA . TYR A 1 336 ? 40.719 21.5 -4.504 1 24.05 336 TYR A CA 1
ATOM 2795 C C . TYR A 1 336 ? 40.594 20.703 -5.797 1 24.05 336 TYR A C 1
ATOM 2797 O O . TYR A 1 336 ? 41.25 21.031 -6.789 1 24.05 336 TYR A O 1
ATOM 2805 N N . ILE A 1 337 ? 41 19.641 -5.918 1 23.45 337 ILE A N 1
ATOM 2806 C CA . ILE A 1 337 ? 41.062 19.047 -7.25 1 23.45 337 ILE A CA 1
ATOM 2807 C C . ILE A 1 337 ? 39.906 19.562 -8.109 1 23.45 337 ILE A C 1
ATOM 2809 O O . ILE A 1 337 ? 38.844 19.922 -7.586 1 23.45 337 ILE A O 1
ATOM 2813 N N . TRP A 1 338 ? 40.094 19.453 -9.492 1 21.53 338 TRP A N 1
ATOM 2814 C CA . TRP A 1 338 ? 39.438 19.938 -10.711 1 21.53 338 TRP A CA 1
ATOM 2815 C C . TRP A 1 338 ? 37.938 20.031 -10.523 1 21.53 338 TRP A C 1
ATOM 2817 O O . TRP A 1 338 ? 37.344 19.297 -9.719 1 21.53 338 TRP A O 1
ATOM 2827 N N . PRO A 1 339 ? 37.219 20.828 -11.594 1 22.69 339 PRO A N 1
ATOM 2828 C CA . PRO A 1 339 ? 36.312 21.969 -11.719 1 22.69 339 PRO A CA 1
ATOM 2829 C C . PRO A 1 339 ? 34.875 21.641 -11.336 1 22.69 339 PRO A C 1
ATOM 2831 O O . PRO A 1 339 ? 34.531 20.453 -11.172 1 22.69 339 PRO A O 1
ATOM 2834 N N . PRO A 1 340 ? 33.906 22.406 -12.172 1 22.12 340 PRO A N 1
ATOM 2835 C CA . PRO A 1 340 ? 32.656 23.156 -11.922 1 22.12 340 PRO A CA 1
ATOM 2836 C C . PRO A 1 340 ? 31.469 22.25 -11.594 1 22.12 340 PRO A C 1
ATOM 2838 O O . PRO A 1 340 ? 30.766 22.484 -10.609 1 22.12 340 PRO A O 1
ATOM 2841 N N . TYR A 1 341 ? 30.641 21.922 -12.719 1 21.58 341 TYR A N 1
ATOM 2842 C CA . TYR A 1 341 ? 29.203 22.125 -12.781 1 21.58 341 TYR A CA 1
ATOM 2843 C C . TYR A 1 341 ? 28.469 21.109 -11.922 1 21.58 341 TYR A C 1
ATOM 2845 O O . TYR A 1 341 ? 27.672 21.469 -11.055 1 21.58 341 TYR A O 1
ATOM 2853 N N . LYS A 1 342 ? 27.875 20.047 -12.711 1 24.92 342 LYS A N 1
ATOM 2854 C CA . LYS A 1 342 ? 26.578 19.453 -12.43 1 24.92 342 LYS A CA 1
ATOM 2855 C C . LYS A 1 342 ? 26.656 18.484 -11.258 1 24.92 342 LYS A C 1
ATOM 2857 O O . LYS A 1 342 ? 25.641 18.172 -10.625 1 24.92 342 LYS A O 1
ATOM 2862 N N . PHE A 1 343 ? 27.734 17.703 -11.164 1 22.55 343 PHE A N 1
ATOM 2863 C CA . PHE A 1 343 ? 27.484 16.703 -10.141 1 22.55 343 PHE A CA 1
ATOM 2864 C C . PHE A 1 343 ? 27.719 17.281 -8.75 1 22.55 343 PHE A C 1
ATOM 2866 O O . PHE A 1 343 ? 28.609 16.844 -8.023 1 22.55 343 PHE A O 1
ATOM 2873 N N . LYS A 1 344 ? 27.875 18.641 -8.531 1 26.7 344 LYS A N 1
ATOM 2874 C CA . LYS A 1 344 ? 28.219 19.438 -7.367 1 26.7 344 LYS A CA 1
ATOM 2875 C C . LYS A 1 344 ? 27.438 19.016 -6.133 1 26.7 344 LYS A C 1
ATOM 2877 O O . LYS A 1 344 ? 27.719 19.469 -5.023 1 26.7 344 LYS A O 1
ATOM 2882 N N . ARG A 1 345 ? 26.297 18.688 -6.324 1 26.02 345 ARG A N 1
ATOM 2883 C CA . ARG A 1 345 ? 25.453 18.734 -5.133 1 26.02 345 ARG A CA 1
ATOM 2884 C C . ARG A 1 345 ? 26.031 17.875 -4.016 1 26.02 345 ARG A C 1
ATOM 2886 O O . ARG A 1 345 ? 25.656 18.031 -2.852 1 26.02 345 ARG A O 1
ATOM 2893 N N . CYS A 1 346 ? 26.734 16.812 -4.352 1 23.89 346 CYS A N 1
ATOM 2894 C CA . CYS A 1 346 ? 26.906 15.961 -3.176 1 23.89 346 CYS A CA 1
ATOM 2895 C C . CYS A 1 346 ? 28.078 16.438 -2.33 1 23.89 346 CYS A C 1
ATOM 2897 O O . CYS A 1 346 ? 28 16.438 -1.1 1 23.89 346 CYS A O 1
ATOM 2899 N N . VAL A 1 347 ? 29.375 16.766 -2.887 1 24.78 347 VAL A N 1
ATOM 2900 C CA . VAL A 1 347 ? 30.594 16.766 -2.088 1 24.78 347 VAL A CA 1
ATOM 2901 C C . VAL A 1 347 ? 30.875 18.172 -1.579 1 24.78 347 VAL A C 1
ATOM 2903 O O . VAL A 1 347 ? 31.641 18.344 -0.625 1 24.78 347 VAL A O 1
ATOM 2906 N N . SER A 1 348 ? 30.5 19.203 -2.264 1 24.97 348 SER A N 1
ATOM 2907 C CA . SER A 1 348 ? 31.219 20.469 -2.059 1 24.97 348 SER A CA 1
ATOM 2908 C C . SER A 1 348 ? 30.844 21.094 -0.717 1 24.97 348 SER A C 1
ATOM 2910 O O . SER A 1 348 ? 31.469 22.062 -0.288 1 24.97 348 SER A O 1
ATOM 2912 N N . LEU A 1 349 ? 29.812 20.906 -0.175 1 23.47 349 LEU A N 1
ATOM 2913 C CA . LEU A 1 349 ? 29.5 21.859 0.883 1 23.47 349 LEU A CA 1
ATOM 2914 C C . LEU A 1 349 ? 30.453 21.688 2.068 1 23.47 349 LEU A C 1
ATOM 2916 O O . LEU A 1 349 ? 30.344 22.406 3.064 1 23.47 349 LEU A O 1
ATOM 2920 N N . TYR A 1 350 ? 31.328 20.703 2.096 1 23.62 350 TYR A N 1
ATOM 2921 C CA . TYR A 1 350 ? 32.125 20.609 3.311 1 23.62 350 TYR A CA 1
ATOM 2922 C C . TYR A 1 350 ? 33.25 21.656 3.324 1 23.62 350 TYR A C 1
ATOM 2924 O O . TYR A 1 350 ? 33.906 21.875 4.352 1 23.62 350 TYR A O 1
ATOM 2932 N N . GLN A 1 351 ? 33.656 22.297 2.205 1 23.23 351 GLN A N 1
ATOM 2933 C CA . GLN A 1 351 ? 34.938 22.984 2.246 1 23.23 351 GLN A CA 1
ATOM 2934 C C . GLN A 1 351 ? 34.812 24.344 2.943 1 23.23 351 GLN A C 1
ATOM 2936 O O . GLN A 1 351 ? 35.812 24.875 3.445 1 23.23 351 GLN A O 1
ATOM 2941 N N . ALA A 1 352 ? 33.719 24.984 2.896 1 22.91 352 ALA A N 1
ATOM 2942 C CA . ALA A 1 352 ? 33.844 26.406 3.229 1 22.91 352 ALA A CA 1
ATOM 2943 C C . ALA A 1 352 ? 34.125 26.594 4.719 1 22.91 352 ALA A C 1
ATOM 2945 O O . ALA A 1 352 ? 34.781 27.547 5.121 1 22.91 352 ALA A O 1
ATOM 2946 N N . LYS A 1 353 ? 33.562 25.875 5.594 1 25.12 353 LYS A N 1
ATOM 2947 C CA . LYS A 1 353 ? 33.719 26.406 6.945 1 25.12 353 LYS A CA 1
ATOM 2948 C C . LYS A 1 353 ? 35.094 26.156 7.504 1 25.12 353 LYS A C 1
ATOM 2950 O O . LYS A 1 353 ? 35.406 26.5 8.648 1 25.12 353 LYS A O 1
ATOM 2955 N N . LEU A 1 354 ? 35.969 25.391 6.832 1 22.95 354 LEU A N 1
ATOM 2956 C CA . LEU A 1 354 ? 37.219 25.266 7.547 1 22.95 354 LEU A CA 1
ATOM 2957 C C . LEU A 1 354 ? 37.938 26.609 7.609 1 22.95 354 LEU A C 1
ATOM 2959 O O . LEU A 1 354 ? 38.938 26.766 8.352 1 22.95 354 LEU A O 1
ATOM 2963 N N . HIS A 1 355 ? 37.625 27.625 6.727 1 22.84 355 HIS A N 1
ATOM 2964 C CA . HIS A 1 355 ? 38.594 28.734 6.762 1 22.84 355 HIS A CA 1
ATOM 2965 C C . HIS A 1 355 ? 38.375 29.609 7.988 1 22.84 355 HIS A C 1
ATOM 2967 O O . HIS A 1 355 ? 39.25 30.422 8.328 1 22.84 355 HIS A O 1
ATOM 2973 N N . THR A 1 356 ? 37.156 29.828 8.461 1 21.84 356 THR A N 1
ATOM 2974 C CA . THR A 1 356 ? 37.156 31 9.328 1 21.84 356 THR A CA 1
ATOM 2975 C C . THR A 1 356 ? 37.75 30.672 10.688 1 21.84 356 THR A C 1
ATOM 2977 O O . THR A 1 356 ? 37.969 31.562 11.516 1 21.84 356 THR A O 1
ATOM 2980 N N . SER A 1 357 ? 37.812 29.391 11.172 1 20.34 357 SER A N 1
ATOM 2981 C CA . SER A 1 357 ? 38.344 29.391 12.531 1 20.34 357 SER A CA 1
ATOM 2982 C C . SER A 1 357 ? 39.875 29.516 12.523 1 20.34 357 SER A C 1
ATOM 2984 O O . SER A 1 357 ? 40.5 29.438 13.578 1 20.34 357 SER A O 1
ATOM 2986 N N . THR A 1 358 ? 40.562 29.703 11.375 1 19.53 358 THR A N 1
ATOM 2987 C CA . THR A 1 358 ? 41.875 30.203 11.781 1 19.53 358 THR A CA 1
ATOM 2988 C C . THR A 1 358 ? 41.812 31.703 12.086 1 19.53 358 THR A C 1
ATOM 2990 O O . THR A 1 358 ? 41.188 32.469 11.359 1 19.53 358 THR A O 1
ATOM 2993 N N . MET B 1 1 ? 40.688 75.875 -27.719 1 24.53 1 MET B N 1
ATOM 2994 C CA . MET B 1 1 ? 39.875 75.438 -26.609 1 24.53 1 MET B CA 1
ATOM 2995 C C . MET B 1 1 ? 39.469 73.938 -26.766 1 24.53 1 MET B C 1
ATOM 2997 O O . MET B 1 1 ? 38.719 73.625 -27.672 1 24.53 1 MET B O 1
ATOM 3001 N N . ILE B 1 2 ? 40.375 73 -26.516 1 31.22 2 ILE B N 1
ATOM 3002 C CA . ILE B 1 2 ? 40.438 71.562 -26.75 1 31.22 2 ILE B CA 1
ATOM 3003 C C . ILE B 1 2 ? 39.5 70.875 -25.781 1 31.22 2 ILE B C 1
ATOM 3005 O O . ILE B 1 2 ? 39.594 71.062 -24.578 1 31.22 2 ILE B O 1
ATOM 3009 N N . PHE B 1 3 ? 38.25 70.438 -26.203 1 31.83 3 PHE B N 1
ATOM 3010 C CA . PHE B 1 3 ? 37.188 69.812 -25.422 1 31.83 3 PHE B CA 1
ATOM 3011 C C . PHE B 1 3 ? 37.625 68.438 -24.875 1 31.83 3 PHE B C 1
ATOM 3013 O O . PHE B 1 3 ? 38.125 67.625 -25.625 1 31.83 3 PHE B O 1
ATOM 3020 N N . PRO B 1 4 ? 38.031 68.375 -23.578 1 30.17 4 PRO B N 1
ATOM 3021 C CA . PRO B 1 4 ? 38.531 67.125 -22.969 1 30.17 4 PRO B CA 1
ATOM 3022 C C . PRO B 1 4 ? 37.531 66 -23 1 30.17 4 PRO B C 1
ATOM 3024 O O . PRO B 1 4 ? 36.312 66.25 -22.969 1 30.17 4 PRO B O 1
ATOM 3027 N N . SER B 1 5 ? 37.844 64.938 -23.766 1 29.62 5 SER B N 1
ATOM 3028 C CA . SER B 1 5 ? 37.125 63.688 -23.984 1 29.62 5 SER B CA 1
ATOM 3029 C C . SER B 1 5 ? 36.812 62.938 -22.672 1 29.62 5 SER B C 1
ATOM 3031 O O . SER B 1 5 ? 37.75 62.625 -21.938 1 29.62 5 SER B O 1
ATOM 3033 N N . TYR B 1 6 ? 35.719 63.312 -21.906 1 28.2 6 TYR B N 1
ATOM 3034 C CA . TYR B 1 6 ? 35.25 62.656 -20.688 1 28.2 6 TYR B CA 1
ATOM 3035 C C . TYR B 1 6 ? 35.062 61.156 -20.891 1 28.2 6 TYR B C 1
ATOM 3037 O O . TYR B 1 6 ? 34.375 60.75 -21.812 1 28.2 6 TYR B O 1
ATOM 3045 N N . SER B 1 7 ? 36.125 60.375 -20.656 1 29.39 7 SER B N 1
ATOM 3046 C CA . SER B 1 7 ? 36.125 58.906 -20.625 1 29.39 7 SER B CA 1
ATOM 3047 C C . SER B 1 7 ? 35 58.375 -19.75 1 29.39 7 SER B C 1
ATOM 3049 O O . SER B 1 7 ? 34.906 58.719 -18.578 1 29.39 7 SER B O 1
ATOM 3051 N N . PHE B 1 8 ? 33.812 58.031 -20.297 1 32.22 8 PHE B N 1
ATOM 3052 C CA . PHE B 1 8 ? 32.656 57.406 -19.672 1 32.22 8 PHE B CA 1
ATOM 3053 C C . PHE B 1 8 ? 33.094 56.125 -18.938 1 32.22 8 PHE B C 1
ATOM 3055 O O . PHE B 1 8 ? 33.844 55.312 -19.469 1 32.22 8 PHE B O 1
ATOM 3062 N N . PRO B 1 9 ? 33.188 56.281 -17.516 1 33.28 9 PRO B N 1
ATOM 3063 C CA . PRO B 1 9 ? 33.531 55.094 -16.719 1 33.28 9 PRO B CA 1
ATOM 3064 C C . PRO B 1 9 ? 32.812 53.844 -17.172 1 33.28 9 PRO B C 1
ATOM 3066 O O . PRO B 1 9 ? 31.719 53.906 -17.734 1 33.28 9 PRO B O 1
ATOM 3069 N N . ARG B 1 10 ? 33.5 52.781 -17.438 1 35.72 10 ARG B N 1
ATOM 3070 C CA . ARG B 1 10 ? 33.125 51.469 -17.906 1 35.72 10 ARG B CA 1
ATOM 3071 C C . ARG B 1 10 ? 31.984 50.906 -17.062 1 35.72 10 ARG B C 1
ATOM 3073 O O . ARG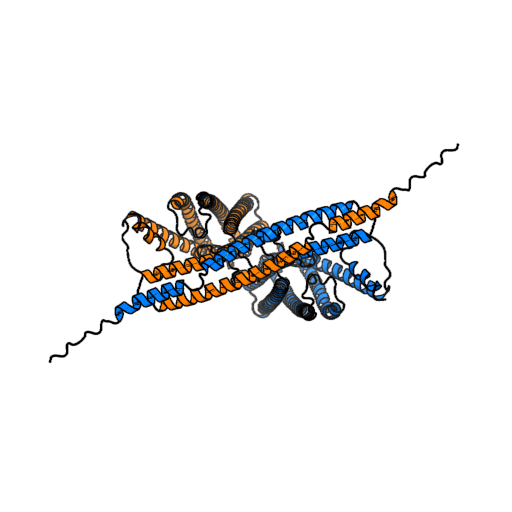 B 1 10 ? 32.062 50.875 -15.828 1 35.72 10 ARG B O 1
ATOM 3080 N N . PRO B 1 11 ? 30.719 50.781 -17.562 1 34.84 11 PRO B N 1
ATOM 3081 C CA . PRO B 1 11 ? 29.484 50.281 -16.953 1 34.84 11 PRO B CA 1
ATOM 3082 C C . PRO B 1 11 ? 29.656 48.906 -16.344 1 34.84 11 PRO B C 1
ATOM 3084 O O . PRO B 1 11 ? 28.688 48.312 -15.875 1 34.84 11 PRO B O 1
ATOM 3087 N N . GLY B 1 12 ? 30.797 48.25 -16.438 1 37.31 12 GLY B N 1
ATOM 3088 C CA . GLY B 1 12 ? 30.875 46.875 -15.945 1 37.31 12 GLY B CA 1
ATOM 3089 C C . GLY B 1 12 ? 30.703 46.781 -14.445 1 37.31 12 GLY B C 1
ATOM 3090 O O . GLY B 1 12 ? 30.406 45.688 -13.922 1 37.31 12 GLY B O 1
ATOM 3091 N N . TYR B 1 13 ? 31.25 47.688 -13.594 1 38.34 13 TYR B N 1
ATOM 3092 C CA . TYR B 1 13 ? 31.281 47.594 -12.133 1 38.34 13 TYR B CA 1
ATOM 3093 C C . TYR B 1 13 ? 29.875 47.781 -11.555 1 38.34 13 TYR B C 1
ATOM 3095 O O . TYR B 1 13 ? 29.656 47.531 -10.367 1 38.34 13 TYR B O 1
ATOM 3103 N N . ALA B 1 14 ? 29.016 48.531 -12.25 1 39.12 14 ALA B N 1
ATOM 3104 C CA . ALA B 1 14 ? 27.703 48.844 -11.688 1 39.12 14 ALA B CA 1
ATOM 3105 C C . ALA B 1 14 ? 26.812 47.594 -11.641 1 39.12 14 ALA B C 1
ATOM 3107 O O . ALA B 1 14 ? 25.766 47.594 -10.992 1 39.12 14 ALA B O 1
ATOM 3108 N N . ILE B 1 15 ? 27.125 46.688 -12.445 1 43.03 15 ILE B N 1
ATOM 3109 C CA . ILE B 1 15 ? 26.25 45.531 -12.492 1 43.03 15 ILE B CA 1
ATOM 3110 C C . ILE B 1 15 ? 26.375 44.75 -11.195 1 43.03 15 ILE B C 1
ATOM 3112 O O . ILE B 1 15 ? 25.375 44.188 -10.695 1 43.03 15 ILE B O 1
ATOM 3116 N N . PHE B 1 16 ? 27.578 44.812 -10.555 1 43.59 16 PHE B N 1
ATOM 3117 C CA . PHE B 1 16 ? 27.75 44.031 -9.328 1 43.59 16 PHE B CA 1
ATOM 3118 C C . PHE B 1 16 ? 26.922 44.625 -8.195 1 43.59 16 PHE B C 1
ATOM 3120 O O . PHE B 1 16 ? 26.234 43.906 -7.469 1 43.59 16 PHE B O 1
ATOM 3127 N N . PRO B 1 17 ? 27.047 45.938 -7.945 1 45.19 17 PRO B N 1
ATOM 3128 C CA . PRO B 1 17 ? 26.188 46.469 -6.883 1 45.19 17 PRO B CA 1
ATOM 3129 C C . PRO B 1 17 ? 24.703 46.312 -7.207 1 45.19 17 PRO B C 1
ATOM 3131 O O . PRO B 1 17 ? 23.891 46.094 -6.309 1 45.19 17 PRO B O 1
ATOM 3134 N N . LEU B 1 18 ? 24.328 46.469 -8.414 1 43.88 18 LEU B N 1
ATOM 3135 C CA . LEU B 1 18 ? 22.922 46.312 -8.758 1 43.88 18 LEU B CA 1
ATOM 3136 C C . LEU B 1 18 ? 22.484 44.875 -8.578 1 43.88 18 LEU B C 1
ATOM 3138 O O . LEU B 1 18 ? 21.375 44.594 -8.102 1 43.88 18 LEU B O 1
ATOM 3142 N N . LEU B 1 19 ? 23.328 44 -8.977 1 45.97 19 LEU B N 1
ATOM 3143 C CA . LEU B 1 19 ? 23 42.594 -8.773 1 45.97 19 LEU B CA 1
ATOM 3144 C C . LEU B 1 19 ? 22.969 42.281 -7.285 1 45.97 19 LEU B C 1
ATOM 3146 O O . LEU B 1 19 ? 22.078 41.531 -6.836 1 45.97 19 LEU B O 1
ATOM 3150 N N . GLN B 1 20 ? 23.922 42.812 -6.562 1 46.38 20 GLN B N 1
ATOM 3151 C CA . GLN B 1 20 ? 23.859 42.656 -5.109 1 46.38 20 GLN B CA 1
ATOM 3152 C C . GLN B 1 20 ? 22.641 43.344 -4.535 1 46.38 20 GLN B C 1
ATOM 3154 O O . GLN B 1 20 ? 22.016 42.844 -3.596 1 46.38 20 GLN B O 1
ATOM 3159 N N . MET B 1 21 ? 22.391 44.562 -4.973 1 45.62 21 MET B N 1
ATOM 3160 C CA . MET B 1 21 ? 21.172 45.25 -4.539 1 45.62 21 MET B CA 1
ATOM 3161 C C . MET B 1 21 ? 19.938 44.438 -4.918 1 45.62 21 MET B C 1
ATOM 3163 O O . MET B 1 21 ? 18.984 44.344 -4.145 1 45.62 21 MET B O 1
ATOM 3167 N N . PHE B 1 22 ? 19.906 43.969 -6.074 1 45.34 22 PHE B N 1
ATOM 3168 C CA . PHE B 1 22 ? 18.781 43.125 -6.473 1 45.34 22 PHE B CA 1
ATOM 3169 C C . PHE B 1 22 ? 18.734 41.875 -5.598 1 45.34 22 PHE B C 1
ATOM 3171 O O . PHE B 1 22 ? 17.641 41.438 -5.184 1 45.34 22 PHE B O 1
ATOM 3178 N N . LEU B 1 23 ? 19.922 41.375 -5.383 1 45.19 23 LEU B N 1
ATOM 3179 C CA . LEU B 1 23 ? 19.953 40.25 -4.465 1 45.19 23 LEU B CA 1
ATOM 3180 C C . LEU B 1 23 ? 19.469 40.656 -3.076 1 45.19 23 LEU B C 1
ATOM 3182 O O . LEU B 1 23 ? 18.719 39.938 -2.424 1 45.19 23 LEU B O 1
ATOM 3186 N N . THR B 1 24 ? 20.031 41.812 -2.617 1 45.44 24 THR B N 1
ATOM 3187 C CA . THR B 1 24 ? 19.594 42.312 -1.312 1 45.44 24 THR B CA 1
ATOM 3188 C C . THR B 1 24 ? 18.109 42.688 -1.353 1 45.44 24 THR B C 1
ATOM 3190 O O . THR B 1 24 ? 17.375 42.469 -0.39 1 45.44 24 THR B O 1
ATOM 3193 N N . ASN B 1 25 ? 17.797 43.5 -2.291 1 43.16 25 ASN B N 1
ATOM 3194 C CA . ASN B 1 25 ? 16.375 43.875 -2.369 1 43.16 25 ASN B CA 1
ATOM 3195 C C . ASN B 1 25 ? 15.508 42.625 -2.568 1 43.16 25 ASN B C 1
ATOM 3197 O O . ASN B 1 25 ? 14.375 42.562 -2.078 1 43.16 25 ASN B O 1
ATOM 3201 N N . PHE B 1 26 ? 15.938 41.844 -3.402 1 44.28 26 PHE B N 1
ATOM 3202 C CA . PHE B 1 26 ? 15.219 40.562 -3.549 1 44.28 26 PHE B CA 1
ATOM 3203 C C . PHE B 1 26 ? 15.164 39.812 -2.227 1 44.28 26 PHE B C 1
ATOM 3205 O O . PHE B 1 26 ? 14.188 39.125 -1.932 1 44.28 26 PHE B O 1
ATOM 3212 N N . VAL B 1 27 ? 16.25 40 -1.505 1 43.34 27 VAL B N 1
ATOM 3213 C CA . VAL B 1 27 ? 16.219 39.438 -0.156 1 43.34 27 VAL B CA 1
ATOM 3214 C C . VAL B 1 27 ? 15.203 40.219 0.697 1 43.34 27 VAL B C 1
ATOM 3216 O O . VAL B 1 27 ? 14.562 39.625 1.57 1 43.34 27 VAL B O 1
ATOM 3219 N N . TYR B 1 28 ? 15.18 41.562 0.602 1 38.81 28 TYR B N 1
ATOM 3220 C CA . TYR B 1 28 ? 14.25 42.312 1.438 1 38.81 28 TYR B CA 1
ATOM 3221 C C . TYR B 1 28 ? 12.805 42 1.074 1 38.81 28 TYR B C 1
ATOM 3223 O O . TYR B 1 28 ? 11.875 42.594 1.607 1 38.81 28 TYR B O 1
ATOM 3231 N N . LEU B 1 29 ? 12.531 41.625 -0.097 1 39.41 29 LEU B N 1
ATOM 3232 C CA . LEU B 1 29 ? 11.148 41.188 -0.217 1 39.41 29 LEU B CA 1
ATOM 3233 C C . LEU B 1 29 ? 10.727 40.406 1.017 1 39.41 29 LEU B C 1
ATOM 3235 O O . LEU B 1 29 ? 11.562 39.781 1.689 1 39.41 29 LEU B O 1
ATOM 3239 N N . CYS B 1 30 ? 9.352 40.438 1.438 1 45.22 30 CYS B N 1
ATOM 3240 C CA . CYS B 1 30 ? 8.617 39.906 2.574 1 45.22 30 CYS B CA 1
ATOM 3241 C C . CYS B 1 30 ? 9.188 38.531 2.996 1 45.22 30 CYS B C 1
ATOM 3243 O O . CYS B 1 30 ? 9.164 37.594 2.223 1 45.22 30 CYS B O 1
ATOM 3245 N N . ASP B 1 31 ? 10.195 38.562 3.791 1 54.28 31 ASP B N 1
ATOM 3246 C CA . ASP B 1 31 ? 11.086 37.5 4.254 1 54.28 31 ASP B CA 1
ATOM 3247 C C . ASP B 1 31 ? 10.32 36.188 4.523 1 54.28 31 ASP B C 1
ATOM 3249 O O . ASP B 1 31 ? 9.508 36.156 5.449 1 54.28 31 ASP B O 1
ATOM 3253 N N . PRO B 1 32 ? 10.102 35.469 3.512 1 62.19 32 PRO B N 1
ATOM 3254 C CA . PRO B 1 32 ? 9.461 34.156 3.691 1 62.19 32 PRO B CA 1
ATOM 3255 C C . PRO B 1 32 ? 9.812 33.5 5.027 1 62.19 32 PRO B C 1
ATOM 3257 O O . PRO B 1 32 ? 9.016 32.75 5.57 1 62.19 32 PRO B O 1
ATOM 3260 N N . GLN B 1 33 ? 10.875 34.125 5.66 1 63.31 33 GLN B N 1
ATOM 3261 C CA . GLN B 1 33 ? 11.25 33.5 6.934 1 63.31 33 GLN B CA 1
ATOM 3262 C C . GLN B 1 33 ? 10.375 34.031 8.07 1 63.31 33 GLN B C 1
ATOM 3264 O O . GLN B 1 33 ? 10.031 33.281 8.992 1 63.31 33 GLN B O 1
ATOM 3269 N N . GLU B 1 34 ? 10.062 35.375 7.949 1 64.38 34 GLU B N 1
ATOM 3270 C CA . GLU B 1 34 ? 9.211 35.906 9.008 1 64.38 34 GLU B CA 1
ATOM 3271 C C . GLU B 1 34 ? 7.797 35.344 8.922 1 64.38 34 GLU B C 1
ATOM 3273 O O . GLU B 1 34 ? 7.191 35.031 9.953 1 64.38 34 GLU B O 1
ATOM 3278 N N . THR B 1 35 ? 7.305 35.281 7.715 1 66.25 35 THR B N 1
ATOM 3279 C CA . THR B 1 35 ? 5.988 34.688 7.543 1 66.25 35 THR B CA 1
ATOM 3280 C C . THR B 1 35 ? 6.004 33.219 7.953 1 66.25 35 THR B C 1
ATOM 3282 O O . THR B 1 35 ? 5.027 32.719 8.516 1 66.25 35 THR B O 1
ATOM 3285 N N . HIS B 1 36 ? 7.125 32.656 7.727 1 71.81 36 HIS B N 1
ATOM 3286 C CA . HIS B 1 36 ? 7.258 31.25 8.109 1 71.81 36 HIS B CA 1
ATOM 3287 C C . HIS B 1 36 ? 7.309 31.109 9.625 1 71.81 36 HIS B C 1
ATOM 3289 O O . HIS B 1 36 ? 6.773 30.141 10.18 1 71.81 36 HIS B O 1
ATOM 3295 N N . LYS B 1 37 ? 7.93 32.062 10.219 1 71.56 37 LYS B N 1
ATOM 3296 C CA . LYS B 1 37 ? 7.957 32.031 11.672 1 71.56 37 LYS B CA 1
ATOM 3297 C C . LYS B 1 37 ? 6.555 32.219 12.25 1 71.56 37 LYS B C 1
ATOM 3299 O O . LYS B 1 37 ? 6.176 31.531 13.203 1 71.56 37 LYS B O 1
ATOM 3304 N N . ILE B 1 38 ? 5.82 33.125 11.703 1 71.38 38 ILE B N 1
ATOM 3305 C CA . ILE B 1 38 ? 4.449 33.344 12.148 1 71.38 38 ILE B CA 1
ATOM 3306 C C . ILE B 1 38 ? 3.611 32.094 11.883 1 71.38 38 ILE B C 1
ATOM 3308 O O . ILE B 1 38 ? 2.785 31.703 12.719 1 71.38 38 ILE B O 1
ATOM 3312 N N . TYR B 1 39 ? 3.881 31.547 10.812 1 72.62 39 TYR B N 1
ATOM 3313 C CA . TYR B 1 39 ? 3.186 30.312 10.461 1 72.62 39 TYR B CA 1
ATOM 3314 C C . TYR B 1 39 ? 3.469 29.219 11.484 1 72.62 39 TYR B C 1
ATOM 3316 O O . TYR B 1 39 ? 2.551 28.531 11.945 1 72.62 39 TYR B O 1
ATOM 3324 N N . ARG B 1 40 ? 4.691 29.125 11.867 1 70.44 40 ARG B N 1
ATOM 3325 C CA . ARG B 1 40 ? 5.07 28.109 12.844 1 70.44 40 ARG B CA 1
ATOM 3326 C C . ARG B 1 40 ? 4.422 28.375 14.195 1 70.44 40 ARG B C 1
ATOM 3328 O O . ARG B 1 40 ? 4.008 27.438 14.891 1 70.44 40 ARG B O 1
ATOM 3335 N N . GLN B 1 41 ? 4.301 29.531 14.523 1 70.06 41 GLN B N 1
ATOM 3336 C CA . GLN B 1 41 ? 3.666 29.906 15.781 1 70.06 41 GLN B CA 1
ATOM 3337 C C . GLN B 1 41 ? 2.172 29.594 15.758 1 70.06 41 GLN B C 1
ATOM 3339 O O . GLN B 1 41 ? 1.621 29.094 16.734 1 70.06 41 GLN B O 1
ATOM 3344 N N . LYS B 1 42 ? 1.596 29.906 14.664 1 74.56 42 LYS B N 1
ATOM 3345 C CA . LYS B 1 42 ? 0.167 29.641 14.531 1 74.56 42 LYS B CA 1
ATOM 3346 C C . LYS B 1 42 ? -0.102 28.141 14.5 1 74.56 42 LYS B C 1
ATOM 3348 O O . LYS B 1 42 ? -1.134 27.672 15 1 74.56 42 LYS B O 1
ATOM 3353 N N . LEU B 1 43 ? 0.837 27.5 13.922 1 71.94 43 LEU B N 1
ATOM 3354 C CA . LEU B 1 43 ? 0.734 26.047 13.898 1 71.94 43 LEU B CA 1
ATOM 3355 C C . LEU B 1 43 ? 0.8 25.469 15.312 1 71.94 43 LEU B C 1
ATOM 3357 O O . LEU B 1 43 ? 0.035 24.562 15.656 1 71.94 43 LEU B O 1
ATOM 3361 N N . ASP B 1 44 ? 1.632 26 16.109 1 71.81 44 ASP B N 1
ATOM 3362 C CA . ASP B 1 44 ? 1.743 25.547 17.484 1 71.81 44 ASP B CA 1
ATOM 3363 C C . ASP B 1 44 ? 0.471 25.859 18.281 1 71.81 44 ASP B C 1
ATOM 3365 O O . ASP B 1 44 ? 0.025 25.062 19.094 1 71.81 44 ASP B O 1
ATOM 3369 N N . GLU B 1 45 ? -0.055 26.953 18.016 1 72.5 45 GLU B N 1
ATOM 3370 C CA . GLU B 1 45 ? -1.309 27.328 18.656 1 72.5 45 GLU B CA 1
ATOM 3371 C C . GLU B 1 45 ? -2.438 26.375 18.266 1 72.5 45 GLU B C 1
ATOM 3373 O O . GLU B 1 45 ? -3.25 25.984 19.109 1 72.5 45 GLU B O 1
ATOM 3378 N N . LEU B 1 46 ? -2.424 26.078 17.016 1 74.31 46 LEU B N 1
ATOM 3379 C CA . LEU B 1 46 ? -3.455 25.172 16.516 1 74.31 46 LEU B CA 1
ATOM 3380 C C . LEU B 1 46 ? -3.309 23.797 17.156 1 74.31 46 LEU B C 1
ATOM 3382 O O . LEU B 1 46 ? -4.305 23.172 17.516 1 74.31 46 LEU B O 1
ATOM 3386 N N . THR B 1 47 ? -2.113 23.359 17.219 1 70.5 47 THR B N 1
ATOM 3387 C CA . THR B 1 47 ? -1.861 22.047 17.812 1 70.5 47 THR B CA 1
ATOM 3388 C C . THR B 1 47 ? -2.312 22.016 19.266 1 70.5 47 THR B C 1
ATOM 3390 O O . THR B 1 47 ? -2.865 21.016 19.734 1 70.5 47 THR B O 1
ATOM 3393 N N . SER B 1 48 ? -2.08 23.078 19.922 1 72.94 48 SER B N 1
ATOM 3394 C CA . SER B 1 48 ? -2.52 23.172 21.312 1 72.94 48 SER B CA 1
ATOM 3395 C C . SER B 1 48 ? -4.043 23.172 21.406 1 72.94 48 SER B C 1
ATOM 3397 O O . SER B 1 48 ? -4.605 22.531 22.297 1 72.94 48 SER B O 1
ATOM 3399 N N . LEU B 1 49 ? -4.645 23.875 20.547 1 73.12 49 LEU B N 1
ATOM 3400 C CA . LEU B 1 49 ? -6.102 23.906 20.516 1 73.12 49 LEU B CA 1
ATOM 3401 C C . LEU B 1 49 ? -6.668 22.531 20.172 1 73.12 49 LEU B C 1
ATOM 3403 O O . LEU B 1 49 ? -7.711 22.141 20.688 1 73.12 49 LEU B O 1
ATOM 3407 N N . GLN B 1 50 ? -6.031 21.844 19.281 1 72.5 50 GLN B N 1
ATOM 3408 C CA . GLN B 1 50 ? -6.449 20.5 18.906 1 72.5 50 GLN B CA 1
ATOM 3409 C C . GLN B 1 50 ? -6.422 19.562 20.125 1 72.5 50 GLN B C 1
ATOM 3411 O O . GLN B 1 50 ? -7.344 18.781 20.328 1 72.5 50 GLN B O 1
ATOM 3416 N N . ALA B 1 51 ? -5.379 19.672 20.844 1 71.38 51 ALA B N 1
ATOM 3417 C CA . ALA B 1 51 ? -5.238 18.828 22.031 1 71.38 51 ALA B CA 1
ATOM 3418 C C . ALA B 1 51 ? -6.32 19.141 23.047 1 71.38 51 ALA B C 1
ATOM 3420 O O . ALA B 1 51 ? -6.887 18.25 23.672 1 71.38 51 ALA B O 1
ATOM 3421 N N . THR B 1 52 ? -6.609 20.391 23.25 1 70.38 52 THR B N 1
ATOM 3422 C CA . THR B 1 52 ? -7.633 20.812 24.203 1 70.38 52 THR B CA 1
ATOM 3423 C C . THR B 1 52 ? -9.008 20.312 23.766 1 70.38 52 THR B C 1
ATOM 3425 O O . THR B 1 52 ? -9.789 19.844 24.609 1 70.38 52 THR B O 1
ATOM 3428 N N . CYS B 1 53 ? -9.297 20.453 22.484 1 71.5 53 CYS B N 1
ATOM 3429 C CA . CYS B 1 53 ? -10.578 19.984 21.969 1 71.5 53 CYS B CA 1
ATOM 3430 C C . CYS B 1 53 ? -10.719 18.484 22.109 1 71.5 53 CYS B C 1
ATOM 3432 O O . CYS B 1 53 ? -11.766 17.984 22.531 1 71.5 53 CYS B O 1
ATOM 3434 N N . SER B 1 54 ? -9.633 17.766 21.781 1 73.31 54 SER B N 1
ATOM 3435 C CA . SER B 1 54 ? -9.664 16.312 21.875 1 73.31 54 SER B CA 1
ATOM 3436 C C . SER B 1 54 ? -9.852 15.859 23.328 1 73.31 54 SER B C 1
ATOM 3438 O O . SER B 1 54 ? -10.586 14.906 23.594 1 73.31 54 SER B O 1
ATOM 3440 N N . SER B 1 55 ? -9.211 16.484 24.188 1 73.06 55 SER B N 1
ATOM 3441 C CA . SER B 1 55 ? -9.359 16.156 25.594 1 73.06 55 SER B CA 1
ATOM 3442 C C . SER B 1 55 ? -10.773 16.453 26.094 1 73.06 55 SER B C 1
ATOM 3444 O O . SER B 1 55 ? -11.344 15.68 26.859 1 73.06 55 SER B O 1
ATOM 3446 N N . ALA B 1 56 ? -11.336 17.562 25.688 1 68.88 56 ALA B N 1
ATOM 3447 C CA . ALA B 1 56 ? -12.688 17.938 26.078 1 68.88 56 ALA B CA 1
ATOM 3448 C C . ALA B 1 56 ? -13.711 16.938 25.562 1 68.88 56 ALA B C 1
ATOM 3450 O O . ALA B 1 56 ? -14.633 16.547 26.281 1 68.88 56 ALA B O 1
ATOM 3451 N N . ILE B 1 57 ? -13.57 16.516 24.328 1 72.38 57 ILE B N 1
ATOM 3452 C CA . ILE B 1 57 ? -14.477 15.547 23.734 1 72.38 57 ILE B CA 1
ATOM 3453 C C . ILE B 1 57 ? -14.336 14.203 24.453 1 72.38 57 ILE B C 1
ATOM 3455 O O . ILE B 1 57 ? -15.328 13.516 24.703 1 72.38 57 ILE B O 1
ATOM 3459 N N . GLY B 1 58 ? -13.078 13.859 24.734 1 72.38 58 GLY B N 1
ATOM 3460 C CA . GLY B 1 58 ? -12.859 12.625 25.469 1 72.38 58 GLY B CA 1
ATOM 3461 C C . GLY B 1 58 ? -13.539 12.602 26.812 1 72.38 58 GLY B C 1
ATOM 3462 O O . GLY B 1 58 ? -14.133 11.594 27.203 1 72.38 58 GLY B O 1
ATOM 3463 N N . LYS B 1 59 ? -13.438 13.594 27.531 1 72.62 59 LYS B N 1
ATOM 3464 C CA . LYS B 1 59 ? -14.094 13.703 28.828 1 72.62 59 LYS B CA 1
ATOM 3465 C C . LYS B 1 59 ? -15.609 13.609 28.688 1 72.62 59 LYS B C 1
ATOM 3467 O O . LYS B 1 59 ? -16.281 12.945 29.484 1 72.62 59 LYS B O 1
ATOM 3472 N N . GLN B 1 60 ? -16.141 14.266 27.703 1 69.94 60 GLN B N 1
ATOM 3473 C CA . GLN B 1 60 ? -17.578 14.25 27.5 1 69.94 60 GLN B CA 1
ATOM 3474 C C . GLN B 1 60 ? -18.062 12.859 27.094 1 69.94 60 GLN B C 1
ATOM 3476 O O . GLN B 1 60 ? -19.141 12.43 27.5 1 69.94 60 GLN B O 1
ATOM 3481 N N . ARG B 1 61 ? -17.266 12.234 26.234 1 73.38 61 ARG B N 1
ATOM 3482 C CA . ARG B 1 61 ? -17.625 10.875 25.812 1 73.38 61 ARG B CA 1
ATOM 3483 C C . ARG B 1 61 ? -17.656 9.93 27.016 1 73.38 61 ARG B C 1
ATOM 3485 O O . ARG B 1 61 ? -18.516 9.039 27.078 1 73.38 61 ARG B O 1
ATOM 3492 N N . LYS B 1 62 ? -16.703 10.047 27.844 1 73.88 62 LYS B N 1
ATOM 3493 C CA . LYS B 1 62 ? -16.672 9.227 29.047 1 73.88 62 LYS B CA 1
ATOM 3494 C C . LYS B 1 62 ? -17.891 9.508 29.922 1 73.88 62 LYS B C 1
ATOM 3496 O O . LYS B 1 62 ? -18.484 8.586 30.484 1 73.88 62 LYS B O 1
ATOM 3501 N N . CYS B 1 63 ? -18.234 10.734 30 1 67.5 63 CYS B N 1
ATOM 3502 C CA . CYS B 1 63 ? -19.406 11.117 30.781 1 67.5 63 CYS B CA 1
ATOM 3503 C C . CYS B 1 63 ? -20.672 10.516 30.188 1 67.5 63 CYS B C 1
ATOM 3505 O O . CYS B 1 63 ? -21.547 10.047 30.922 1 67.5 63 CYS B O 1
ATOM 3507 N N . LEU B 1 64 ? -20.75 10.586 28.844 1 70.81 64 LEU B N 1
ATOM 3508 C CA . LEU B 1 64 ? -21.922 10.031 28.172 1 70.81 64 LEU B CA 1
ATOM 3509 C C . LEU B 1 64 ? -21.984 8.523 28.344 1 70.81 64 LEU B C 1
ATOM 3511 O O . LEU B 1 64 ? -23.078 7.961 28.5 1 70.81 64 LEU B O 1
ATOM 3515 N N . LYS B 1 65 ? -20.844 7.871 28.266 1 74.62 65 LYS B N 1
ATOM 3516 C CA . LYS B 1 65 ? -20.797 6.426 28.484 1 74.62 65 LYS B CA 1
ATOM 3517 C C . LYS B 1 65 ? -21.266 6.066 29.891 1 74.62 65 LYS B C 1
ATOM 3519 O O . LYS B 1 65 ? -22 5.09 30.062 1 74.62 65 LYS B O 1
ATOM 3524 N N . ASP B 1 66 ? -20.891 6.84 30.844 1 68.44 66 ASP B N 1
ATOM 3525 C CA . ASP B 1 66 ? -21.312 6.625 32.219 1 68.44 66 ASP B CA 1
ATOM 3526 C C . ASP B 1 66 ? -22.812 6.875 32.375 1 68.44 66 ASP B C 1
ATOM 3528 O O . ASP B 1 66 ? -23.484 6.164 33.125 1 68.44 66 ASP B O 1
ATOM 3532 N N . LEU B 1 67 ? -23.281 7.84 31.688 1 65.19 67 LEU B N 1
ATOM 3533 C CA . LEU B 1 67 ? -24.703 8.164 31.75 1 65.19 67 LEU B CA 1
ATOM 3534 C C . LEU B 1 67 ? -25.547 7.074 31.094 1 65.19 67 LEU B C 1
ATOM 3536 O O . LEU B 1 67 ? -26.641 6.762 31.562 1 65.19 67 LEU B O 1
ATOM 3540 N N . ARG B 1 68 ? -24.984 6.641 29.953 1 66.75 68 ARG B N 1
ATOM 3541 C CA . ARG B 1 68 ? -25.672 5.555 29.266 1 66.75 68 ARG B CA 1
ATOM 3542 C C . ARG B 1 68 ? -25.844 4.348 30.188 1 66.75 68 ARG B C 1
ATOM 3544 O O . ARG B 1 68 ? -26.875 3.668 30.125 1 66.75 68 ARG B O 1
ATOM 3551 N N . HIS B 1 69 ? -24.906 4.121 31.016 1 67.5 69 HIS B N 1
ATOM 3552 C CA . HIS B 1 69 ? -24.953 2.996 31.953 1 67.5 69 HIS B CA 1
ATOM 3553 C C . HIS B 1 69 ? -25.938 3.262 33.094 1 67.5 69 HIS B C 1
ATOM 3555 O O . HIS B 1 69 ? -26.547 2.332 33.594 1 67.5 69 HIS B O 1
ATOM 3561 N N . LYS B 1 70 ? -26.078 4.477 33.312 1 56.41 70 LYS B N 1
ATOM 3562 C CA . LYS B 1 70 ? -26.906 4.82 34.469 1 56.41 70 LYS B CA 1
ATOM 3563 C C . LYS B 1 70 ? -28.375 4.973 34.062 1 56.41 70 LYS B C 1
ATOM 3565 O O . LYS B 1 70 ? -29.281 4.727 34.844 1 56.41 70 LYS B O 1
ATOM 3570 N N . VAL B 1 71 ? -28.547 5.453 32.812 1 58.38 71 VAL B N 1
ATOM 3571 C CA . VAL B 1 71 ? -29.891 5.801 32.406 1 58.38 71 VAL B CA 1
ATOM 3572 C C . VAL B 1 71 ? -30.484 4.68 31.547 1 58.38 71 VAL B C 1
ATOM 3574 O O . VAL B 1 71 ? -30.328 4.684 30.312 1 58.38 71 VAL B O 1
ATOM 3577 N N . LYS B 1 72 ? -30.578 3.471 31.969 1 56.62 72 LYS B N 1
ATOM 3578 C CA . LYS B 1 72 ? -31.078 2.33 31.203 1 56.62 72 LYS B CA 1
ATOM 3579 C C . LYS B 1 72 ? -32.5 2.553 30.734 1 56.62 72 LYS B C 1
ATOM 3581 O O . LYS B 1 72 ? -32.938 1.955 29.75 1 56.62 72 LYS B O 1
ATOM 3586 N N . LEU B 1 73 ? -33.188 3.469 31.344 1 54.41 73 LEU B N 1
ATOM 3587 C CA . LEU B 1 73 ? -34.625 3.279 31.156 1 54.41 73 LEU B CA 1
ATOM 3588 C C . LEU B 1 73 ? -35.219 4.391 30.297 1 54.41 73 LEU B C 1
ATOM 3590 O O . LEU B 1 73 ? -36.344 4.305 29.875 1 54.41 73 LEU B O 1
ATOM 3594 N N . ILE B 1 74 ? -34.562 5.414 30.047 1 55.59 74 ILE B N 1
ATOM 3595 C CA . ILE B 1 74 ? -35.344 6.441 29.375 1 55.59 74 ILE B CA 1
ATOM 3596 C C . ILE B 1 74 ? -34.906 6.578 27.922 1 55.59 74 ILE B C 1
ATOM 3598 O O . ILE B 1 74 ? -33.75 6.91 27.656 1 55.59 74 ILE B O 1
ATOM 3602 N N . THR B 1 75 ? -35.688 6.066 27.047 1 59.06 75 THR B N 1
ATOM 3603 C CA . THR B 1 75 ? -35.469 6.031 25.594 1 59.06 75 THR B CA 1
ATOM 3604 C C . THR B 1 75 ? -35.031 7.395 25.078 1 59.06 75 THR B C 1
ATOM 3606 O O . THR B 1 75 ? -34.156 7.477 24.203 1 59.06 75 THR B O 1
ATOM 3609 N N . ASP B 1 76 ? -35.75 8.414 25.625 1 58.59 76 ASP B N 1
ATOM 3610 C CA . ASP B 1 76 ? -35.438 9.758 25.156 1 58.59 76 ASP B CA 1
ATOM 3611 C C . ASP B 1 76 ? -34 10.133 25.469 1 58.59 76 ASP B C 1
ATOM 3613 O O . ASP B 1 76 ? -33.312 10.766 24.656 1 58.59 76 ASP B O 1
ATOM 3617 N N . ILE B 1 77 ? -33.625 9.68 26.609 1 61.41 77 ILE B N 1
ATOM 3618 C CA . ILE B 1 77 ? -32.25 10.023 27.016 1 61.41 77 ILE B CA 1
ATOM 3619 C C . ILE B 1 77 ? -31.25 9.242 26.156 1 61.41 77 ILE B C 1
ATOM 3621 O O . ILE B 1 77 ? -30.188 9.758 25.797 1 61.41 77 ILE B O 1
ATOM 3625 N N . LYS B 1 78 ? -31.734 8.133 25.719 1 64.5 78 LYS B N 1
ATOM 3626 C CA . LYS B 1 78 ? -30.875 7.32 24.875 1 64.5 78 LYS B CA 1
ATOM 3627 C C . LYS B 1 78 ? -30.688 7.965 23.5 1 64.5 78 LYS B C 1
ATOM 3629 O O . LYS B 1 78 ? -29.594 7.941 22.938 1 64.5 78 LYS B O 1
ATOM 3634 N N . THR B 1 79 ? -31.75 8.484 23.047 1 65.81 79 THR B N 1
ATOM 3635 C CA . THR B 1 79 ? -31.656 9.164 21.75 1 65.81 79 THR B CA 1
ATOM 3636 C C . THR B 1 79 ? -30.781 10.406 21.859 1 65.81 79 THR B C 1
ATOM 3638 O O . THR B 1 79 ? -30 10.703 20.938 1 65.81 79 THR B O 1
ATOM 3641 N N . GLN B 1 80 ? -30.953 11.07 22.953 1 61.75 80 GLN B N 1
ATOM 3642 C CA . GLN B 1 80 ? -30.141 12.273 23.141 1 61.75 80 GLN B CA 1
ATOM 3643 C C . GLN B 1 80 ? -28.656 11.922 23.281 1 61.75 80 GLN B C 1
ATOM 3645 O O . GLN B 1 80 ? -27.797 12.648 22.797 1 61.75 80 GLN B O 1
ATOM 3650 N N . ILE B 1 81 ? -28.422 10.859 23.844 1 66.25 81 ILE B N 1
ATOM 3651 C CA . ILE B 1 81 ? -27.031 10.406 24.016 1 66.25 81 ILE B CA 1
ATOM 3652 C C . ILE B 1 81 ? -26.453 10.031 22.656 1 66.25 81 ILE B C 1
ATOM 3654 O O . ILE B 1 81 ? -25.312 10.391 22.328 1 66.25 81 ILE B O 1
ATOM 3658 N N . LYS B 1 82 ? -27.281 9.383 21.906 1 67.75 82 LYS B N 1
ATOM 3659 C CA . LYS B 1 82 ? -26.812 8.977 20.594 1 67.75 82 LYS B CA 1
ATOM 3660 C C . LYS B 1 82 ? -26.547 10.195 19.703 1 67.75 82 LYS B C 1
ATOM 3662 O O . LYS B 1 82 ? -25.578 10.219 18.938 1 67.75 82 LYS B O 1
ATOM 3667 N N . ASP B 1 83 ? -27.375 11.117 19.859 1 66.88 83 ASP B N 1
ATOM 3668 C CA . ASP B 1 83 ? -27.203 12.344 19.078 1 66.88 83 ASP B CA 1
ATOM 3669 C C . ASP B 1 83 ? -25.922 13.07 19.484 1 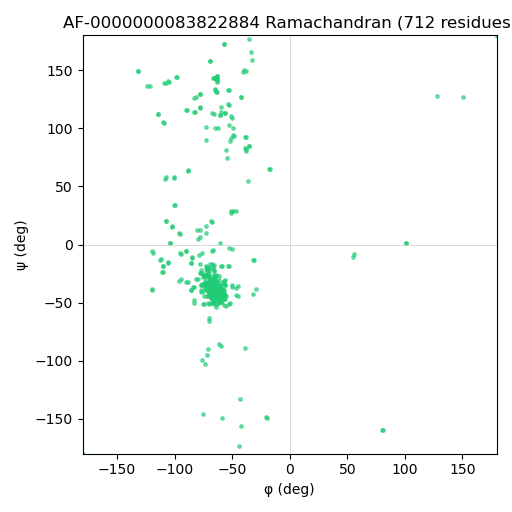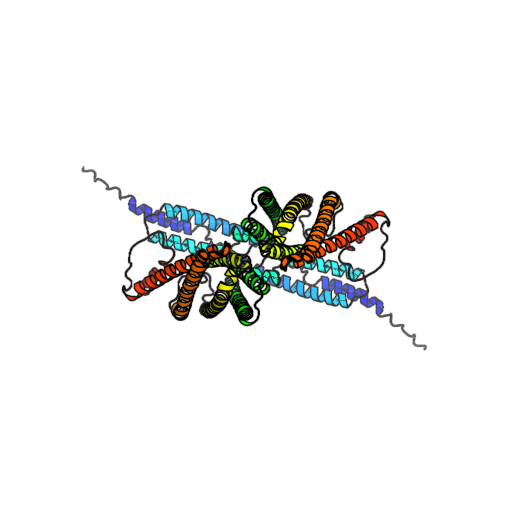66.88 83 ASP B C 1
ATOM 3671 O O . ASP B 1 83 ? -25.203 13.602 18.625 1 66.88 83 ASP B O 1
ATOM 3675 N N . LYS B 1 84 ? -25.734 13.086 20.766 1 67.31 84 LYS B N 1
ATOM 3676 C CA . LYS B 1 84 ? -24.516 13.75 21.219 1 67.31 84 LYS B CA 1
ATOM 3677 C C . LYS B 1 84 ? -23.266 12.984 20.797 1 67.31 84 LYS B C 1
ATOM 3679 O O . LYS B 1 84 ? -22.25 13.586 20.453 1 67.31 84 LYS B O 1
ATOM 3684 N N . GLU B 1 85 ? -23.406 11.711 20.719 1 67.88 85 GLU B N 1
ATOM 3685 C CA . GLU B 1 85 ? -22.281 10.891 20.25 1 67.88 85 GLU B CA 1
ATOM 3686 C C . GLU B 1 85 ? -22 11.141 18.781 1 67.88 85 GLU B C 1
ATOM 3688 O O . GLU B 1 85 ? -20.844 11.164 18.359 1 67.88 85 GLU B O 1
ATOM 3693 N N . ASN B 1 86 ? -23.031 11.32 18.094 1 66.12 86 ASN B N 1
ATOM 3694 C CA . ASN B 1 86 ? -22.859 11.617 16.672 1 66.12 86 ASN B CA 1
ATOM 3695 C C . ASN B 1 86 ? -22.203 12.977 16.469 1 66.12 86 ASN B C 1
ATOM 3697 O O . ASN B 1 86 ? -21.391 13.141 15.555 1 66.12 86 ASN B O 1
ATOM 3701 N N . VAL B 1 87 ? -22.656 13.891 17.328 1 64.5 87 VAL B N 1
ATOM 3702 C CA . VAL B 1 87 ? -22.047 15.219 17.234 1 64.5 87 VAL B CA 1
ATOM 3703 C C . VAL B 1 87 ? -20.562 15.125 17.562 1 64.5 87 VAL B C 1
ATOM 3705 O O . VAL B 1 87 ? -19.734 15.758 16.891 1 64.5 87 VAL B O 1
ATOM 3708 N N . PHE B 1 88 ? -20.266 14.289 18.547 1 69.31 88 PHE B N 1
ATOM 3709 C CA . PHE B 1 88 ? -18.875 14.141 18.906 1 69.31 88 PHE B CA 1
ATOM 3710 C C . PHE B 1 88 ? -18.094 13.43 17.812 1 69.31 88 PHE B C 1
ATOM 3712 O O . PHE B 1 88 ? -16.938 13.758 17.531 1 69.31 88 PHE B O 1
ATOM 3719 N N . PHE B 1 89 ? -18.781 12.578 17.219 1 65.56 89 PHE B N 1
ATOM 3720 C CA . PHE B 1 89 ? -18.156 11.859 16.109 1 65.56 89 PHE B CA 1
ATOM 3721 C C . PHE B 1 89 ? -17.844 12.805 14.961 1 65.56 89 PHE B C 1
ATOM 3723 O O . PHE B 1 89 ? -16.766 12.734 14.367 1 65.56 89 PHE B O 1
ATOM 3730 N N . ASP B 1 90 ? -18.672 13.648 14.781 1 63.41 90 ASP B N 1
ATOM 3731 C CA . ASP B 1 90 ? -18.484 14.625 13.711 1 63.41 90 ASP B CA 1
ATOM 3732 C C . ASP B 1 90 ? -17.375 15.625 14.078 1 63.41 90 ASP B C 1
ATOM 3734 O O . ASP B 1 90 ? -16.609 16.047 13.211 1 63.41 90 ASP B O 1
ATOM 3738 N N . MET B 1 91 ? -17.406 15.953 15.375 1 65.88 91 MET B N 1
ATOM 3739 C CA . MET B 1 91 ? -16.359 16.891 15.812 1 65.88 91 MET B CA 1
ATOM 3740 C C . MET B 1 91 ? -14.984 16.25 15.734 1 65.88 91 MET B C 1
ATOM 3742 O O . MET B 1 91 ? -14.008 16.906 15.375 1 65.88 91 MET B O 1
ATOM 3746 N N . GLU B 1 92 ? -14.938 15 15.984 1 65.88 92 GLU B N 1
ATOM 3747 C CA . GLU B 1 92 ? -13.672 14.273 15.984 1 65.88 92 GLU B CA 1
ATOM 3748 C C . GLU B 1 92 ? -13.141 14.094 14.57 1 65.88 92 GLU B C 1
ATOM 3750 O O . GLU B 1 92 ? -11.938 13.898 14.375 1 65.88 92 GLU B O 1
ATOM 3755 N N . ALA B 1 93 ? -14.07 14.219 13.719 1 64.25 93 ALA B N 1
ATOM 3756 C CA . ALA B 1 93 ? -13.672 14.023 12.328 1 64.25 93 ALA B CA 1
ATOM 3757 C C . ALA B 1 93 ? -12.742 15.141 11.859 1 64.25 93 ALA B C 1
ATOM 3759 O O . ALA B 1 93 ? -12 14.969 10.891 1 64.25 93 ALA B O 1
ATOM 3760 N N . TYR B 1 94 ? -12.758 16.219 12.625 1 63.34 94 TYR B N 1
ATOM 3761 C CA . TYR B 1 94 ? -11.914 17.344 12.242 1 63.34 94 TYR B CA 1
ATOM 3762 C C . TYR B 1 94 ? -10.672 17.422 13.117 1 63.34 94 TYR B C 1
ATOM 3764 O O . TYR B 1 94 ? -9.906 18.391 13.039 1 63.34 94 TYR B O 1
ATOM 3772 N N . LEU B 1 95 ? -10.586 16.469 14 1 66 95 LEU B N 1
ATOM 3773 C CA . LEU B 1 95 ? -9.422 16.391 14.883 1 66 95 LEU B CA 1
ATOM 3774 C C . LEU B 1 95 ? -8.484 15.273 14.461 1 66 95 LEU B C 1
ATOM 3776 O O . LEU B 1 95 ? -8.922 14.258 13.914 1 66 95 LEU B O 1
ATOM 3780 N N . PRO B 1 96 ? -7.203 15.609 14.555 1 68.62 96 PRO B N 1
ATOM 3781 C CA . PRO B 1 96 ? -6.258 14.547 14.211 1 68.62 96 PRO B CA 1
ATOM 3782 C C . PRO B 1 96 ? -6.465 13.289 15.047 1 68.62 96 PRO B C 1
ATOM 3784 O O . PRO B 1 96 ? -6.641 13.375 16.266 1 68.62 96 PRO B O 1
ATOM 3787 N N . LYS B 1 97 ? -6.879 12.25 14.398 1 73.31 97 LYS B N 1
ATOM 3788 C CA . LYS B 1 97 ? -7.078 10.953 15.031 1 73.31 97 LYS B CA 1
ATOM 3789 C C . LYS B 1 97 ? -5.883 10.039 14.797 1 73.31 97 LYS B C 1
ATOM 3791 O O . LYS B 1 97 ? -5.164 10.188 13.805 1 73.31 97 LYS B O 1
ATOM 3796 N N . LYS B 1 98 ? -5.66 9.289 15.828 1 76.25 98 LYS B N 1
ATOM 3797 C CA . LYS B 1 98 ? -4.645 8.25 15.641 1 76.25 98 LYS B CA 1
ATOM 3798 C C . LYS B 1 98 ? -5.094 7.223 14.609 1 76.25 98 LYS B C 1
ATOM 3800 O O . LYS B 1 98 ? -6.262 6.832 14.578 1 76.25 98 LYS B O 1
ATOM 3805 N N . ASN B 1 99 ? -4.25 6.926 13.758 1 81.44 99 ASN B N 1
ATOM 3806 C CA . ASN B 1 99 ? -4.543 5.941 12.719 1 81.44 99 ASN B CA 1
ATOM 3807 C C . ASN B 1 99 ? -4.812 4.562 13.32 1 81.44 99 ASN B C 1
ATOM 3809 O O . ASN B 1 99 ? -4.293 4.23 14.383 1 81.44 99 ASN B O 1
ATOM 3813 N N . GLY B 1 100 ? -5.727 3.838 12.766 1 82 100 GLY B N 1
ATOM 3814 C CA . GLY B 1 100 ? -5.891 2.439 13.133 1 82 100 GLY B CA 1
ATOM 3815 C C . GLY B 1 100 ? -4.633 1.619 12.93 1 82 100 GLY B C 1
ATOM 3816 O O . GLY B 1 100 ? -3.65 2.105 12.359 1 82 100 GLY B O 1
ATOM 3817 N N . LEU B 1 101 ? -4.648 0.436 13.359 1 84.94 101 LEU B N 1
ATOM 3818 C CA . LEU B 1 101 ? -3.486 -0.441 13.289 1 84.94 101 LEU B CA 1
ATOM 3819 C C . LEU B 1 101 ? -3.059 -0.655 11.836 1 84.94 101 LEU B C 1
ATOM 3821 O O . LEU B 1 101 ? -1.877 -0.526 11.508 1 84.94 101 LEU B O 1
ATOM 3825 N N . TYR B 1 102 ? -4.043 -0.952 11.016 1 89 102 TYR B N 1
ATOM 3826 C CA . TYR B 1 102 ? -3.744 -1.237 9.617 1 89 102 TYR B CA 1
ATOM 3827 C C . TYR B 1 102 ? -3.088 -0.038 8.945 1 89 102 TYR B C 1
ATOM 3829 O O . TYR B 1 102 ? -2.049 -0.175 8.297 1 89 102 TYR B O 1
ATOM 3837 N N . LEU B 1 103 ? -3.617 1.092 9.125 1 89.94 103 LEU B N 1
ATOM 3838 C CA . LEU B 1 103 ? -3.082 2.297 8.5 1 89.94 103 LEU B CA 1
ATOM 3839 C C . LEU B 1 103 ? -1.726 2.66 9.094 1 89.94 103 LEU B C 1
ATOM 3841 O O . LEU B 1 103 ? -0.828 3.107 8.383 1 89.94 103 LEU B O 1
ATOM 3845 N N . ASN B 1 104 ? -1.634 2.396 10.344 1 91.44 104 ASN B N 1
ATOM 3846 C CA . ASN B 1 104 ? -0.366 2.697 11 1 91.44 104 ASN B CA 1
ATOM 3847 C C . ASN B 1 104 ? 0.753 1.789 10.5 1 91.44 104 ASN B C 1
ATOM 3849 O O . ASN B 1 104 ? 1.906 2.213 10.398 1 91.44 104 ASN B O 1
ATOM 3853 N N . LEU B 1 105 ? 0.398 0.635 10.258 1 89.38 105 LEU B N 1
ATOM 3854 C CA . LEU B 1 105 ? 1.392 -0.309 9.766 1 89.38 105 LEU B CA 1
ATOM 3855 C C . LEU B 1 105 ? 1.852 0.075 8.359 1 89.38 105 LEU B C 1
ATOM 3857 O O . LEU B 1 105 ? 3.033 -0.05 8.031 1 89.38 105 LEU B O 1
ATOM 3861 N N . VAL B 1 106 ? 0.954 0.561 7.551 1 91.31 106 VAL B N 1
ATOM 3862 C CA . VAL B 1 106 ? 1.264 0.834 6.152 1 91.31 106 VAL B CA 1
ATOM 3863 C C . VAL B 1 106 ? 1.872 2.229 6.02 1 91.31 106 VAL B C 1
ATOM 3865 O O . VAL B 1 106 ? 2.842 2.422 5.285 1 91.31 106 VAL B O 1
ATOM 3868 N N . LEU B 1 107 ? 1.363 3.215 6.781 1 91.38 107 LEU B N 1
ATOM 3869 C CA . LEU B 1 107 ? 1.747 4.605 6.566 1 91.38 107 LEU B CA 1
ATOM 3870 C C . LEU B 1 107 ? 2.604 5.117 7.719 1 91.38 107 LEU B C 1
ATOM 3872 O O . LEU B 1 107 ? 3.271 6.145 7.594 1 91.38 107 LEU B O 1
ATOM 3876 N N . GLY B 1 108 ? 2.592 4.484 8.828 1 89.44 108 GLY B N 1
ATOM 3877 C CA . GLY B 1 108 ? 3.227 5.047 10.008 1 89.44 108 GLY B CA 1
ATOM 3878 C C . GLY B 1 108 ? 2.371 6.086 10.711 1 89.44 108 GLY B C 1
ATOM 3879 O O . GLY B 1 108 ? 1.157 6.141 10.5 1 89.44 108 GLY B O 1
ATOM 3880 N N . ASN B 1 109 ? 3.012 6.883 11.469 1 84.56 109 ASN B N 1
ATOM 3881 C CA . ASN B 1 109 ? 2.299 7.879 12.266 1 84.56 109 ASN B CA 1
ATOM 3882 C C . ASN B 1 109 ? 2.096 9.18 11.484 1 84.56 109 ASN B C 1
ATOM 3884 O O . ASN B 1 109 ? 2.617 10.227 11.875 1 84.56 109 ASN B O 1
ATOM 3888 N N . VAL B 1 110 ? 1.394 9.125 10.445 1 85.94 110 VAL B N 1
ATOM 3889 C CA . VAL B 1 110 ? 1.046 10.312 9.664 1 85.94 110 VAL B CA 1
ATOM 3890 C C . VAL B 1 110 ? -0.43 10.648 9.867 1 85.94 110 VAL B C 1
ATOM 3892 O O . VAL B 1 110 ? -1.269 9.75 9.977 1 85.94 110 VAL B O 1
ATOM 3895 N N . ASN B 1 111 ? -0.627 11.875 9.984 1 81.06 111 ASN B N 1
ATOM 3896 C CA . ASN B 1 111 ? -2.012 12.32 10.117 1 81.06 111 ASN B CA 1
ATOM 3897 C C . ASN B 1 111 ? -2.732 12.32 8.773 1 81.06 111 ASN B C 1
ATOM 3899 O O . ASN B 1 111 ? -2.326 13.016 7.844 1 81.06 111 ASN B O 1
ATOM 3903 N N . VAL B 1 112 ? -3.719 11.531 8.727 1 85.31 112 VAL B N 1
ATOM 3904 C CA . VAL B 1 112 ? -4.449 11.422 7.469 1 85.31 112 VAL B CA 1
ATOM 3905 C C . VAL B 1 112 ? -5.809 12.109 7.598 1 85.31 112 VAL B C 1
ATOM 3907 O O . VAL B 1 112 ? -6.723 11.844 6.812 1 85.31 112 VAL B O 1
ATOM 3910 N N . THR B 1 113 ? -5.957 12.961 8.516 1 81.81 113 THR B N 1
ATOM 3911 C CA . THR B 1 113 ? -7.23 13.633 8.766 1 81.81 113 THR B CA 1
ATOM 3912 C C . THR B 1 113 ? -7.457 14.75 7.75 1 81.81 113 THR B C 1
ATOM 3914 O O . THR B 1 113 ? -6.555 15.539 7.48 1 81.81 113 THR B O 1
ATOM 3917 N N . LEU B 1 114 ? -8.562 14.742 7.164 1 79.12 114 LEU B N 1
ATOM 3918 C CA . LEU B 1 114 ? -9.016 15.797 6.266 1 79.12 114 LEU B CA 1
ATOM 3919 C C . LEU B 1 114 ? -9.766 16.875 7.035 1 79.12 114 LEU B C 1
ATOM 3921 O O . LEU B 1 114 ? -10.828 16.609 7.602 1 79.12 114 LEU B O 1
ATOM 3925 N N . LEU B 1 115 ? -9.305 18 7.086 1 72.44 115 LEU B N 1
ATOM 3926 C CA . LEU B 1 115 ? -9.703 19.031 8.039 1 72.44 115 LEU B CA 1
ATOM 3927 C C . LEU B 1 115 ? -10.93 19.781 7.531 1 72.44 115 LEU B C 1
ATOM 3929 O O . LEU B 1 115 ? -11.539 20.562 8.273 1 72.44 115 LEU B O 1
ATOM 3933 N N . SER B 1 116 ? -11.336 19.609 6.27 1 72.12 116 SER B N 1
ATOM 3934 C CA . SER B 1 116 ? -12.516 20.312 5.758 1 72.12 116 SER B CA 1
ATOM 3935 C C . SER B 1 116 ? -13.453 19.344 5.035 1 72.12 116 SER B C 1
ATOM 3937 O O . SER B 1 116 ? -13.016 18.297 4.535 1 72.12 116 SER B O 1
ATOM 3939 N N . ASN B 1 117 ? -14.75 19.672 5.105 1 72.31 117 ASN B N 1
ATOM 3940 C CA . ASN B 1 117 ? -15.734 18.875 4.387 1 72.31 117 ASN B CA 1
ATOM 3941 C C . ASN B 1 117 ? -15.469 18.875 2.883 1 72.31 117 ASN B C 1
ATOM 3943 O O . ASN B 1 117 ? -15.688 17.859 2.209 1 72.31 117 ASN B O 1
ATOM 3947 N N . GLN B 1 118 ? -15.062 20 2.465 1 73.56 118 GLN B N 1
ATOM 3948 C CA . GLN B 1 118 ? -14.734 20.078 1.045 1 73.56 118 GLN B CA 1
ATOM 3949 C C . GLN B 1 118 ? -13.602 19.125 0.687 1 73.56 118 GLN B C 1
ATOM 3951 O O . GLN B 1 118 ? -13.641 18.484 -0.365 1 73.56 118 GLN B O 1
ATOM 3956 N N . ALA B 1 119 ? -12.68 19.031 1.578 1 80.44 119 ALA B N 1
ATOM 3957 C CA . ALA B 1 119 ? -11.57 18.109 1.352 1 80.44 119 ALA B CA 1
ATOM 3958 C C . ALA B 1 119 ? -12.039 16.656 1.402 1 80.44 119 ALA B C 1
ATOM 3960 O O . ALA B 1 119 ? -11.562 15.812 0.641 1 80.44 119 ALA B O 1
ATOM 3961 N N . LYS B 1 120 ? -12.977 16.391 2.25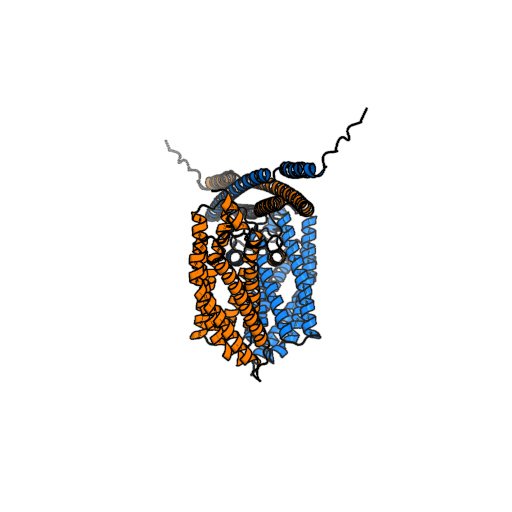8 1 82.5 120 LYS B N 1
ATOM 3962 C CA . LYS B 1 120 ? -13.523 15.039 2.373 1 82.5 120 LYS B CA 1
ATOM 3963 C C . LYS B 1 120 ? -14.289 14.648 1.112 1 82.5 120 LYS B C 1
ATOM 3965 O O . LYS B 1 120 ? -14.141 13.531 0.613 1 82.5 120 LYS B O 1
ATOM 3970 N N . PHE B 1 121 ? -15.047 15.562 0.611 1 82 121 PHE B N 1
ATOM 3971 C CA . PHE B 1 121 ? -15.805 15.312 -0.609 1 82 121 PHE B CA 1
ATOM 3972 C C . PHE B 1 121 ? -14.867 15.141 -1.801 1 82 121 PHE B C 1
ATOM 3974 O O . PHE B 1 121 ? -15.094 14.273 -2.648 1 82 121 PHE B O 1
ATOM 3981 N N . ALA B 1 122 ? -13.914 15.969 -1.812 1 85.25 122 ALA B N 1
ATOM 3982 C CA . ALA B 1 122 ? -12.945 15.875 -2.902 1 85.25 122 ALA B CA 1
ATOM 3983 C C . ALA B 1 122 ? -12.195 14.547 -2.863 1 85.25 122 ALA B C 1
ATOM 3985 O O . ALA B 1 122 ? -11.914 13.953 -3.906 1 85.25 122 ALA B O 1
ATOM 3986 N N . TYR B 1 123 ? -11.906 14.164 -1.657 1 89.06 123 TYR B N 1
ATOM 3987 C CA . TYR B 1 123 ? -11.219 12.891 -1.5 1 89.06 123 TYR B CA 1
ATOM 3988 C C . TYR B 1 123 ? -12.094 11.734 -1.974 1 89.06 123 TYR B C 1
ATOM 3990 O O . TYR B 1 123 ? -11.617 10.812 -2.635 1 89.06 123 TYR B O 1
ATOM 3998 N N . LYS B 1 124 ? -13.344 11.695 -1.623 1 87.25 124 LYS B N 1
ATOM 3999 C CA . LYS B 1 124 ? -14.273 10.656 -2.055 1 87.25 124 LYS B CA 1
ATOM 4000 C C . LYS B 1 124 ? -14.461 10.68 -3.568 1 87.25 124 LYS B C 1
ATOM 4002 O O . LYS B 1 124 ? -14.562 9.625 -4.203 1 87.25 124 LYS B O 1
ATOM 4007 N N . ASP B 1 125 ? -14.492 11.82 -4.105 1 87.19 125 ASP B N 1
ATOM 4008 C CA . ASP B 1 125 ? -14.602 11.953 -5.555 1 87.19 125 ASP B CA 1
ATOM 4009 C C . ASP B 1 125 ? -13.375 11.383 -6.258 1 87.19 125 ASP B C 1
ATOM 4011 O O . ASP B 1 125 ? -13.5 10.688 -7.27 1 87.19 125 ASP B O 1
ATOM 4015 N N . GLU B 1 126 ? -12.25 11.68 -5.711 1 91 126 GLU B N 1
ATOM 4016 C CA . GLU B 1 126 ? -11.016 11.141 -6.266 1 91 126 GLU B CA 1
ATOM 4017 C C . GLU B 1 126 ? -10.977 9.617 -6.148 1 91 126 GLU B C 1
ATOM 4019 O O . GLU B 1 126 ? -10.484 8.93 -7.047 1 91 126 GLU B O 1
ATOM 4024 N N . TYR B 1 127 ? -11.398 9.125 -5.051 1 90.88 127 TYR B N 1
ATOM 4025 C CA . TYR B 1 127 ? -11.492 7.688 -4.816 1 90.88 127 TYR B CA 1
ATOM 4026 C C . TYR B 1 127 ? -12.344 7.016 -5.887 1 90.88 127 TYR B C 1
ATOM 4028 O O . TYR B 1 127 ? -11.969 5.973 -6.422 1 90.88 127 TYR B O 1
ATOM 4036 N N . GLU B 1 128 ? -13.508 7.605 -6.254 1 89.12 128 GLU B N 1
ATOM 4037 C CA . GLU B 1 128 ? -14.406 7.039 -7.258 1 89.12 128 GLU B CA 1
ATOM 4038 C C . GLU B 1 128 ? -13.805 7.152 -8.656 1 89.12 128 GLU B C 1
ATOM 4040 O O . GLU B 1 128 ? -13.992 6.262 -9.492 1 89.12 128 GLU B O 1
ATOM 4045 N N . LYS B 1 129 ? -13.141 8.203 -8.883 1 91.25 129 LYS B N 1
ATOM 4046 C CA . LYS B 1 129 ? -12.477 8.352 -10.172 1 91.25 129 LYS B CA 1
ATOM 4047 C C . LYS B 1 129 ? -11.359 7.328 -10.336 1 91.25 129 LYS B C 1
ATOM 4049 O O . LYS B 1 129 ? -11.172 6.773 -11.422 1 91.25 129 LYS B O 1
ATOM 4054 N N . PHE B 1 130 ? -10.633 7.184 -9.273 1 92.94 130 PHE B N 1
ATOM 4055 C CA . PHE B 1 130 ? -9.594 6.164 -9.281 1 92.94 130 PHE B CA 1
ATOM 4056 C C . PHE B 1 130 ? -10.18 4.793 -9.594 1 92.94 130 PHE B C 1
ATOM 4058 O O . PHE B 1 130 ? -9.641 4.047 -10.406 1 92.94 130 PHE B O 1
ATOM 4065 N N . LYS B 1 131 ? -11.242 4.449 -8.961 1 92.62 131 LYS B N 1
ATOM 4066 C CA . LYS B 1 131 ? -11.922 3.18 -9.203 1 92.62 131 LYS B CA 1
ATOM 4067 C C . LYS B 1 131 ? -12.312 3.045 -10.672 1 92.62 131 LYS B C 1
ATOM 4069 O O . LYS B 1 131 ? -12.156 1.979 -11.273 1 92.62 131 LYS B O 1
ATOM 4074 N N . LEU B 1 132 ? -12.797 4.109 -11.188 1 92.75 132 LEU B N 1
ATOM 4075 C CA . LEU B 1 132 ? -13.219 4.098 -12.586 1 92.75 132 LEU B CA 1
ATOM 4076 C C . LEU B 1 132 ? -12.047 3.824 -13.516 1 92.75 132 LEU B C 1
ATOM 4078 O O . LEU B 1 132 ? -12.117 2.945 -14.375 1 92.75 132 LEU B O 1
ATOM 4082 N N . TYR B 1 133 ? -10.992 4.551 -13.344 1 93.94 133 TYR B N 1
ATOM 4083 C CA . TYR B 1 133 ? -9.82 4.395 -14.195 1 93.94 133 TYR B CA 1
ATOM 4084 C C . TYR B 1 133 ? -9.258 2.979 -14.102 1 93.94 133 TYR B C 1
ATOM 4086 O O . TYR B 1 133 ? -8.938 2.365 -15.125 1 93.94 133 TYR B O 1
ATOM 4094 N N . MET B 1 134 ? -9.156 2.537 -12.914 1 95.38 134 MET B N 1
ATOM 4095 C CA . MET B 1 134 ? -8.617 1.191 -12.727 1 95.38 134 MET B CA 1
ATOM 4096 C C . MET B 1 134 ? -9.555 0.147 -13.328 1 95.38 134 MET B C 1
ATOM 4098 O O . MET B 1 134 ? -9.094 -0.845 -13.898 1 95.38 134 MET B O 1
ATOM 4102 N N . THR B 1 135 ? -10.875 0.343 -13.172 1 94.19 135 THR B N 1
ATOM 4103 C CA . THR B 1 135 ? -11.859 -0.571 -13.742 1 94.19 135 THR B CA 1
ATOM 4104 C C . THR B 1 135 ? -11.703 -0.648 -15.266 1 94.19 135 THR B C 1
ATOM 4106 O O . THR B 1 135 ? -11.758 -1.734 -15.844 1 94.19 135 THR B O 1
ATOM 4109 N N . ILE B 1 136 ? -11.484 0.457 -15.859 1 95.5 136 ILE B N 1
ATOM 4110 C CA . ILE B 1 136 ? -11.312 0.505 -17.312 1 95.5 136 ILE B CA 1
ATOM 4111 C C . ILE B 1 136 ? -10.031 -0.224 -17.703 1 95.5 136 ILE B C 1
ATOM 4113 O O . ILE B 1 136 ? -10.031 -1.037 -18.641 1 95.5 136 ILE B O 1
ATOM 4117 N N . ILE B 1 137 ? -9 0.027 -17.016 1 96.69 137 ILE B N 1
ATOM 4118 C CA . ILE B 1 137 ? -7.719 -0.613 -17.297 1 96.69 137 ILE B CA 1
ATOM 4119 C C . ILE B 1 137 ? -7.848 -2.125 -17.109 1 96.69 137 ILE B C 1
ATOM 4121 O O . ILE B 1 137 ? -7.387 -2.896 -17.953 1 96.69 137 ILE B O 1
ATOM 4125 N N . LEU B 1 138 ? -8.484 -2.51 -16.078 1 96.44 138 LEU B N 1
ATOM 4126 C CA . LEU B 1 138 ? -8.641 -3.932 -15.789 1 96.44 138 LEU B CA 1
ATOM 4127 C C . LEU B 1 138 ? -9.562 -4.594 -16.812 1 96.44 138 LEU B C 1
ATOM 4129 O O . LEU B 1 138 ? -9.336 -5.742 -17.203 1 96.44 138 LEU B O 1
ATOM 4133 N N . MET B 1 139 ? -10.594 -3.891 -17.234 1 96.94 139 MET B N 1
ATOM 4134 C CA . MET B 1 139 ? -11.492 -4.426 -18.25 1 96.94 139 MET B CA 1
ATOM 4135 C C . MET B 1 139 ? -10.75 -4.695 -19.562 1 96.94 139 MET B C 1
ATOM 4137 O O . MET B 1 139 ? -10.828 -5.789 -20.109 1 96.94 139 MET B O 1
ATOM 4141 N N . PHE B 1 140 ? -9.961 -3.758 -19.953 1 96.88 140 PHE B N 1
ATOM 4142 C CA . PHE B 1 140 ? -9.195 -3.916 -21.188 1 96.88 140 PHE B CA 1
ATOM 4143 C C . PHE B 1 140 ? -8.102 -4.965 -21.016 1 96.88 140 PHE B C 1
ATOM 4145 O O . PHE B 1 140 ? -7.785 -5.695 -21.953 1 96.88 140 PHE B O 1
ATOM 4152 N N . GLY B 1 141 ? -7.523 -4.945 -19.844 1 96.69 141 GLY B N 1
ATOM 4153 C CA . GLY B 1 141 ? -6.555 -5.992 -19.562 1 96.69 141 GLY B CA 1
ATOM 4154 C C . GLY B 1 141 ? -7.137 -7.387 -19.656 1 96.69 141 GLY B C 1
ATOM 4155 O O . GLY B 1 141 ? -6.543 -8.273 -20.281 1 96.69 141 GLY B O 1
ATOM 4156 N N . ALA B 1 142 ? -8.312 -7.559 -19.125 1 97.06 142 ALA B N 1
ATOM 4157 C CA . ALA B 1 142 ? -8.969 -8.859 -19.156 1 97.06 142 ALA B CA 1
ATOM 4158 C C . ALA B 1 142 ? -9.367 -9.234 -20.578 1 97.06 142 ALA B C 1
ATOM 4160 O O . ALA B 1 142 ? -9.211 -10.391 -20.984 1 97.06 142 ALA B O 1
ATOM 4161 N N . ILE B 1 143 ? -9.812 -8.297 -21.359 1 97.19 143 ILE B N 1
ATOM 4162 C CA . ILE B 1 143 ? -10.195 -8.531 -22.734 1 97.19 143 ILE B CA 1
ATOM 4163 C C . ILE B 1 143 ? -8.969 -8.938 -23.547 1 97.19 143 ILE B C 1
ATOM 4165 O O . ILE B 1 143 ? -9.023 -9.883 -24.344 1 97.19 143 ILE B O 1
ATOM 4169 N N . THR B 1 144 ? -7.898 -8.219 -23.344 1 96.25 144 THR B N 1
ATOM 4170 C CA . THR B 1 144 ? -6.668 -8.5 -24.078 1 96.25 144 THR B CA 1
ATOM 4171 C C . THR B 1 144 ? -6.148 -9.898 -23.734 1 96.25 144 THR B C 1
ATOM 4173 O O . THR B 1 144 ? -5.738 -10.648 -24.625 1 96.25 144 THR B O 1
ATOM 4176 N N . CYS B 1 145 ? -6.219 -10.242 -22.484 1 96.06 145 CYS B N 1
ATOM 4177 C CA . CYS B 1 145 ? -5.758 -11.562 -22.062 1 96.06 145 CYS B CA 1
ATOM 4178 C C . CYS B 1 145 ? -6.668 -12.656 -22.609 1 96.06 145 CYS B C 1
ATOM 4180 O O . CYS B 1 145 ? -6.195 -13.719 -23.016 1 96.06 145 CYS B O 1
ATOM 4182 N N . LEU B 1 146 ? -7.945 -12.438 -22.641 1 96.31 146 LEU B N 1
ATOM 4183 C CA . LEU B 1 146 ? -8.914 -13.453 -23.031 1 96.31 146 LEU B CA 1
ATOM 4184 C C . LEU B 1 146 ? -8.875 -13.688 -24.547 1 96.31 146 LEU B C 1
ATOM 4186 O O . LEU B 1 146 ? -8.891 -14.836 -25 1 96.31 146 LEU B O 1
ATOM 4190 N N . PHE B 1 147 ? -8.68 -12.68 -25.375 1 95.88 147 PHE B N 1
ATOM 4191 C CA . PHE B 1 147 ? -8.898 -12.828 -26.812 1 95.88 147 PHE B CA 1
ATOM 4192 C C . PHE B 1 147 ? -7.57 -12.773 -27.562 1 95.88 147 PHE B C 1
ATOM 4194 O O . PHE B 1 147 ? -7.441 -13.352 -28.641 1 95.88 147 PHE B O 1
ATOM 4201 N N . PHE B 1 148 ? -6.508 -12.133 -26.969 1 94.12 148 PHE B N 1
ATOM 4202 C CA . PHE B 1 148 ? -5.34 -11.859 -27.797 1 94.12 148 PHE B CA 1
ATOM 4203 C C . PHE B 1 148 ? -4.102 -12.555 -27.234 1 94.12 148 PHE B C 1
ATOM 4205 O O . PHE B 1 148 ? -3.221 -12.969 -27.984 1 94.12 148 PHE B O 1
ATOM 4212 N N . LEU B 1 149 ? -4.035 -12.523 -25.938 1 89.25 149 LEU B N 1
ATOM 4213 C CA . LEU B 1 149 ? -2.818 -13.047 -25.328 1 89.25 149 LEU B CA 1
ATOM 4214 C C . LEU B 1 149 ? -3.117 -14.297 -24.5 1 89.25 149 LEU B C 1
ATOM 4216 O O . LEU B 1 149 ? -3.875 -14.234 -23.531 1 89.25 149 LEU B O 1
ATOM 4220 N N . ASN B 1 150 ? -2.643 -15.344 -24.938 1 87.88 150 ASN B N 1
ATOM 4221 C CA . ASN B 1 150 ? -2.781 -16.578 -24.172 1 87.88 150 ASN B CA 1
ATOM 4222 C C . ASN B 1 150 ? -1.453 -17 -23.547 1 87.88 150 ASN B C 1
ATOM 4224 O O . ASN B 1 150 ? -0.917 -18.062 -23.875 1 87.88 150 ASN B O 1
ATOM 4228 N N . CYS B 1 151 ? -0.903 -16.109 -22.734 1 89.81 151 CYS B N 1
ATOM 4229 C CA . CYS B 1 151 ? 0.354 -16.344 -22.047 1 89.81 151 CYS B CA 1
ATOM 4230 C C . CYS B 1 151 ? 0.178 -16.188 -20.531 1 89.81 151 CYS B C 1
ATOM 4232 O O . CYS B 1 151 ? -0.504 -15.266 -20.078 1 89.81 151 CYS B O 1
ATOM 4234 N N . ARG B 1 152 ? 0.764 -17.109 -19.875 1 91.44 152 ARG B N 1
ATOM 4235 C CA . ARG B 1 152 ? 0.622 -17.094 -18.422 1 91.44 152 ARG B CA 1
ATOM 4236 C C . ARG B 1 152 ? 1.214 -15.82 -17.828 1 91.44 152 ARG B C 1
ATOM 4238 O O . ARG B 1 152 ? 0.696 -15.297 -16.828 1 91.44 152 ARG B O 1
ATOM 4245 N N . VAL B 1 153 ? 2.275 -15.359 -18.406 1 91.06 153 VAL B N 1
ATOM 4246 C CA . VAL B 1 153 ? 2.936 -14.164 -17.891 1 91.06 153 VAL B CA 1
ATOM 4247 C C . VAL B 1 153 ? 1.976 -12.977 -17.938 1 91.06 153 VAL B C 1
ATOM 4249 O O . VAL B 1 153 ? 1.895 -12.195 -17 1 91.06 153 VAL B O 1
ATOM 4252 N N . THR B 1 154 ? 1.252 -12.891 -18.969 1 93.94 154 THR B N 1
ATOM 4253 C CA . THR B 1 154 ? 0.302 -11.789 -19.094 1 93.94 154 THR B CA 1
ATOM 4254 C C . THR B 1 154 ? -0.829 -11.93 -18.078 1 93.94 154 THR B C 1
ATOM 4256 O O . THR B 1 154 ? -1.301 -10.938 -17.531 1 93.94 154 THR B O 1
ATOM 4259 N N . ASP B 1 155 ? -1.259 -13.109 -17.828 1 95.75 155 ASP B N 1
ATOM 4260 C CA . ASP B 1 155 ? -2.27 -13.344 -16.797 1 95.75 155 ASP B CA 1
ATOM 4261 C C . ASP B 1 155 ? -1.755 -12.945 -15.414 1 95.75 155 ASP B C 1
ATOM 4263 O O . ASP B 1 155 ? -2.51 -12.43 -14.594 1 95.75 155 ASP B O 1
ATOM 4267 N N . GLU B 1 156 ? -0.522 -13.227 -15.195 1 94.69 156 GLU B N 1
ATOM 4268 C CA . GLU B 1 156 ? 0.069 -12.875 -13.906 1 94.69 156 GLU B CA 1
ATOM 4269 C C . GLU B 1 156 ? 0.149 -11.367 -13.727 1 94.69 156 GLU B C 1
ATOM 4271 O O . GLU B 1 156 ? -0.079 -10.852 -12.633 1 94.69 156 GLU B O 1
ATOM 4276 N N . ILE B 1 157 ? 0.482 -10.734 -14.797 1 94.25 157 ILE B N 1
ATOM 4277 C CA . ILE B 1 157 ? 0.521 -9.281 -14.742 1 94.25 157 ILE B CA 1
ATOM 4278 C C . ILE B 1 157 ? -0.872 -8.734 -14.43 1 94.25 157 ILE B C 1
ATOM 4280 O O . ILE B 1 157 ? -1.022 -7.828 -13.609 1 94.25 157 ILE B O 1
ATOM 4284 N N . PHE B 1 158 ? -1.811 -9.297 -15.094 1 96.12 158 PHE B N 1
ATOM 4285 C CA . PHE B 1 158 ? -3.195 -8.906 -14.859 1 96.12 158 PHE B CA 1
ATOM 4286 C C . PHE B 1 158 ? -3.584 -9.141 -13.406 1 96.12 158 PHE B C 1
ATOM 4288 O O . PHE B 1 158 ? -4.145 -8.258 -12.758 1 96.12 158 PHE B O 1
ATOM 4295 N N . ASN B 1 159 ? -3.289 -10.281 -12.875 1 95.44 159 ASN B N 1
ATOM 4296 C CA . ASN B 1 159 ? -3.645 -10.602 -11.5 1 95.44 159 ASN B CA 1
ATOM 4297 C C . ASN B 1 159 ? -2.857 -9.758 -10.5 1 95.44 159 ASN B C 1
ATOM 4299 O O . ASN B 1 159 ? -3.367 -9.414 -9.43 1 95.44 159 ASN B O 1
ATOM 4303 N N . PHE B 1 160 ? -1.646 -9.492 -10.836 1 94.94 160 PHE B N 1
ATOM 4304 C CA . PHE B 1 160 ? -0.863 -8.617 -9.977 1 94.94 160 PHE B CA 1
ATOM 4305 C C . PHE B 1 160 ? -1.49 -7.23 -9.898 1 94.94 160 PHE B C 1
ATOM 4307 O O . PHE B 1 160 ? -1.541 -6.621 -8.828 1 94.94 160 PHE B O 1
ATOM 4314 N N . LEU B 1 161 ? -1.891 -6.758 -11.031 1 95.62 161 LEU B N 1
ATOM 4315 C CA . LEU B 1 161 ? -2.578 -5.473 -11.07 1 95.62 161 LEU B CA 1
ATOM 4316 C C . LEU B 1 161 ? -3.859 -5.516 -10.242 1 95.62 161 LEU B C 1
ATOM 4318 O O . LEU B 1 161 ? -4.203 -4.539 -9.57 1 95.62 161 LEU B O 1
ATOM 4322 N N . LEU B 1 162 ? -4.512 -6.598 -10.289 1 96.25 162 LEU B N 1
ATOM 4323 C CA . LEU B 1 162 ? -5.734 -6.766 -9.508 1 96.25 162 LEU B CA 1
ATOM 4324 C C . LEU B 1 162 ? -5.434 -6.73 -8.016 1 96.25 162 LEU B C 1
ATOM 4326 O O . LEU B 1 162 ? -6.16 -6.094 -7.246 1 96.25 162 LEU B O 1
ATOM 4330 N N . VAL B 1 163 ? -4.359 -7.391 -7.609 1 95.5 163 VAL B N 1
ATOM 4331 C CA . VAL B 1 163 ? -3.953 -7.363 -6.211 1 95.5 163 VAL B CA 1
ATOM 4332 C C . VAL B 1 163 ? -3.625 -5.934 -5.789 1 95.5 163 VAL B C 1
ATOM 4334 O O . VAL B 1 163 ? -4.07 -5.469 -4.738 1 95.5 163 VAL B O 1
ATOM 4337 N N . TRP B 1 164 ? -2.867 -5.297 -6.617 1 94.38 164 TRP B N 1
ATOM 4338 C CA . TRP B 1 164 ? -2.471 -3.926 -6.32 1 94.38 164 TRP B CA 1
ATOM 4339 C C . TRP B 1 164 ? -3.689 -3.018 -6.215 1 94.38 164 TRP B C 1
ATOM 4341 O O . TRP B 1 164 ? -3.754 -2.154 -5.336 1 94.38 164 TRP B O 1
ATOM 4351 N N . TYR B 1 165 ? -4.617 -3.219 -7.129 1 95.56 165 TYR B N 1
ATOM 4352 C CA . TYR B 1 165 ? -5.844 -2.426 -7.145 1 95.56 165 TYR B CA 1
ATOM 4353 C C . TYR B 1 165 ? -6.617 -2.596 -5.844 1 95.56 165 TYR B C 1
ATOM 4355 O O . TYR B 1 165 ? -6.965 -1.61 -5.188 1 95.56 165 TYR B O 1
ATOM 4363 N N . TYR B 1 166 ? -6.844 -3.773 -5.406 1 95.19 166 TYR B N 1
ATOM 4364 C CA . TYR B 1 166 ? -7.648 -4.016 -4.211 1 95.19 166 TYR B CA 1
ATOM 4365 C C . TYR B 1 166 ? -6.898 -3.588 -2.955 1 95.19 166 TYR B C 1
ATOM 4367 O O . TYR B 1 166 ? -7.508 -3.117 -1.99 1 95.19 166 TYR B O 1
ATOM 4375 N N . CYS B 1 167 ? -5.594 -3.727 -2.959 1 93.69 167 CYS B N 1
ATOM 4376 C CA . CYS B 1 167 ? -4.812 -3.221 -1.836 1 93.69 167 CYS B CA 1
ATOM 4377 C C . CYS B 1 167 ? -4.957 -1.708 -1.71 1 93.69 167 CYS B C 1
ATOM 4379 O O . CYS B 1 167 ? -5.156 -1.188 -0.611 1 93.69 167 CYS B O 1
ATOM 4381 N N . THR B 1 168 ? -4.867 -1.09 -2.793 1 94.56 168 THR B N 1
ATOM 4382 C CA . THR B 1 168 ? -5.008 0.362 -2.795 1 94.56 168 THR B CA 1
ATOM 4383 C C . THR B 1 168 ? -6.406 0.768 -2.34 1 94.56 168 THR B C 1
ATOM 4385 O O . THR B 1 168 ? -6.566 1.73 -1.586 1 94.56 168 THR B O 1
ATOM 4388 N N . LEU B 1 169 ? -7.395 0.028 -2.762 1 94.5 169 LEU B N 1
ATOM 4389 C CA . LEU B 1 169 ? -8.766 0.316 -2.348 1 94.5 169 LEU B CA 1
ATOM 4390 C C . LEU B 1 169 ? -8.906 0.198 -0.835 1 94.5 169 LEU B C 1
ATOM 4392 O O . LEU B 1 169 ? -9.516 1.064 -0.196 1 94.5 169 LEU B O 1
ATOM 4396 N N . THR B 1 170 ? -8.359 -0.803 -0.283 1 94.06 170 THR B N 1
ATOM 4397 C CA . THR B 1 170 ? -8.508 -1.018 1.153 1 94.06 170 THR B CA 1
ATOM 4398 C C . THR B 1 170 ? -7.797 0.081 1.938 1 94.06 170 THR B C 1
ATOM 4400 O O . THR B 1 170 ? -8.258 0.484 3.008 1 94.06 170 THR B O 1
ATOM 4403 N N . ILE B 1 171 ? -6.719 0.568 1.422 1 93.56 171 ILE B N 1
ATOM 4404 C CA . ILE B 1 171 ? -6.008 1.661 2.074 1 93.56 171 ILE B CA 1
ATOM 4405 C C . ILE B 1 171 ? -6.852 2.932 2.025 1 93.56 171 ILE B C 1
ATOM 4407 O O . ILE B 1 171 ? -7.066 3.582 3.051 1 93.56 171 ILE B O 1
ATOM 4411 N N . ARG B 1 172 ? -7.336 3.283 0.881 1 93.5 172 ARG B N 1
ATOM 4412 C CA . ARG B 1 172 ? -8.133 4.496 0.722 1 93.5 172 ARG B CA 1
ATOM 4413 C C . ARG B 1 172 ? -9.438 4.406 1.513 1 93.5 172 ARG B C 1
ATOM 4415 O O . ARG B 1 172 ? -9.914 5.406 2.043 1 93.5 172 ARG B O 1
ATOM 4422 N N . GLU B 1 173 ? -10 3.191 1.562 1 92.75 173 GLU B N 1
ATOM 4423 C CA . GLU B 1 173 ? -11.203 2.996 2.357 1 92.75 173 GLU B CA 1
ATOM 4424 C C . GLU B 1 173 ? -10.922 3.182 3.846 1 92.75 173 GLU B C 1
ATOM 4426 O O . GLU B 1 173 ? -11.758 3.709 4.582 1 92.75 173 GLU B O 1
ATOM 4431 N N . SER B 1 174 ? -9.797 2.734 4.27 1 91.44 174 SER B N 1
ATOM 4432 C CA . SER B 1 174 ? -9.414 2.936 5.66 1 91.44 174 SER B CA 1
ATOM 4433 C C . SER B 1 174 ? -9.242 4.418 5.98 1 91.44 174 SER B C 1
ATOM 4435 O O . SER B 1 174 ? -9.586 4.867 7.074 1 91.44 174 SER B O 1
ATOM 4437 N N . ILE B 1 175 ? -8.75 5.168 5.047 1 90.62 175 ILE B N 1
ATOM 4438 C CA . ILE B 1 175 ? -8.602 6.609 5.219 1 90.62 175 ILE B CA 1
ATOM 4439 C C . ILE B 1 175 ? -9.977 7.262 5.273 1 90.62 175 ILE B C 1
ATOM 4441 O O . ILE B 1 175 ? -10.219 8.141 6.105 1 90.62 175 ILE B O 1
ATOM 4445 N N . LEU B 1 176 ? -10.867 6.812 4.41 1 89 176 LEU B N 1
ATOM 4446 C CA . LEU B 1 176 ? -12.227 7.344 4.402 1 89 176 LEU B CA 1
ATOM 4447 C C . LEU B 1 176 ? -12.93 7.055 5.727 1 89 176 LEU B C 1
ATOM 4449 O O . LEU B 1 176 ? -13.578 7.938 6.293 1 89 176 LEU B O 1
ATOM 4453 N N . MET B 1 177 ? -12.734 5.91 6.215 1 86.81 177 MET B N 1
ATOM 4454 C CA . MET B 1 177 ? -13.359 5.531 7.48 1 86.81 177 MET B CA 1
ATOM 4455 C C . MET B 1 177 ? -12.781 6.34 8.633 1 86.81 177 MET B C 1
ATOM 4457 O O . MET B 1 177 ? -13.508 6.754 9.539 1 86.81 177 MET B O 1
ATOM 4461 N N . SER B 1 178 ? -11.477 6.578 8.57 1 83.94 178 SER B N 1
ATOM 4462 C CA . SER B 1 178 ? -10.82 7.379 9.602 1 83.94 178 SER B CA 1
ATOM 4463 C C . SER B 1 178 ? -11.312 8.82 9.57 1 83.94 178 SER B C 1
ATOM 4465 O O . SER B 1 178 ? -11.219 9.531 10.578 1 83.94 178 SER B O 1
ATOM 4467 N N . ASN B 1 179 ? -11.836 9.266 8.477 1 83.19 179 ASN B N 1
ATOM 4468 C CA . ASN B 1 179 ? -12.328 10.625 8.336 1 83.19 179 ASN B CA 1
ATOM 4469 C C . ASN B 1 179 ? -13.852 10.688 8.438 1 83.19 179 ASN B C 1
ATOM 4471 O O . ASN B 1 179 ? -14.469 11.633 7.949 1 83.19 179 ASN B O 1
ATOM 4475 N N . GLY B 1 180 ? -14.531 9.586 8.969 1 75.31 180 GLY B N 1
ATOM 4476 C CA . GLY B 1 180 ? -15.938 9.656 9.344 1 75.31 180 GLY B CA 1
ATOM 4477 C C . GLY B 1 180 ? -16.859 9.031 8.312 1 75.31 180 GLY B C 1
ATOM 4478 O O . GLY B 1 180 ? -18.078 9.156 8.414 1 75.31 180 GLY B O 1
ATOM 4479 N N . SER B 1 181 ? -16.234 8.508 7.277 1 78.19 181 SER B N 1
ATOM 4480 C CA . SER B 1 181 ? -17.109 7.84 6.305 1 78.19 181 SER B CA 1
ATOM 4481 C C . SER B 1 181 ? -17.812 6.641 6.926 1 78.19 181 SER B C 1
ATOM 4483 O O . SER B 1 181 ? -17.219 5.918 7.734 1 78.19 181 SER B O 1
ATOM 4485 N N . ARG B 1 182 ? -18.953 6.465 6.621 1 74.19 182 ARG B N 1
ATOM 4486 C CA . ARG B 1 182 ? -19.734 5.367 7.172 1 74.19 182 ARG B CA 1
ATOM 4487 C C . ARG B 1 182 ? -19.812 4.207 6.184 1 74.19 182 ARG B C 1
ATOM 4489 O O . ARG B 1 182 ? -20.875 3.596 6.027 1 74.19 182 ARG B O 1
ATOM 4496 N N . ILE B 1 183 ? -18.828 3.965 5.426 1 77.25 183 ILE B N 1
ATOM 4497 C CA . ILE B 1 183 ? -18.781 2.818 4.523 1 77.25 183 ILE B CA 1
ATOM 4498 C C . ILE B 1 183 ? -19.078 1.538 5.305 1 77.25 183 ILE B C 1
ATOM 4500 O O . ILE B 1 183 ? -18.578 1.362 6.422 1 77.25 183 ILE B O 1
ATOM 4504 N N . LYS B 1 184 ? -19.859 0.757 4.855 1 76.12 184 LYS B N 1
ATOM 4505 C CA . LYS B 1 184 ? -20.297 -0.453 5.543 1 76.12 184 LYS B CA 1
ATOM 4506 C C . LYS B 1 184 ? -19.156 -1.445 5.691 1 76.12 184 LYS B C 1
ATOM 4508 O O . LYS B 1 184 ? -18.297 -1.555 4.809 1 76.12 184 LYS B O 1
ATOM 4513 N N . GLY B 1 185 ? -19.109 -2.119 6.766 1 76.56 185 GLY B N 1
ATOM 4514 C CA . GLY B 1 185 ? -18.062 -3.078 7.066 1 76.56 185 GLY B CA 1
ATOM 4515 C C . GLY B 1 185 ? -17.984 -4.211 6.059 1 76.56 185 GLY B C 1
ATOM 4516 O O . GLY B 1 185 ? -16.891 -4.66 5.715 1 76.56 185 GLY B O 1
ATOM 4517 N N . TRP B 1 186 ? -19.141 -4.59 5.57 1 78.25 186 TRP B N 1
ATOM 4518 C CA . TRP B 1 186 ? -19.141 -5.703 4.625 1 78.25 186 TRP B CA 1
ATOM 4519 C C . TRP B 1 186 ? -18.453 -5.305 3.32 1 78.25 186 TRP B C 1
ATOM 4521 O O . TRP B 1 186 ? -17.844 -6.141 2.656 1 78.25 186 TRP B O 1
ATOM 4531 N N . TRP B 1 187 ? -18.578 -4.078 2.949 1 82.38 187 TRP B N 1
ATOM 4532 C CA . TRP B 1 187 ? -17.953 -3.576 1.734 1 82.38 187 TRP B CA 1
ATOM 4533 C C . TRP B 1 187 ? -16.422 -3.621 1.854 1 82.38 187 TRP B C 1
ATOM 4535 O O . TRP B 1 187 ? -15.742 -4.098 0.948 1 82.38 187 TRP B O 1
ATOM 4545 N N . VAL B 1 188 ? -15.969 -3.23 2.982 1 87.12 188 VAL B N 1
ATOM 4546 C CA . VAL B 1 188 ? -14.531 -3.221 3.232 1 87.12 188 VAL B CA 1
ATOM 4547 C C . VAL B 1 188 ? -14.008 -4.656 3.285 1 87.12 188 VAL B C 1
ATOM 4549 O O . VAL B 1 188 ? -12.961 -4.961 2.715 1 87.12 188 VAL B O 1
ATOM 4552 N N . SER B 1 189 ? -14.734 -5.484 3.893 1 87.25 189 SER B N 1
ATOM 4553 C CA . SER B 1 189 ? -14.328 -6.883 3.99 1 87.25 189 SER B CA 1
ATOM 4554 C C . SER B 1 189 ? -14.281 -7.543 2.617 1 87.25 189 SER B C 1
ATOM 4556 O O . SER B 1 189 ? -13.406 -8.375 2.352 1 87.25 189 SER B O 1
ATOM 4558 N N . HIS B 1 190 ? -15.203 -7.18 1.806 1 86.31 190 HIS B N 1
ATOM 4559 C CA . HIS B 1 190 ? -15.227 -7.707 0.447 1 86.31 190 HIS B CA 1
ATOM 4560 C C . HIS B 1 190 ? -13.938 -7.391 -0.293 1 86.31 190 HIS B C 1
ATOM 4562 O O . HIS B 1 190 ? -13.398 -8.242 -1.007 1 86.31 190 HIS B O 1
ATOM 4568 N N . HIS B 1 191 ? -13.453 -6.246 -0.12 1 90.44 191 HIS B N 1
ATOM 4569 C CA . HIS B 1 191 ? -12.234 -5.848 -0.812 1 90.44 191 HIS B CA 1
ATOM 4570 C C . HIS B 1 191 ? -11.016 -6.543 -0.219 1 90.44 191 HIS B C 1
ATOM 4572 O O . HIS B 1 191 ? -10.07 -6.879 -0.942 1 90.44 191 HIS B O 1
ATOM 4578 N N . TYR B 1 192 ? -11.047 -6.781 1.076 1 91.12 192 TYR B N 1
ATOM 4579 C CA . TYR B 1 192 ? -9.969 -7.551 1.688 1 91.12 192 TYR B CA 1
ATOM 4580 C C . TYR B 1 192 ? -9.945 -8.977 1.15 1 91.12 192 TYR B C 1
ATOM 4582 O O . TYR B 1 192 ? -8.875 -9.5 0.815 1 91.12 192 TYR B O 1
ATOM 4590 N N . VAL B 1 193 ? -11.055 -9.555 1.06 1 90.62 193 VAL B N 1
ATOM 4591 C CA . VAL B 1 193 ? -11.148 -10.922 0.56 1 90.62 193 VAL B CA 1
ATOM 4592 C C . VAL B 1 193 ? -10.773 -10.961 -0.918 1 90.62 193 VAL B C 1
ATOM 4594 O O . VAL B 1 193 ? -10.109 -11.898 -1.37 1 90.62 193 VAL B O 1
ATOM 4597 N N . SER B 1 194 ? -11.219 -9.945 -1.63 1 92.25 194 SER B N 1
ATOM 4598 C CA . SER B 1 194 ? -10.859 -9.875 -3.043 1 92.25 194 SER B CA 1
ATOM 4599 C C . SER B 1 194 ? -9.352 -9.75 -3.225 1 92.25 194 SER B C 1
ATOM 4601 O O . SER B 1 194 ? -8.789 -10.289 -4.184 1 92.25 194 SER B O 1
ATOM 4603 N N . THR B 1 195 ? -8.672 -9.016 -2.359 1 93.31 195 THR B N 1
ATOM 4604 C CA . THR B 1 195 ? -7.219 -8.938 -2.391 1 93.31 195 THR B CA 1
ATOM 4605 C C . THR B 1 195 ? -6.594 -10.312 -2.219 1 93.31 195 THR B C 1
ATOM 4607 O O . THR B 1 195 ? -5.711 -10.703 -2.986 1 93.31 195 THR B O 1
ATOM 4610 N N . PHE B 1 196 ? -7.141 -11.047 -1.266 1 92.62 196 PHE B N 1
ATOM 4611 C CA . PHE B 1 196 ? -6.637 -12.383 -0.985 1 92.62 196 PHE B CA 1
ATOM 4612 C C . PHE B 1 196 ? -6.867 -13.305 -2.176 1 92.62 196 PHE B C 1
ATOM 4614 O O . PHE B 1 196 ? -5.953 -14.016 -2.604 1 92.62 196 PHE B O 1
ATOM 4621 N N . LEU B 1 197 ? -8.055 -13.25 -2.719 1 93 197 LEU B N 1
ATOM 4622 C CA . LEU B 1 197 ? -8.406 -14.102 -3.846 1 93 197 LEU B CA 1
ATOM 4623 C C . LEU B 1 197 ? -7.543 -13.789 -5.062 1 93 197 LEU B C 1
ATOM 4625 O O . LEU B 1 197 ? -7.102 -14.703 -5.766 1 93 197 LEU B O 1
ATOM 4629 N N . SER B 1 198 ? -7.336 -12.523 -5.305 1 94.56 198 SER B N 1
ATOM 4630 C CA . SER B 1 198 ? -6.48 -12.141 -6.422 1 94.56 198 SER B CA 1
ATOM 4631 C C . SER B 1 198 ? -5.055 -12.648 -6.223 1 94.56 198 SER B C 1
ATOM 4633 O O . SER B 1 198 ? -4.379 -13.008 -7.191 1 94.56 198 SER B O 1
ATOM 4635 N N . GLY B 1 199 ? -4.617 -12.633 -4.984 1 93.94 199 GLY B N 1
ATOM 4636 C CA . GLY B 1 199 ? -3.314 -13.203 -4.684 1 93.94 199 GLY B CA 1
ATOM 4637 C C . GLY B 1 199 ? -3.242 -14.695 -4.949 1 93.94 199 GLY B C 1
ATOM 4638 O O . GLY B 1 199 ? -2.236 -15.188 -5.461 1 93.94 199 GLY B O 1
ATOM 4639 N N . VAL B 1 200 ? -4.328 -15.375 -4.629 1 94.56 200 VAL B N 1
ATOM 4640 C CA . VAL B 1 200 ? -4.383 -16.812 -4.875 1 94.56 200 VAL B CA 1
ATOM 4641 C C . VAL B 1 200 ? -4.371 -17.078 -6.375 1 94.56 200 VAL B C 1
ATOM 4643 O O . VAL B 1 200 ? -3.662 -17.969 -6.848 1 94.56 200 VAL B O 1
ATOM 4646 N N . MET B 1 201 ? -5.141 -16.297 -7.113 1 95.06 201 MET B N 1
ATOM 4647 C CA . MET B 1 201 ? -5.148 -16.438 -8.57 1 95.06 201 MET B CA 1
ATOM 4648 C C . MET B 1 201 ? -3.77 -16.156 -9.148 1 95.06 201 MET B C 1
ATOM 4650 O O . MET B 1 201 ? -3.365 -16.797 -10.133 1 95.06 201 MET B O 1
ATOM 4654 N N . LEU B 1 202 ? -3.072 -15.188 -8.531 1 95 202 LEU B N 1
ATOM 4655 C CA . LEU B 1 202 ? -1.737 -14.805 -8.977 1 95 202 LEU B CA 1
ATOM 4656 C C . LEU B 1 202 ? -0.762 -15.969 -8.828 1 95 202 LEU B C 1
ATOM 4658 O O . LEU B 1 202 ? 0.081 -16.188 -9.695 1 95 202 LEU B O 1
ATOM 4662 N N . THR B 1 203 ? -0.917 -16.781 -7.828 1 94.62 203 THR B N 1
ATOM 4663 C CA . THR B 1 203 ? 0.044 -17.828 -7.52 1 94.62 203 THR B CA 1
ATOM 4664 C C . THR B 1 203 ? -0.381 -19.156 -8.148 1 94.62 203 THR B C 1
ATOM 4666 O O . THR B 1 203 ? 0.338 -20.141 -8.055 1 94.62 203 THR B O 1
ATOM 4669 N N . TRP B 1 204 ? -1.63 -19.219 -8.742 1 94.56 204 TRP B N 1
ATOM 4670 C CA . TRP B 1 204 ? -2.084 -20.406 -9.445 1 94.56 204 TRP B CA 1
ATOM 4671 C C . TRP B 1 204 ? -1.169 -20.734 -10.625 1 94.56 204 TRP B C 1
ATOM 4673 O O . TRP B 1 204 ? -1.093 -19.953 -11.586 1 94.56 204 TRP B O 1
ATOM 4683 N N . PRO B 1 205 ? -0.414 -21.828 -10.555 1 91.81 205 PRO B N 1
ATOM 4684 C CA . PRO B 1 205 ? 0.552 -22.125 -11.617 1 91.81 205 PRO B CA 1
ATOM 4685 C C . PRO B 1 205 ? -0.117 -22.516 -12.93 1 91.81 205 PRO B C 1
ATOM 4687 O O . PRO B 1 205 ? -1.28 -22.922 -12.938 1 91.81 205 PRO B O 1
ATOM 4690 N N . GLU B 1 206 ? 0.667 -22.328 -13.977 1 91.56 206 GLU B N 1
ATOM 4691 C CA . GLU B 1 206 ? 0.199 -22.766 -15.289 1 91.56 206 GLU B CA 1
ATOM 4692 C C . GLU B 1 206 ? 0.001 -24.281 -15.32 1 91.56 206 GLU B C 1
ATOM 4694 O O . GLU B 1 206 ? 0.849 -25.031 -14.844 1 91.56 206 GLU B O 1
ATOM 4699 N N . GLY B 1 207 ? -1.19 -24.75 -15.828 1 90.06 207 GLY B N 1
ATOM 4700 C CA . GLY B 1 207 ? -1.532 -26.172 -15.914 1 90.06 207 GLY B CA 1
ATOM 4701 C C . GLY B 1 207 ? -2.906 -26.406 -16.516 1 90.06 207 GLY B C 1
ATOM 4702 O O . GLY B 1 207 ? -3.598 -25.469 -16.906 1 90.06 207 GLY B O 1
ATOM 4703 N N . PRO B 1 208 ? -3.176 -27.641 -16.578 1 91.44 208 PRO B N 1
ATOM 4704 C CA . PRO B 1 208 ? -4.477 -27.953 -17.172 1 91.44 208 PRO B CA 1
ATOM 4705 C C . PRO B 1 208 ? -5.645 -27.406 -16.359 1 91.44 208 PRO B C 1
ATOM 4707 O O . PRO B 1 208 ? -6.637 -26.938 -16.922 1 91.44 208 PRO B O 1
ATOM 4710 N N . MET B 1 209 ? -5.535 -27.484 -15.055 1 92.44 209 MET B N 1
ATOM 4711 C CA . MET B 1 209 ? -6.613 -26.969 -14.211 1 92.44 209 MET B CA 1
ATOM 4712 C C . MET B 1 209 ? -6.801 -25.469 -14.422 1 92.44 209 MET B C 1
ATOM 4714 O O . MET B 1 209 ? -7.93 -25 -14.516 1 92.44 209 MET B O 1
ATOM 4718 N N . TYR B 1 210 ? -5.691 -24.812 -14.453 1 93.88 210 TYR B N 1
ATOM 4719 C CA . TYR B 1 210 ? -5.746 -23.375 -14.672 1 93.88 210 TYR B CA 1
ATOM 4720 C C . TYR B 1 210 ? -6.367 -23.062 -16.031 1 93.88 210 TYR B C 1
ATOM 4722 O O . TYR B 1 210 ? -7.23 -22.188 -16.125 1 93.88 210 TYR B O 1
ATOM 4730 N N . GLN B 1 211 ? -5.969 -23.75 -17.047 1 93.69 211 GLN B N 1
ATOM 4731 C CA . GLN B 1 211 ? -6.438 -23.484 -18.406 1 93.69 211 GLN B CA 1
ATOM 4732 C C . GLN B 1 211 ? -7.93 -23.781 -18.547 1 93.69 211 GLN B C 1
ATOM 4734 O O . GLN B 1 211 ? -8.633 -23.125 -19.312 1 93.69 211 GLN B O 1
ATOM 4739 N N . MET B 1 212 ? -8.398 -24.719 -17.781 1 94.25 212 MET B N 1
ATOM 4740 C CA . MET B 1 212 ? -9.82 -25.047 -17.828 1 94.25 212 MET B CA 1
ATOM 4741 C C . MET B 1 212 ? -10.672 -23.953 -17.219 1 94.25 212 MET B C 1
ATOM 4743 O O . MET B 1 212 ? -11.836 -23.781 -17.578 1 94.25 212 MET B O 1
ATOM 4747 N N . PHE B 1 213 ? -10.078 -23.203 -16.312 1 95.56 213 PHE B N 1
ATOM 4748 C CA . PHE B 1 213 ? -10.844 -22.188 -15.609 1 95.56 213 PHE B CA 1
ATOM 4749 C C . PHE B 1 213 ? -10.484 -20.797 -16.109 1 95.56 213 PHE B C 1
ATOM 4751 O O . PHE B 1 213 ? -11.227 -19.844 -15.875 1 95.56 213 PHE B O 1
ATOM 4758 N N . ARG B 1 214 ? -9.43 -20.609 -16.812 1 95.94 214 ARG B N 1
ATOM 4759 C CA . ARG B 1 214 ? -8.844 -19.344 -17.203 1 95.94 214 ARG B CA 1
ATOM 4760 C C . ARG B 1 214 ? -9.852 -18.484 -17.969 1 95.94 214 ARG B C 1
ATOM 4762 O O . ARG B 1 214 ? -10.07 -17.328 -17.625 1 95.94 214 ARG B O 1
ATOM 4769 N N . SER B 1 215 ? -10.461 -19.047 -18.984 1 96 215 SER B N 1
ATOM 4770 C CA . SER B 1 215 ? -11.375 -18.281 -19.828 1 96 215 SER B CA 1
ATOM 4771 C C . SER B 1 215 ? -12.609 -17.844 -19.031 1 96 215 SER B C 1
ATOM 4773 O O . SER B 1 215 ? -13.102 -16.734 -19.219 1 96 215 SER B O 1
ATOM 4775 N N . GLN B 1 216 ? -13.102 -18.734 -18.203 1 95.44 216 GLN B N 1
ATOM 4776 C CA . GLN B 1 216 ? -14.258 -18.406 -17.375 1 95.44 216 GLN B CA 1
ATOM 4777 C C . GLN B 1 216 ? -13.922 -17.281 -16.391 1 95.44 216 GLN B C 1
ATOM 4779 O O . GLN B 1 216 ? -14.742 -16.391 -16.156 1 95.44 216 GLN B O 1
ATOM 4784 N N . PHE B 1 217 ? -12.773 -17.344 -15.852 1 95.62 217 PHE B N 1
ATOM 4785 C CA . PHE B 1 217 ? -12.328 -16.312 -14.906 1 95.62 217 PHE B CA 1
ATOM 4786 C C . PHE B 1 217 ? -12.195 -14.961 -15.594 1 95.62 217 PHE B C 1
ATOM 4788 O O . PHE B 1 217 ? -12.664 -13.945 -15.078 1 95.62 217 PHE B O 1
ATOM 4795 N N . LEU B 1 218 ? -11.547 -14.945 -16.719 1 96.62 218 LEU B N 1
ATOM 4796 C CA . LEU B 1 218 ? -11.32 -13.695 -17.453 1 96.62 218 LEU B CA 1
ATOM 4797 C C . LEU B 1 218 ? -12.641 -13.094 -17.922 1 96.62 218 LEU B C 1
ATOM 4799 O O . LEU B 1 218 ? -12.828 -11.883 -17.875 1 96.62 218 LEU B O 1
ATOM 4803 N N . ALA B 1 219 ? -13.531 -13.922 -18.359 1 96.62 219 ALA B N 1
ATOM 4804 C CA . ALA B 1 219 ? -14.852 -13.438 -18.75 1 96.62 219 ALA B CA 1
ATOM 4805 C C . ALA B 1 219 ? -15.602 -12.844 -17.562 1 96.62 219 ALA B C 1
ATOM 4807 O O . ALA B 1 219 ? -16.266 -11.805 -17.703 1 96.62 219 ALA B O 1
ATOM 4808 N N . PHE B 1 220 ? -15.531 -13.492 -16.516 1 95.5 220 PHE B N 1
ATOM 4809 C CA . PHE B 1 220 ? -16.156 -12.984 -15.305 1 95.5 220 PHE B CA 1
ATOM 4810 C C . PHE B 1 220 ? -15.539 -11.656 -14.891 1 95.5 220 PHE B C 1
ATOM 4812 O O . PHE B 1 220 ? -16.25 -10.75 -14.438 1 95.5 220 PHE B O 1
ATOM 4819 N N . SER B 1 221 ? -14.258 -11.555 -14.992 1 95.31 221 SER B N 1
ATOM 4820 C CA . SER B 1 221 ? -13.57 -10.312 -14.656 1 95.31 221 SER B CA 1
ATOM 4821 C C . SER B 1 221 ? -14.031 -9.164 -15.547 1 95.31 221 SER B C 1
ATOM 4823 O O . SER B 1 221 ? -14.172 -8.031 -15.086 1 95.31 221 SER B O 1
ATOM 4825 N N . ILE B 1 222 ? -14.25 -9.453 -16.766 1 96.75 222 ILE B N 1
ATOM 4826 C CA . ILE B 1 222 ? -14.766 -8.445 -17.688 1 96.75 222 ILE B CA 1
ATOM 4827 C C . ILE B 1 222 ? -16.156 -8.008 -17.234 1 96.75 222 ILE B C 1
ATOM 4829 O O . ILE B 1 222 ? -16.453 -6.805 -17.188 1 96.75 222 ILE B O 1
ATOM 4833 N N . TYR B 1 223 ? -16.953 -8.953 -16.938 1 95.5 223 TYR B N 1
ATOM 4834 C CA . TYR B 1 223 ? -18.297 -8.633 -16.484 1 95.5 223 TYR B CA 1
ATOM 4835 C C . TYR B 1 223 ? -18.266 -7.82 -15.195 1 95.5 223 TYR B C 1
ATOM 4837 O O . TYR B 1 223 ? -19.016 -6.855 -15.047 1 95.5 223 TYR B O 1
ATOM 4845 N N . GLN B 1 224 ? -17.422 -8.242 -14.281 1 92.19 224 GLN B N 1
ATOM 4846 C CA . GLN B 1 224 ? -17.281 -7.516 -13.031 1 92.19 224 GLN B CA 1
ATOM 4847 C C . GLN B 1 224 ? -16.875 -6.066 -13.273 1 92.19 224 GLN B C 1
ATOM 4849 O O . GLN B 1 224 ? -17.375 -5.156 -12.609 1 92.19 224 GLN B O 1
ATOM 4854 N N . SER B 1 225 ? -15.992 -5.887 -14.188 1 93.94 225 SER B N 1
ATOM 4855 C CA . SER B 1 225 ? -15.578 -4.531 -14.531 1 93.94 225 SER B CA 1
ATOM 4856 C C . SER B 1 225 ? -16.734 -3.73 -15.117 1 93.94 225 SER B C 1
ATOM 4858 O O . SER B 1 225 ? -16.875 -2.539 -14.828 1 93.94 225 SER B O 1
ATOM 4860 N N . PHE B 1 226 ? -17.469 -4.379 -15.867 1 93.25 226 PHE B N 1
ATOM 4861 C CA . PHE B 1 226 ? -18.641 -3.732 -16.438 1 93.25 226 PHE B CA 1
ATOM 4862 C C . PHE B 1 226 ? -19.609 -3.303 -15.352 1 93.25 226 PHE B C 1
ATOM 4864 O O . PHE B 1 226 ? -20.094 -2.17 -15.352 1 93.25 226 PHE B O 1
ATOM 4871 N N . VAL B 1 227 ? -19.875 -4.121 -14.406 1 90.38 227 VAL B N 1
ATOM 4872 C CA . VAL B 1 227 ? -20.781 -3.816 -13.305 1 90.38 227 VAL B CA 1
ATOM 4873 C C . VAL B 1 227 ? -20.203 -2.676 -12.461 1 90.38 227 VAL B C 1
ATOM 4875 O O . VAL B 1 227 ? -20.953 -1.794 -12.016 1 90.38 227 VAL B O 1
ATOM 4878 N N . GLN B 1 228 ? -18.906 -2.742 -12.25 1 89.38 228 GLN B N 1
ATOM 4879 C CA . GLN B 1 228 ? -18.266 -1.677 -11.484 1 89.38 228 GLN B CA 1
ATOM 4880 C C . GLN B 1 228 ? -18.375 -0.336 -12.211 1 89.38 228 GLN B C 1
ATOM 4882 O O . GLN B 1 228 ? -18.5 0.71 -11.562 1 89.38 228 GLN B O 1
ATOM 4887 N N . PHE B 1 229 ? -18.359 -0.377 -13.5 1 89.06 229 PHE B N 1
ATOM 4888 C CA . PHE B 1 229 ? -18.547 0.828 -14.297 1 89.06 229 PHE B CA 1
ATOM 4889 C C . PHE B 1 229 ? -19.938 1.408 -14.078 1 89.06 229 PHE B C 1
ATOM 4891 O O . PHE B 1 229 ? -20.094 2.615 -13.875 1 89.06 229 PHE B O 1
ATOM 4898 N N . LEU B 1 230 ? -20.906 0.575 -14.023 1 86.5 230 LEU B N 1
ATOM 4899 C CA . LEU B 1 230 ? -22.281 1.01 -13.773 1 86.5 230 LEU B CA 1
ATOM 4900 C C . LEU B 1 230 ? -22.422 1.546 -12.352 1 86.5 230 LEU B C 1
ATOM 4902 O O . LEU B 1 230 ? -23.125 2.523 -12.117 1 86.5 230 LEU B O 1
ATOM 4906 N N . GLN B 1 231 ? -21.766 0.919 -11.461 1 84 231 GLN B N 1
ATOM 4907 C CA . GLN B 1 231 ? -21.781 1.362 -10.07 1 84 231 GLN B CA 1
ATOM 4908 C C . GLN B 1 231 ? -21.172 2.754 -9.922 1 84 231 GLN B C 1
ATOM 4910 O O . GLN B 1 231 ? -21.641 3.559 -9.109 1 84 231 GLN B O 1
ATOM 4915 N N . TYR B 1 232 ? -20.172 2.967 -10.656 1 83.06 232 TYR B N 1
ATOM 4916 C CA . TYR B 1 232 ? -19.562 4.293 -10.633 1 83.06 232 TYR B CA 1
ATOM 4917 C C . TYR B 1 232 ? -20.562 5.359 -11.062 1 83.06 232 TYR B C 1
ATOM 4919 O O . TYR B 1 232 ? -20.656 6.418 -10.438 1 83.06 232 TYR B O 1
ATOM 4927 N N . TYR B 1 233 ? -21.219 5.117 -12.148 1 82 233 TYR B N 1
ATOM 4928 C CA . TYR B 1 233 ? -22.203 6.078 -12.648 1 82 233 TYR B CA 1
ATOM 4929 C C . TYR B 1 233 ? -23.266 6.363 -11.602 1 82 233 TYR B C 1
ATOM 4931 O O . TYR B 1 233 ? -23.672 7.516 -11.414 1 82 233 TYR B O 1
ATOM 4939 N N . TYR B 1 234 ? -23.641 5.359 -10.93 1 78.81 234 TYR B N 1
ATOM 4940 C CA . TYR B 1 234 ? -24.609 5.531 -9.859 1 78.81 234 TYR B CA 1
ATOM 4941 C C . TYR B 1 234 ? -24.031 6.367 -8.719 1 78.81 234 TYR B C 1
ATOM 4943 O O . TYR B 1 234 ? -24.656 7.324 -8.266 1 78.81 234 TYR B O 1
ATOM 4951 N N . GLN B 1 235 ? -22.859 6.016 -8.281 1 78.31 235 GLN B N 1
ATOM 4952 C CA . GLN B 1 235 ? -22.234 6.699 -7.152 1 78.31 235 GLN B CA 1
ATOM 4953 C C . GLN B 1 235 ? -21.922 8.156 -7.496 1 78.31 235 GLN B C 1
ATOM 4955 O O . GLN B 1 235 ? -22.094 9.047 -6.66 1 78.31 235 GLN B O 1
ATOM 4960 N N . SER B 1 236 ? -21.406 8.312 -8.688 1 78.12 236 SER B N 1
ATOM 4961 C CA . SER B 1 236 ? -21.109 9.672 -9.117 1 78.12 236 SER B CA 1
ATOM 4962 C C . SER B 1 236 ? -22.359 10.531 -9.156 1 78.12 236 SER B C 1
ATOM 4964 O O . SER B 1 236 ? -22.328 11.711 -8.805 1 78.12 236 SER B O 1
ATOM 4966 N N . GLY B 1 237 ? -23.453 9.992 -9.586 1 77.5 237 GLY B N 1
ATOM 4967 C CA . GLY B 1 237 ? -24.734 10.703 -9.555 1 77.5 237 GLY B CA 1
ATOM 4968 C C . GLY B 1 237 ? -25.172 11.07 -8.156 1 77.5 237 GLY B C 1
ATOM 4969 O O . GLY B 1 237 ? -25.656 12.18 -7.918 1 77.5 237 GLY B O 1
ATOM 4970 N N . CYS B 1 238 ? -24.938 10.203 -7.266 1 74.31 238 CYS B N 1
ATOM 4971 C CA . CYS B 1 238 ? -25.281 10.453 -5.871 1 74.31 238 CYS B CA 1
ATOM 4972 C C . CYS B 1 238 ? -24.422 11.578 -5.293 1 74.31 238 CYS B C 1
ATOM 4974 O O . CYS B 1 238 ? -24.938 12.453 -4.59 1 74.31 238 CYS B O 1
ATOM 4976 N N . LEU B 1 239 ? -23.172 11.516 -5.605 1 74.06 239 LEU B N 1
ATOM 4977 C CA . LEU B 1 239 ? -22.266 12.539 -5.09 1 74.06 239 LEU B CA 1
ATOM 4978 C C . LEU B 1 239 ? -22.594 13.906 -5.676 1 74.06 239 LEU B C 1
ATOM 4980 O O . LEU B 1 239 ? -22.531 14.914 -4.973 1 74.06 239 LEU B O 1
ATOM 4984 N N . TYR B 1 240 ? -22.891 13.914 -6.93 1 74.19 240 TYR B N 1
ATOM 4985 C CA . TYR B 1 240 ? -23.266 15.156 -7.586 1 74.19 240 TYR B CA 1
ATOM 4986 C C . TYR B 1 240 ? -24.516 15.766 -6.934 1 74.19 240 TYR B C 1
ATOM 4988 O O . TYR B 1 240 ? -24.562 16.969 -6.699 1 74.19 240 TYR B O 1
ATOM 4996 N N . ARG B 1 241 ? -25.469 15.016 -6.664 1 74.38 241 ARG B N 1
ATOM 4997 C CA . ARG B 1 241 ? -26.703 15.492 -6.047 1 74.38 241 ARG B CA 1
ATOM 4998 C C . ARG B 1 241 ? -26.438 15.984 -4.625 1 74.38 241 ARG B C 1
ATOM 5000 O O . ARG B 1 241 ? -27.031 16.969 -4.188 1 74.38 241 ARG B O 1
ATOM 5007 N N . LEU B 1 242 ? -25.625 15.219 -3.979 1 70.75 242 LEU B N 1
ATOM 5008 C CA . LEU B 1 242 ? -25.281 15.617 -2.617 1 70.75 242 LEU B CA 1
ATOM 5009 C C . LEU B 1 242 ? -24.562 16.953 -2.609 1 70.75 242 LEU B C 1
ATOM 5011 O O . LEU B 1 242 ? -24.812 17.797 -1.744 1 70.75 242 LEU B O 1
ATOM 5015 N N . ARG B 1 243 ? -23.734 17.203 -3.5 1 69.75 243 ARG B N 1
ATOM 5016 C CA . ARG B 1 243 ? -23.016 18.469 -3.621 1 69.75 243 ARG B CA 1
ATOM 5017 C C . ARG B 1 243 ? -23.969 19.609 -3.992 1 69.75 243 ARG B C 1
ATOM 5019 O O . ARG B 1 243 ? -23.844 20.719 -3.473 1 69.75 243 ARG B O 1
ATOM 5026 N N . ALA B 1 244 ? -24.828 19.391 -4.902 1 69.44 244 ALA B N 1
ATOM 5027 C CA . ALA B 1 244 ? -25.781 20.375 -5.395 1 69.44 244 ALA B CA 1
ATOM 5028 C C . ALA B 1 244 ? -26.75 20.797 -4.301 1 69.44 244 ALA B C 1
ATOM 5030 O O . ALA B 1 244 ? -27.188 21.953 -4.254 1 69.44 244 ALA B O 1
ATOM 5031 N N . LEU B 1 245 ? -27.219 19.875 -3.658 1 60.22 245 LEU B N 1
ATOM 5032 C CA . LEU B 1 245 ? -28.172 20.203 -2.596 1 60.22 245 LEU B CA 1
ATOM 5033 C C . LEU B 1 245 ? -27.469 20.938 -1.452 1 60.22 245 LEU B C 1
ATOM 5035 O O . LEU B 1 245 ? -28.141 21.469 -0.561 1 60.22 245 LEU B O 1
ATOM 5039 N N . GLY B 1 246 ? -26.234 21.547 -1.748 1 52.44 246 GLY B N 1
ATOM 5040 C CA . GLY B 1 246 ? -25.531 22.328 -0.735 1 52.44 246 GLY B CA 1
ATOM 5041 C C . GLY B 1 246 ? -25.266 21.547 0.534 1 52.44 246 GLY B C 1
ATOM 5042 O O . GLY B 1 246 ? -25.047 22.125 1.597 1 52.44 246 GLY B O 1
ATOM 5043 N N . GLU B 1 247 ? -25.781 20.516 0.572 1 49.09 247 GLU B N 1
ATOM 5044 C CA . GLU B 1 247 ? -25.578 19.703 1.768 1 49.09 247 GLU B CA 1
ATOM 5045 C C . GLU B 1 247 ? -24.109 19.609 2.137 1 49.09 247 GLU B C 1
ATOM 5047 O O . GLU B 1 247 ? -23.531 18.516 2.15 1 49.09 247 GLU B O 1
ATOM 5052 N N . ARG B 1 248 ? -23.406 20.672 1.756 1 47.22 248 ARG B N 1
ATOM 5053 C CA . ARG B 1 248 ? -22.031 21.031 2.107 1 47.22 248 ARG B CA 1
ATOM 5054 C C . ARG B 1 248 ? -21.844 21.016 3.619 1 47.22 248 ARG B C 1
ATOM 5056 O O . ARG B 1 248 ? -20.719 21.188 4.105 1 47.22 248 ARG B O 1
ATOM 5063 N N . ASN B 1 249 ? -22.766 21.734 4.336 1 37.69 249 ASN B N 1
ATOM 5064 C CA . ASN B 1 249 ? -22.406 21.766 5.746 1 37.69 249 ASN B CA 1
ATOM 5065 C C . ASN B 1 249 ? -21.953 20.391 6.238 1 37.69 249 ASN B C 1
ATOM 5067 O O . ASN B 1 249 ? -22.156 19.391 5.555 1 37.69 249 ASN B O 1
ATOM 5071 N N . GLN B 1 250 ? -21.734 20.406 7.715 1 35.72 250 GLN B N 1
ATOM 5072 C CA . GLN B 1 250 ? -21.062 19.391 8.516 1 35.72 250 GLN B CA 1
ATOM 5073 C C . GLN B 1 250 ? -21.406 17.984 8.023 1 35.72 250 GLN B C 1
ATOM 5075 O O . GLN B 1 250 ? -20.516 17.156 7.84 1 35.72 250 GLN B O 1
ATOM 5080 N N . LEU B 1 251 ? -22.484 17.484 8.609 1 32.38 251 LEU B N 1
ATOM 5081 C CA . LEU B 1 251 ? -22.984 16.188 9.055 1 32.38 251 LEU B CA 1
ATOM 5082 C C . LEU B 1 251 ? -23.375 15.312 7.871 1 32.38 251 LEU B C 1
ATOM 5084 O O . LEU B 1 251 ? -23.781 14.164 8.047 1 32.38 251 LEU B O 1
ATOM 5088 N N . ASP B 1 252 ? -23.656 15.836 6.723 1 33.97 252 ASP B N 1
ATOM 5089 C CA . ASP B 1 252 ? -24.312 14.977 5.742 1 33.97 252 ASP B CA 1
ATOM 5090 C C . ASP B 1 252 ? -23.312 14.023 5.086 1 33.97 252 ASP B C 1
ATOM 5092 O O . ASP B 1 252 ? -23.625 13.367 4.098 1 33.97 252 ASP B O 1
ATOM 5096 N N . LEU B 1 253 ? -22.031 14.398 5.074 1 35.62 253 LEU B N 1
ATOM 5097 C CA . LEU B 1 253 ? -21.188 13.258 4.723 1 35.62 253 LEU B CA 1
ATOM 5098 C C . LEU B 1 253 ? -21.812 11.953 5.227 1 35.62 253 LEU B C 1
ATOM 5100 O O . LEU B 1 253 ? -21.438 10.867 4.77 1 35.62 253 LEU B O 1
ATOM 5104 N N . THR B 1 254 ? -22.312 12.109 6.504 1 31.53 254 THR B N 1
ATOM 5105 C CA . THR B 1 254 ? -23.219 11.07 6.965 1 31.53 254 THR B CA 1
ATOM 5106 C C . THR B 1 254 ? -24.578 11.18 6.258 1 31.53 254 THR B C 1
ATOM 5108 O O . THR B 1 254 ? -25.5 11.797 6.777 1 31.53 254 THR B O 1
ATOM 5111 N N . VAL B 1 255 ? -24.734 11.898 5.156 1 37.09 255 VAL B N 1
ATOM 5112 C CA . VAL B 1 255 ? -26.062 11.594 4.613 1 37.09 255 VAL B CA 1
ATOM 5113 C C . VAL B 1 255 ? -26.594 10.297 5.227 1 37.09 255 VAL B C 1
ATOM 5115 O O . VAL B 1 255 ? -26.062 9.219 4.961 1 37.09 255 VAL B O 1
ATOM 5118 N N . GLU B 1 256 ? -26.797 10.375 6.422 1 34.5 256 GLU B N 1
ATOM 5119 C CA . GLU B 1 256 ? -27.641 9.461 7.184 1 34.5 256 GLU B CA 1
ATOM 5120 C C . GLU B 1 256 ? -28.875 9.062 6.379 1 34.5 256 GLU B C 1
ATOM 5122 O O . GLU B 1 256 ? -29.688 9.906 6.023 1 34.5 256 GLU B O 1
ATOM 5127 N N . GLY B 1 257 ? -28.844 8.297 5.625 1 42.5 257 GLY B N 1
ATOM 5128 C CA . GLY B 1 257 ? -29.922 7.438 5.156 1 42.5 257 GLY B CA 1
ATOM 5129 C C . GLY B 1 257 ? -30.078 7.457 3.65 1 42.5 257 GLY B C 1
ATOM 5130 O O . GLY B 1 257 ? -29.484 8.289 2.965 1 42.5 257 GLY B O 1
ATOM 5131 N N . PHE B 1 258 ? -30.094 6.367 3.123 1 47.5 258 PHE B N 1
ATOM 5132 C CA . PHE B 1 258 ? -30.531 6.07 1.76 1 47.5 258 PHE B CA 1
ATOM 5133 C C . PHE B 1 258 ? -31.734 6.91 1.373 1 47.5 258 PHE B C 1
ATOM 5135 O O . PHE B 1 258 ? -32.781 6.82 2.01 1 47.5 258 PHE B O 1
ATOM 5142 N N . GLN B 1 259 ? -31.406 8 0.795 1 54.19 259 GLN B N 1
ATOM 5143 C CA . GLN B 1 259 ? -32.5 8.836 0.297 1 54.19 259 GLN B CA 1
ATOM 5144 C C . GLN B 1 259 ? -33.281 8.125 -0.787 1 54.19 259 GLN B C 1
ATOM 5146 O O . GLN B 1 259 ? -32.781 7.242 -1.472 1 54.19 259 GLN B O 1
ATOM 5151 N N . SER B 1 260 ? -34.531 8.359 -0.808 1 56.22 260 SER B N 1
ATOM 5152 C CA . SER B 1 260 ? -35.469 7.699 -1.721 1 56.22 260 SER B CA 1
ATOM 5153 C C . SER B 1 260 ? -34.969 7.762 -3.16 1 56.22 260 SER B C 1
ATOM 5155 O O . SER B 1 260 ? -35.125 6.805 -3.92 1 56.22 260 SER B O 1
ATOM 5157 N N . TRP B 1 261 ? -34.312 8.922 -3.535 1 60.53 261 TRP B N 1
ATOM 5158 C CA . TRP B 1 261 ? -33.875 9.062 -4.914 1 60.53 261 TRP B CA 1
ATOM 5159 C C . TRP B 1 261 ? -32.688 8.133 -5.203 1 60.53 261 TRP B C 1
ATOM 5161 O O . TRP B 1 261 ? -32.438 7.797 -6.359 1 60.53 261 TRP B O 1
ATOM 5171 N N . MET B 1 262 ? -32.062 7.719 -4.188 1 61.41 262 MET B N 1
ATOM 5172 C CA . MET B 1 262 ? -30.938 6.805 -4.375 1 61.41 262 MET B CA 1
ATOM 5173 C C . MET B 1 262 ? -31.422 5.43 -4.82 1 61.41 262 MET B C 1
ATOM 5175 O O . MET B 1 262 ? -30.703 4.699 -5.496 1 61.41 262 MET B O 1
ATOM 5179 N N . TRP B 1 263 ? -32.719 5.184 -4.539 1 62.66 263 TRP B N 1
ATOM 5180 C CA . TRP B 1 263 ? -33.281 3.877 -4.852 1 62.66 263 TRP B CA 1
ATOM 5181 C C . TRP B 1 263 ? -33.5 3.721 -6.352 1 62.66 263 TRP B C 1
ATOM 5183 O O . TRP B 1 263 ? -33.344 2.625 -6.898 1 62.66 263 TRP B O 1
ATOM 5193 N N . ARG B 1 264 ? -33.781 4.855 -6.941 1 64.5 264 ARG B N 1
ATOM 5194 C CA . ARG B 1 264 ? -34.062 4.754 -8.375 1 64.5 264 ARG B CA 1
ATOM 5195 C C . ARG B 1 264 ? -32.844 4.262 -9.125 1 64.5 264 ARG B C 1
ATOM 5197 O O . ARG B 1 264 ? -32.938 3.406 -10.008 1 64.5 264 ARG B O 1
ATOM 5204 N N . GLY B 1 265 ? -31.672 4.773 -8.789 1 65.12 265 GLY B N 1
ATOM 5205 C CA . GLY B 1 265 ? -30.453 4.32 -9.445 1 65.12 265 GLY B CA 1
ATOM 5206 C C . GLY B 1 265 ? -30.031 2.93 -9.016 1 65.12 265 GLY B C 1
ATOM 5207 O O . GLY B 1 265 ? -29.547 2.141 -9.828 1 65.12 265 GLY B O 1
ATOM 5208 N N . LEU B 1 266 ? -30.375 2.582 -7.879 1 69.88 266 LEU B N 1
ATOM 5209 C CA . LEU B 1 266 ? -29.984 1.281 -7.348 1 69.88 266 LEU B CA 1
ATOM 5210 C C . LEU B 1 266 ? -30.812 0.165 -7.973 1 69.88 266 LEU B C 1
ATOM 5212 O O . LEU B 1 266 ? -30.297 -0.923 -8.242 1 69.88 266 LEU B O 1
ATOM 5216 N N . THR B 1 267 ? -32.094 0.512 -8.25 1 75.75 267 THR B N 1
ATOM 5217 C CA . THR B 1 267 ? -32.969 -0.492 -8.859 1 75.75 267 THR B CA 1
ATOM 5218 C C . THR B 1 267 ? -32.469 -0.853 -10.258 1 75.75 267 THR B C 1
ATOM 5220 O O . THR B 1 267 ? -32.594 -2.002 -10.688 1 75.75 267 THR B O 1
ATOM 5223 N N . PHE B 1 268 ? -31.844 0.098 -10.883 1 80.62 268 PHE B N 1
ATOM 5224 C CA . PHE B 1 268 ? -31.281 -0.153 -12.203 1 80.62 268 PHE B CA 1
ATOM 5225 C C . PHE B 1 268 ? -30.094 -1.1 -12.117 1 80.62 268 PHE B C 1
ATOM 5227 O O . PHE B 1 268 ? -29.859 -1.911 -13.023 1 80.62 268 PHE B O 1
ATOM 5234 N N . LEU B 1 269 ? -29.391 -1.07 -11.039 1 83.25 269 LEU B N 1
ATOM 5235 C CA . LEU B 1 269 ? -28.156 -1.843 -10.867 1 83.25 269 LEU B CA 1
ATOM 5236 C C . LEU B 1 269 ? -28.469 -3.252 -10.375 1 83.25 269 LEU B C 1
ATOM 5238 O O . LEU B 1 269 ? -27.672 -4.168 -10.562 1 83.25 269 LEU B O 1
ATOM 5242 N N . LEU B 1 270 ? -29.609 -3.521 -9.898 1 81.38 270 LEU B N 1
ATOM 5243 C CA . LEU B 1 270 ? -29.922 -4.754 -9.18 1 81.38 270 LEU B CA 1
ATOM 5244 C C . LEU B 1 270 ? -29.891 -5.953 -10.117 1 81.38 270 LEU B C 1
ATOM 5246 O O . LEU B 1 270 ? -29.297 -6.988 -9.789 1 81.38 270 LEU B O 1
ATOM 5250 N N . PRO B 1 271 ? -30.516 -5.824 -11.281 1 85.56 271 PRO B N 1
ATOM 5251 C CA . PRO B 1 271 ? -30.453 -6.984 -12.18 1 85.56 271 PRO B CA 1
ATOM 5252 C C . PRO B 1 271 ? -29.031 -7.363 -12.562 1 85.56 271 PRO B C 1
ATOM 5254 O O . PRO B 1 271 ? -28.719 -8.547 -12.695 1 85.56 271 PRO B O 1
ATOM 5257 N N . PHE B 1 272 ? -28.203 -6.457 -12.766 1 88.19 272 PHE B N 1
ATOM 5258 C CA . PHE B 1 272 ? -26.828 -6.727 -13.125 1 88.19 272 PHE B CA 1
ATOM 5259 C C . PHE B 1 272 ? -26.078 -7.352 -11.961 1 88.19 272 PHE B C 1
ATOM 5261 O O . PHE B 1 272 ? -25.234 -8.234 -12.156 1 88.19 272 PHE B O 1
ATOM 5268 N N . LEU B 1 273 ? -26.359 -6.891 -10.797 1 84.56 273 LEU B N 1
ATOM 5269 C CA . LEU B 1 273 ? -25.734 -7.469 -9.617 1 84.56 273 LEU B CA 1
ATOM 5270 C C . LEU B 1 273 ? -26.188 -8.914 -9.414 1 84.56 273 LEU B C 1
ATOM 5272 O O . LEU B 1 273 ? -25.391 -9.781 -9.078 1 84.56 273 LEU B O 1
ATOM 5276 N N . PHE B 1 274 ? -27.469 -9.195 -9.68 1 85.88 274 PHE B N 1
ATOM 5277 C CA . PHE B 1 274 ? -28 -10.539 -9.523 1 85.88 274 PHE B CA 1
ATOM 5278 C C . PHE B 1 274 ? -27.375 -11.492 -10.531 1 85.88 274 PHE B C 1
ATOM 5280 O O . PHE B 1 274 ? -27.047 -12.633 -10.195 1 85.88 274 PHE B O 1
ATOM 5287 N N . PHE B 1 275 ? -27.203 -10.992 -11.672 1 90.19 275 PHE B N 1
ATOM 5288 C CA . PHE B 1 275 ? -26.547 -11.812 -12.688 1 90.19 275 PHE B CA 1
ATOM 5289 C C . PHE B 1 275 ? -25.109 -12.125 -12.273 1 90.19 275 PHE B C 1
ATOM 5291 O O . PHE B 1 275 ? -24.625 -13.234 -12.5 1 90.19 275 PHE B O 1
ATOM 5298 N N . GLY B 1 276 ? -24.469 -11.156 -11.672 1 88.25 276 GLY B N 1
ATOM 5299 C CA . GLY B 1 276 ? -23.125 -11.383 -11.172 1 88.25 276 GLY B CA 1
ATOM 5300 C C . GLY B 1 276 ? -23.062 -12.453 -10.094 1 88.25 276 GLY B C 1
ATOM 5301 O O . GLY B 1 276 ? -22.141 -13.281 -10.094 1 88.25 276 GLY B O 1
ATOM 5302 N N . HIS B 1 277 ? -24.031 -12.477 -9.32 1 86.19 277 HIS B N 1
ATOM 5303 C CA . HIS B 1 277 ? -24.062 -13.484 -8.258 1 86.19 277 HIS B CA 1
ATOM 5304 C C . HIS B 1 277 ? -24.328 -14.875 -8.828 1 86.19 277 HIS B C 1
ATOM 5306 O O . HIS B 1 277 ? -23.781 -15.859 -8.328 1 86.19 277 HIS B O 1
ATOM 5312 N N . PHE B 1 278 ? -25.125 -14.93 -9.781 1 89.12 278 PHE B N 1
ATOM 5313 C CA . PHE B 1 278 ? -25.375 -16.219 -10.422 1 89.12 278 PHE B CA 1
ATOM 5314 C C . PHE B 1 278 ? -24.125 -16.719 -11.125 1 89.12 278 PHE B C 1
ATOM 5316 O O . PHE B 1 278 ? -23.844 -17.922 -11.109 1 89.12 278 PHE B O 1
ATOM 5323 N N . TRP B 1 279 ? -23.453 -15.789 -11.734 1 91.75 279 TRP B N 1
ATOM 5324 C CA . TRP B 1 279 ? -22.203 -16.156 -12.383 1 91.75 279 TRP B CA 1
ATOM 5325 C C . TRP B 1 279 ? -21.172 -16.656 -11.352 1 91.75 279 TRP B C 1
ATOM 5327 O O . TRP B 1 279 ? -20.406 -17.578 -11.625 1 91.75 279 TRP B O 1
ATOM 5337 N N . GLN B 1 280 ? -21.219 -16.078 -10.234 1 90 280 GLN B N 1
ATOM 5338 C CA . GLN B 1 280 ? -20.344 -16.516 -9.164 1 90 280 GLN B CA 1
ATOM 5339 C C . GLN B 1 280 ? -20.672 -17.953 -8.742 1 90 280 GLN B C 1
ATOM 5341 O O . GLN B 1 280 ? -19.781 -18.734 -8.438 1 90 280 GLN B O 1
ATOM 5346 N N . LEU B 1 281 ? -21.906 -18.219 -8.672 1 89.75 281 LEU B N 1
ATOM 5347 C CA . LEU B 1 281 ? -22.328 -19.594 -8.375 1 89.75 281 LEU B CA 1
ATOM 5348 C C . LEU B 1 281 ? -21.859 -20.547 -9.461 1 89.75 281 LEU B C 1
ATOM 5350 O O . LEU B 1 281 ? -21.391 -21.656 -9.156 1 89.75 281 LEU B O 1
ATOM 5354 N N . TYR B 1 282 ? -21.953 -20.125 -10.672 1 92.81 282 TYR B N 1
ATOM 5355 C CA . TYR B 1 282 ? -21.469 -20.922 -11.789 1 92.81 282 TYR B CA 1
ATOM 5356 C C . TYR B 1 282 ? -19.969 -21.188 -11.664 1 92.81 282 TYR B C 1
ATOM 5358 O O . TYR B 1 282 ? -19.5 -22.312 -11.914 1 92.81 282 TYR B O 1
ATOM 5366 N N . ASN B 1 283 ? -19.25 -20.172 -11.312 1 93.5 283 ASN B N 1
ATOM 5367 C CA . ASN B 1 283 ? -17.828 -20.344 -11.07 1 93.5 283 ASN B CA 1
ATOM 5368 C C . ASN B 1 283 ? -17.562 -21.344 -9.953 1 93.5 283 ASN B C 1
ATOM 5370 O O . ASN B 1 283 ? -16.672 -22.188 -10.055 1 93.5 283 ASN B O 1
ATOM 5374 N N . ALA B 1 284 ? -18.391 -21.328 -8.922 1 93.38 284 ALA B N 1
ATOM 5375 C CA . ALA B 1 284 ? -18.219 -22.234 -7.797 1 93.38 284 ALA B CA 1
ATOM 5376 C C . ALA B 1 284 ? -18.469 -23.672 -8.219 1 93.38 284 ALA B C 1
ATOM 5378 O O . ALA B 1 284 ? -17.75 -24.594 -7.809 1 93.38 284 ALA B O 1
ATOM 5379 N N . VAL B 1 285 ? -19.406 -23.844 -9.031 1 94.31 285 VAL B N 1
ATOM 5380 C CA . VAL B 1 285 ? -19.734 -25.172 -9.5 1 94.31 285 VAL B CA 1
ATOM 5381 C C . VAL B 1 285 ? -18.594 -25.703 -10.375 1 94.31 285 VAL B C 1
ATOM 5383 O O . VAL B 1 285 ? -18.188 -26.875 -10.242 1 94.31 285 VAL B O 1
ATOM 5386 N N . THR B 1 286 ? -18.125 -24.875 -11.258 1 95.19 286 THR B N 1
ATOM 5387 C CA . THR B 1 286 ? -17 -25.266 -12.109 1 95.19 286 THR B CA 1
ATOM 5388 C C . THR B 1 286 ? -15.781 -25.625 -11.266 1 95.19 286 THR B C 1
ATOM 5390 O O . THR B 1 286 ? -15.117 -26.625 -11.523 1 95.19 286 THR B O 1
ATOM 5393 N N . LEU B 1 287 ? -15.508 -24.844 -10.305 1 95 287 LEU B N 1
ATOM 5394 C CA . LEU B 1 287 ? -14.352 -25.078 -9.445 1 95 287 LEU B CA 1
ATOM 5395 C C . LEU B 1 287 ? -14.547 -26.328 -8.602 1 95 287 LEU B C 1
ATOM 5397 O O . LEU B 1 287 ? -13.586 -27.047 -8.32 1 95 287 LEU B O 1
ATOM 5401 N N . PHE B 1 288 ? -15.742 -26.625 -8.219 1 94.38 288 PHE B N 1
ATOM 5402 C CA . PHE B 1 288 ? -16.047 -27.844 -7.488 1 94.38 288 PHE B CA 1
ATOM 5403 C C . PHE B 1 288 ? -15.758 -29.078 -8.344 1 94.38 288 PHE B C 1
ATOM 5405 O O . PHE B 1 288 ? -15.195 -30.062 -7.852 1 94.38 288 PHE B O 1
ATOM 5412 N N . ARG B 1 289 ? -16.078 -28.953 -9.562 1 95.19 289 ARG B N 1
ATOM 5413 C CA . ARG B 1 289 ? -15.789 -30.047 -10.492 1 95.19 289 ARG B CA 1
ATOM 5414 C C . ARG B 1 289 ? -14.281 -30.203 -10.688 1 95.19 289 ARG B C 1
ATOM 5416 O O . ARG B 1 289 ? -13.773 -31.328 -10.742 1 95.19 289 ARG B O 1
ATOM 5423 N N . LEU B 1 290 ? -13.641 -29.109 -10.805 1 95.12 290 LEU B N 1
ATOM 5424 C CA . LEU B 1 290 ? -12.188 -29.156 -10.977 1 95.12 290 LEU B CA 1
ATOM 5425 C C . LEU B 1 290 ? -11.508 -29.719 -9.734 1 95.12 290 LEU B C 1
ATOM 5427 O O . LEU B 1 290 ? -10.523 -30.438 -9.836 1 95.12 290 LEU B O 1
ATOM 5431 N N . ALA B 1 291 ? -12.016 -29.406 -8.523 1 93.88 291 ALA B N 1
ATOM 5432 C CA . ALA B 1 291 ? -11.461 -29.875 -7.262 1 93.88 291 ALA B CA 1
ATOM 5433 C C . ALA B 1 291 ? -11.602 -31.391 -7.141 1 93.88 291 ALA B C 1
ATOM 5435 O O . ALA B 1 291 ? -10.797 -32.062 -6.484 1 93.88 291 ALA B O 1
ATOM 5436 N N . GLY B 1 292 ? -12.531 -31.906 -7.766 1 92.38 292 GLY B N 1
ATOM 5437 C CA . GLY B 1 292 ? -12.773 -33.344 -7.738 1 92.38 292 GLY B CA 1
ATOM 5438 C C . GLY B 1 292 ? -12.039 -34.094 -8.828 1 92.38 292 GLY B C 1
ATOM 5439 O O . GLY B 1 292 ? -12.062 -35.312 -8.867 1 92.38 292 GLY B O 1
ATOM 5440 N N . HIS B 1 293 ? -11.406 -33.312 -9.68 1 91.06 293 HIS B N 1
ATOM 5441 C CA . HIS B 1 293 ? -10.648 -33.938 -10.758 1 91.06 293 HIS B CA 1
ATOM 5442 C C . HIS B 1 293 ? -9.484 -34.75 -10.219 1 91.06 293 HIS B C 1
ATOM 5444 O O . HIS B 1 293 ? -8.828 -34.344 -9.258 1 91.06 293 HIS B O 1
ATOM 5450 N N . GLU B 1 294 ? -9.125 -35.812 -10.734 1 89.44 294 GLU B N 1
ATOM 5451 C CA . GLU B 1 294 ? -8.102 -36.75 -10.273 1 89.44 294 GLU B CA 1
ATOM 5452 C C . GLU B 1 294 ? -6.711 -36.094 -10.336 1 89.44 294 GLU B C 1
ATOM 5454 O O . GLU B 1 294 ? -5.875 -36.344 -9.461 1 89.44 294 GLU B O 1
ATOM 5459 N N . ASP B 1 295 ? -6.492 -35.219 -11.281 1 89.44 295 ASP B N 1
ATOM 5460 C CA . ASP B 1 295 ? -5.168 -34.656 -11.484 1 89.44 295 ASP B CA 1
ATOM 5461 C C . ASP B 1 295 ? -5.039 -33.312 -10.758 1 89.44 295 ASP B C 1
ATOM 5463 O O . ASP B 1 295 ? -4.051 -32.594 -10.938 1 89.44 295 ASP B O 1
ATOM 5467 N N . CYS B 1 296 ? -5.996 -33 -9.969 1 89.19 296 CYS B N 1
ATOM 5468 C CA . CYS B 1 296 ? -5.945 -31.719 -9.312 1 89.19 296 CYS B CA 1
ATOM 5469 C C . CYS B 1 296 ? -5.055 -31.766 -8.07 1 89.19 296 CYS B C 1
ATOM 5471 O O . CYS B 1 296 ? -5.371 -32.469 -7.105 1 89.19 296 CYS B O 1
ATOM 5473 N N . LYS B 1 297 ? -3.969 -31.078 -8.086 1 85.88 297 LYS B N 1
ATOM 5474 C CA . LYS B 1 297 ? -3.041 -31.031 -6.961 1 85.88 297 LYS B CA 1
ATOM 5475 C C . LYS B 1 297 ? -2.904 -29.594 -6.434 1 85.88 297 LYS B C 1
ATOM 5477 O O . LYS B 1 297 ? -2.381 -29.391 -5.336 1 85.88 297 LYS B O 1
ATOM 5482 N N . GLU B 1 298 ? -3.492 -28.703 -7.133 1 89.56 298 GLU B N 1
ATOM 5483 C CA . GLU B 1 298 ? -3.324 -27.297 -6.793 1 89.56 298 GLU B CA 1
ATOM 5484 C C . GLU B 1 298 ? -4.254 -26.891 -5.652 1 89.56 298 GLU B C 1
ATOM 5486 O O . GLU B 1 298 ? -5.469 -27.078 -5.738 1 89.56 298 GLU B O 1
ATOM 5491 N N . TRP B 1 299 ? -3.682 -26.312 -4.613 1 89.44 299 TRP B N 1
ATOM 5492 C CA . TRP B 1 299 ? -4.465 -25.844 -3.475 1 89.44 299 TRP B CA 1
ATOM 5493 C C . TRP B 1 299 ? -5.285 -24.609 -3.848 1 89.44 299 TRP B C 1
ATOM 5495 O O . TRP B 1 299 ? -6.289 -24.312 -3.199 1 89.44 299 TRP B O 1
ATOM 5505 N N . GLN B 1 300 ? -4.91 -23.953 -4.852 1 92.44 300 GLN B N 1
ATOM 5506 C CA . GLN B 1 300 ? -5.586 -22.734 -5.285 1 92.44 300 GLN B CA 1
ATOM 5507 C C . GLN B 1 300 ? -7.035 -23 -5.668 1 92.44 300 GLN B C 1
ATOM 5509 O O . GLN B 1 300 ? -7.922 -22.188 -5.395 1 92.44 300 GLN B O 1
ATOM 5514 N N . VAL B 1 301 ? -7.281 -24.156 -6.234 1 94 301 VAL B N 1
ATOM 5515 C CA . VAL B 1 301 ? -8.625 -24.5 -6.703 1 94 301 VAL B CA 1
ATOM 5516 C C . VAL B 1 301 ? -9.586 -24.547 -5.52 1 94 301 VAL B C 1
ATOM 5518 O O . VAL B 1 301 ? -10.68 -23.984 -5.57 1 94 301 VAL B O 1
ATOM 5521 N N . ARG B 1 302 ? -9.156 -25.094 -4.434 1 92.62 302 ARG B N 1
ATOM 5522 C CA . ARG B 1 302 ? -10.016 -25.25 -3.266 1 92.62 302 ARG B CA 1
ATOM 5523 C C . ARG B 1 302 ? -10.25 -23.906 -2.578 1 92.62 302 ARG B C 1
ATOM 5525 O O . ARG B 1 302 ? -11.336 -23.641 -2.064 1 92.62 302 ARG B O 1
ATOM 5532 N N . ILE B 1 303 ? -9.266 -23.109 -2.572 1 92.88 303 ILE B N 1
ATOM 5533 C CA . ILE B 1 303 ? -9.406 -21.812 -1.914 1 92.88 303 ILE B CA 1
ATOM 5534 C C . ILE B 1 303 ? -10.305 -20.906 -2.744 1 92.88 303 ILE B C 1
ATOM 5536 O O . ILE B 1 303 ? -11.164 -20.203 -2.199 1 92.88 303 ILE B O 1
ATOM 5540 N N . VAL B 1 304 ? -10.117 -20.875 -4.02 1 93 304 VAL B N 1
ATOM 5541 C CA . VAL B 1 304 ? -10.953 -20.047 -4.887 1 93 304 VAL B CA 1
ATOM 5542 C C . VAL B 1 304 ? -12.398 -20.547 -4.82 1 93 304 VAL B C 1
ATOM 5544 O O . VAL B 1 304 ? -13.336 -19.734 -4.832 1 93 304 VAL B O 1
ATOM 5547 N N . LEU B 1 305 ? -12.523 -21.828 -4.734 1 92.44 305 LEU B N 1
ATOM 5548 C CA . LEU B 1 305 ? -13.852 -22.391 -4.555 1 92.44 305 LEU B CA 1
ATOM 5549 C C . LEU B 1 305 ? -14.492 -21.906 -3.26 1 92.44 305 LEU B C 1
ATOM 5551 O O . LEU B 1 305 ? -15.625 -21.422 -3.264 1 92.44 305 LEU B O 1
ATOM 5555 N N . ALA B 1 306 ? -13.773 -21.938 -2.221 1 90.56 306 ALA B N 1
ATOM 5556 C CA . ALA B 1 306 ? -14.281 -21.516 -0.919 1 90.56 306 ALA B CA 1
ATOM 5557 C C . ALA B 1 306 ? -14.664 -20.031 -0.946 1 90.56 306 ALA B C 1
ATOM 5559 O O . ALA B 1 306 ? -15.703 -19.641 -0.409 1 90.56 306 ALA B O 1
ATOM 5560 N N . SER B 1 307 ? -13.844 -19.281 -1.538 1 87.25 307 SER B N 1
ATOM 5561 C CA . SER B 1 307 ? -14.109 -17.859 -1.604 1 87.25 307 SER B CA 1
ATOM 5562 C C . SER B 1 307 ? -15.32 -17.547 -2.48 1 87.25 307 SER B C 1
ATOM 5564 O O . SER B 1 307 ? -16.125 -16.672 -2.162 1 87.25 307 SER B O 1
ATOM 5566 N N . SER B 1 308 ? -15.406 -18.25 -3.529 1 86.69 308 SER B N 1
ATOM 5567 C CA . SER B 1 308 ? -16.562 -18.062 -4.402 1 86.69 308 SER B CA 1
ATOM 5568 C C . SER B 1 308 ? -17.859 -18.438 -3.688 1 86.69 308 SER B C 1
ATOM 5570 O O . SER B 1 308 ? -18.875 -17.766 -3.84 1 86.69 308 SER B O 1
ATOM 5572 N N . CYS B 1 309 ? -17.766 -19.406 -2.914 1 86.81 309 CYS B N 1
ATOM 5573 C CA . CYS B 1 309 ? -18.922 -19.797 -2.121 1 86.81 309 CYS B CA 1
ATOM 5574 C C . CYS B 1 309 ? -19.25 -18.75 -1.064 1 86.81 309 CYS B C 1
ATOM 5576 O O . CYS B 1 309 ? -20.422 -18.438 -0.85 1 86.81 309 CYS B O 1
ATOM 5578 N N . CYS B 1 310 ? -18.25 -18.219 -0.514 1 82.75 310 CYS B N 1
ATOM 5579 C CA . CYS B 1 310 ? -18.438 -17.188 0.506 1 82.75 310 CYS B CA 1
ATOM 5580 C C . CYS B 1 310 ? -19.062 -15.938 -0.092 1 82.75 310 CYS B C 1
ATOM 5582 O O . CYS B 1 310 ? -19.984 -15.352 0.492 1 82.75 310 CYS B O 1
ATOM 5584 N N . PHE B 1 311 ? -18.594 -15.555 -1.198 1 82.19 311 PHE B N 1
ATOM 5585 C CA . PHE B 1 311 ? -19.141 -14.375 -1.856 1 82.19 311 PHE B CA 1
ATOM 5586 C C . PHE B 1 311 ? -20.578 -14.594 -2.271 1 82.19 311 PHE B C 1
ATOM 5588 O O . PHE B 1 311 ? -21.406 -13.68 -2.162 1 82.19 311 PHE B O 1
ATOM 5595 N N . TYR B 1 312 ? -20.875 -15.781 -2.676 1 79.44 312 TYR B N 1
ATOM 5596 C CA . TYR B 1 312 ? -22.234 -16.094 -3.062 1 79.44 312 TYR B CA 1
ATOM 5597 C C . TYR B 1 312 ? -23.172 -16.062 -1.854 1 79.44 312 TYR B C 1
ATOM 5599 O O . TYR B 1 312 ? -24.266 -15.5 -1.916 1 79.44 312 TYR B O 1
ATOM 5607 N N . LEU B 1 313 ? -22.688 -16.547 -0.822 1 75.62 313 LEU B N 1
ATOM 5608 C CA . LEU B 1 313 ? -23.5 -16.562 0.395 1 75.62 313 LEU B CA 1
ATOM 5609 C C . LEU B 1 313 ? -23.719 -15.148 0.923 1 75.62 313 LEU B C 1
ATOM 5611 O O . LEU B 1 313 ? -24.828 -14.805 1.356 1 75.62 313 LEU B O 1
ATOM 5615 N N . LYS B 1 314 ? -22.766 -14.406 0.881 1 76.69 314 LYS B N 1
ATOM 5616 C CA . LYS B 1 314 ? -22.891 -13.023 1.312 1 76.69 314 LYS B CA 1
ATOM 5617 C C . LYS B 1 314 ? -23.891 -12.266 0.442 1 76.69 314 LYS B C 1
ATOM 5619 O O . LYS B 1 314 ? -24.672 -11.453 0.945 1 76.69 314 LYS B O 1
ATOM 5624 N N . SER B 1 315 ? -23.875 -12.539 -0.758 1 76.94 315 SER B N 1
ATOM 5625 C CA . SER B 1 315 ? -24.797 -11.898 -1.683 1 76.94 315 SER B CA 1
ATOM 5626 C C . SER B 1 315 ? -26.25 -12.312 -1.383 1 76.94 315 SER B C 1
ATOM 5628 O O . SER B 1 315 ? -27.156 -11.492 -1.478 1 76.94 315 SER B O 1
ATOM 5630 N N . LEU B 1 316 ? -26.344 -13.508 -1.022 1 75 316 LEU B N 1
ATOM 5631 C CA . LEU B 1 316 ? -27.688 -14 -0.69 1 75 316 LEU B CA 1
ATOM 5632 C C . LEU B 1 316 ? -28.219 -13.32 0.566 1 75 316 LEU B C 1
ATOM 5634 O O . LEU B 1 316 ? -29.391 -12.953 0.625 1 75 316 LEU B O 1
ATOM 5638 N N . VAL B 1 317 ? -27.328 -13.094 1.438 1 69.12 317 VAL B N 1
ATOM 5639 C CA . VAL B 1 317 ? -27.719 -12.445 2.689 1 69.12 317 VAL B CA 1
ATOM 5640 C C . VAL B 1 317 ? -28.094 -10.992 2.426 1 69.12 317 VAL B C 1
ATOM 5642 O O . VAL B 1 317 ? -29.094 -10.5 2.939 1 69.12 317 VAL B O 1
ATOM 5645 N N . HIS B 1 318 ? -27.328 -10.422 1.611 1 68.25 318 HIS B N 1
ATOM 5646 C CA . HIS B 1 318 ? -27.594 -9.031 1.264 1 68.25 318 HIS B CA 1
ATOM 5647 C C . HIS B 1 318 ? -28.922 -8.898 0.503 1 68.25 318 HIS B C 1
ATOM 5649 O O . HIS B 1 318 ? -29.688 -7.973 0.745 1 68.25 318 HIS B O 1
ATOM 5655 N N . PHE B 1 319 ? -29.125 -9.828 -0.314 1 68.62 319 PHE B N 1
ATOM 5656 C CA . PHE B 1 319 ? -30.359 -9.828 -1.078 1 68.62 319 PHE B CA 1
ATOM 5657 C C . PHE B 1 319 ? -31.562 -10.062 -0.165 1 68.62 319 PHE B C 1
ATOM 5659 O O . PHE B 1 319 ? -32.594 -9.391 -0.301 1 68.62 319 PHE B O 1
ATOM 5666 N N . ALA B 1 320 ? -31.297 -10.914 0.691 1 65.19 320 ALA B N 1
ATOM 5667 C CA . ALA B 1 320 ? -32.344 -11.203 1.65 1 65.19 320 ALA B CA 1
ATOM 5668 C C . ALA B 1 320 ? -32.656 -9.977 2.51 1 65.19 320 ALA B C 1
ATOM 5670 O O . ALA B 1 320 ? -33.812 -9.664 2.762 1 65.19 320 ALA B O 1
ATOM 5671 N N . TYR B 1 321 ? -31.703 -9.305 2.818 1 60.53 321 TYR B N 1
ATOM 5672 C CA . TYR B 1 321 ? -31.859 -8.094 3.619 1 60.53 321 TYR B CA 1
ATOM 5673 C C . TYR B 1 321 ? -32.562 -7.004 2.82 1 60.53 321 TYR B C 1
ATOM 5675 O O . TYR B 1 321 ? -33.406 -6.293 3.35 1 60.53 321 TYR B O 1
ATOM 5683 N N . LEU B 1 322 ? -32.156 -6.859 1.606 1 60.94 322 LEU B N 1
ATOM 5684 C CA . LEU B 1 322 ? -32.781 -5.863 0.734 1 60.94 322 LEU B CA 1
ATOM 5685 C C . LEU B 1 322 ? -34.25 -6.176 0.51 1 60.94 322 LEU B C 1
ATOM 5687 O O . LEU B 1 322 ? -35.094 -5.273 0.509 1 60.94 322 LEU B O 1
ATOM 5691 N N . CYS B 1 323 ? -34.562 -7.43 0.276 1 61.22 323 CYS B N 1
ATOM 5692 C CA . CYS B 1 323 ? -35.938 -7.848 0.084 1 61.22 323 CYS B CA 1
ATOM 5693 C C . CYS B 1 323 ? -36.75 -7.625 1.35 1 61.22 323 CYS B C 1
ATOM 5695 O O . CYS B 1 323 ? -37.906 -7.168 1.282 1 61.22 323 CYS B O 1
ATOM 5697 N N . LEU B 1 324 ? -36.156 -7.98 2.412 1 56.25 324 LEU B N 1
ATOM 5698 C CA . LEU B 1 324 ? -36.844 -7.805 3.691 1 56.25 324 LEU B CA 1
ATOM 5699 C C . LEU B 1 324 ? -37.094 -6.328 3.98 1 56.25 324 LEU B C 1
ATOM 5701 O O . LEU B 1 324 ? -38.156 -5.953 4.488 1 56.25 324 LEU B O 1
ATOM 5705 N N . SER B 1 325 ? -36.188 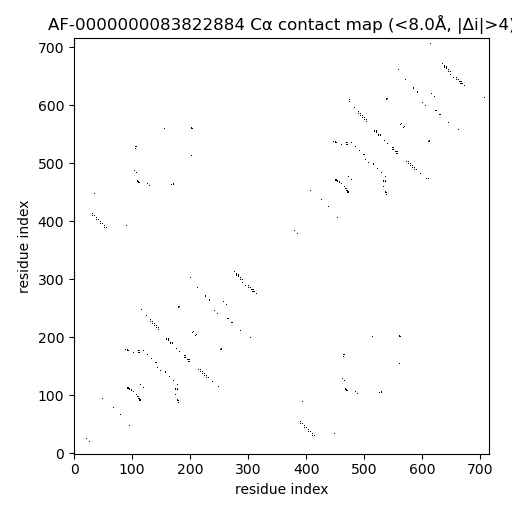-5.578 3.555 1 55.34 325 SER B N 1
ATOM 5706 C CA . SER B 1 325 ? -36.312 -4.141 3.76 1 55.34 325 SER B CA 1
ATOM 5707 C C . SER B 1 325 ? -37.344 -3.545 2.803 1 55.34 325 SER B C 1
ATOM 5709 O O . SER B 1 325 ? -38.094 -2.621 3.164 1 55.34 325 SER B O 1
ATOM 5711 N N . SER B 1 326 ? -37.469 -4.066 1.606 1 55.22 326 SER B N 1
ATOM 5712 C CA . SER B 1 326 ? -38.406 -3.588 0.614 1 55.22 326 SER B CA 1
ATOM 5713 C C . SER B 1 326 ? -39.844 -4.039 0.95 1 55.22 326 SER B C 1
ATOM 5715 O O . SER B 1 326 ? -40.781 -3.277 0.792 1 55.22 326 SER B O 1
ATOM 5717 N N . VAL B 1 327 ? -40.094 -5.375 1.213 1 49.19 327 VAL B N 1
ATOM 5718 C CA . VAL B 1 327 ? -41.406 -5.875 1.594 1 49.19 327 VAL B CA 1
ATOM 5719 C C . VAL B 1 327 ? -41.906 -5.152 2.848 1 49.19 327 VAL B C 1
ATOM 5721 O O . VAL B 1 327 ? -43.094 -4.805 2.951 1 49.19 327 VAL B O 1
ATOM 5724 N N . PHE B 1 328 ? -41.125 -5.008 3.711 1 42.47 328 PHE B N 1
ATOM 5725 C CA . PHE B 1 328 ? -41.531 -4.285 4.91 1 42.47 328 PHE B CA 1
ATOM 5726 C C . PHE B 1 328 ? -41.938 -2.85 4.578 1 42.47 328 PHE B C 1
ATOM 5728 O O . PHE B 1 328 ? -42.812 -2.281 5.203 1 42.47 328 PHE B O 1
ATOM 5735 N N . LYS B 1 329 ? -41.375 -2.289 3.607 1 45.22 329 LYS B N 1
ATOM 5736 C CA . LYS B 1 329 ? -41.812 -0.952 3.203 1 45.22 329 LYS B CA 1
ATOM 5737 C C . LYS B 1 329 ? -43.125 -0.997 2.459 1 45.22 329 LYS B C 1
ATOM 5739 O O . LYS B 1 329 ? -43.938 -0.077 2.574 1 45.22 329 LYS B O 1
ATOM 5744 N N . SER B 1 330 ? -43.438 -1.9 1.594 1 39 330 SER B N 1
ATOM 5745 C CA . SER B 1 330 ? -44.688 -1.956 0.849 1 39 330 SER B CA 1
ATOM 5746 C C . SER B 1 330 ? -45.875 -2.326 1.757 1 39 330 SER B C 1
ATOM 5748 O O . SER B 1 330 ? -46.969 -1.796 1.608 1 39 330 SER B O 1
ATOM 5750 N N . THR B 1 331 ? -46 -3.477 2.395 1 35.47 331 THR B N 1
ATOM 5751 C CA . THR B 1 331 ? -47.188 -3.887 3.152 1 35.47 331 THR B CA 1
ATOM 5752 C C . THR B 1 331 ? -47.438 -2.922 4.309 1 35.47 331 THR B C 1
ATOM 5754 O O . THR B 1 331 ? -48.594 -2.588 4.594 1 35.47 331 THR B O 1
ATOM 5757 N N . PHE B 1 332 ? -46.875 -2.941 5.625 1 31.94 332 PHE B N 1
ATOM 5758 C CA . PHE B 1 332 ? -47.219 -2.123 6.777 1 31.94 332 PHE B CA 1
ATOM 5759 C C . PHE B 1 332 ? -46.844 -0.668 6.551 1 31.94 332 PHE B C 1
ATOM 5761 O O . PHE B 1 332 ? -45.781 -0.386 6.004 1 31.94 332 PHE B O 1
ATOM 5768 N N . GLY B 1 333 ? -47.938 0.543 6.414 1 26.11 333 GLY B N 1
ATOM 5769 C CA . GLY B 1 333 ? -47.656 1.927 6.77 1 26.11 333 GLY B CA 1
ATOM 5770 C C . GLY B 1 333 ? -46.469 2.082 7.703 1 26.11 333 GLY B C 1
ATOM 5771 O O . GLY B 1 333 ? -45.844 1.094 8.07 1 26.11 333 GLY B O 1
ATOM 5772 N N . ALA B 1 334 ? -46.531 3.43 8.797 1 26.55 334 ALA B N 1
ATOM 5773 C CA . ALA B 1 334 ? -45.656 3.854 9.891 1 26.55 334 ALA B CA 1
ATOM 5774 C C . ALA B 1 334 ? -45.438 2.717 10.883 1 26.55 334 ALA B C 1
ATOM 5776 O O . ALA B 1 334 ? -45 2.949 12.016 1 26.55 334 ALA B O 1
ATOM 5777 N N . ILE B 1 335 ? -46.188 1.691 10.961 1 23.59 335 ILE B N 1
ATOM 5778 C CA . ILE B 1 335 ? -46.25 0.926 12.203 1 23.59 335 ILE B CA 1
ATOM 5779 C C . ILE B 1 335 ? -44.844 0.538 12.641 1 23.59 335 ILE B C 1
ATOM 5781 O O . ILE B 1 335 ? -44.062 -0.003 11.844 1 23.59 335 ILE B O 1
ATOM 5785 N N . TYR B 1 336 ? -44.562 1.124 14.008 1 24.28 336 TYR B N 1
ATOM 5786 C CA . TYR B 1 336 ? -43.406 1.065 14.914 1 24.28 336 TYR B CA 1
ATOM 5787 C C . TYR B 1 336 ? -42.969 -0.374 15.133 1 24.28 336 TYR B C 1
ATOM 5789 O O . TYR B 1 336 ? -43.531 -1.091 15.961 1 24.28 336 TYR B O 1
ATOM 5797 N N . ILE B 1 337 ? -43.094 -1.237 14.398 1 23.91 337 ILE B N 1
ATOM 5798 C CA . ILE B 1 337 ? -42.906 -2.623 14.805 1 23.91 337 ILE B CA 1
ATOM 5799 C C . ILE B 1 337 ? -41.781 -2.693 15.836 1 23.91 337 ILE B C 1
ATOM 5801 O O . ILE B 1 337 ? -40.906 -1.801 15.898 1 23.91 337 ILE B O 1
ATOM 5805 N N . TRP B 1 338 ? -41.531 -3.959 16.375 1 22.11 338 TRP B N 1
ATOM 5806 C CA . TRP B 1 338 ? -40.844 -4.465 17.562 1 22.11 338 TRP B CA 1
ATOM 5807 C C . TRP B 1 338 ? -39.562 -3.695 17.812 1 22.11 338 TRP B C 1
ATOM 5809 O O . TRP B 1 338 ? -38.906 -3.238 16.859 1 22.11 338 TRP B O 1
ATOM 5819 N N . PRO B 1 339 ? -39.188 -3.568 19.25 1 22.91 339 PRO B N 1
ATOM 5820 C CA . PRO B 1 339 ? -38.5 -2.668 20.172 1 22.91 339 PRO B CA 1
ATOM 5821 C C . PRO B 1 339 ? -37.062 -2.422 19.781 1 22.91 339 PRO B C 1
ATOM 5823 O O . PRO B 1 339 ? -36.5 -3.123 18.906 1 22.91 339 PRO B O 1
ATOM 5826 N N . PRO B 1 340 ? -36.219 -2.186 20.969 1 22.61 340 PRO B N 1
ATOM 5827 C CA . PRO B 1 340 ? -35.156 -1.239 21.328 1 22.61 340 PRO B CA 1
ATOM 5828 C C . PRO B 1 340 ? -33.875 -1.519 20.578 1 22.61 340 PRO B C 1
ATOM 5830 O O . PRO B 1 340 ? -33.25 -0.602 20.016 1 22.61 340 PRO B O 1
ATOM 5833 N N . TYR B 1 341 ? -32.969 -2.443 21.25 1 21.72 341 TYR B N 1
ATOM 5834 C CA . TYR B 1 341 ? -31.594 -2.146 21.656 1 21.72 341 TYR B CA 1
ATOM 5835 C C . TYR B 1 341 ? -30.656 -2.158 20.453 1 21.72 341 TYR B C 1
ATOM 5837 O O . TYR B 1 341 ? -29.922 -1.195 20.219 1 21.72 341 TYR B O 1
ATOM 5845 N N . LYS B 1 342 ? -29.953 -3.414 20.375 1 25.19 342 LYS B N 1
ATOM 5846 C CA . LYS B 1 342 ? -28.562 -3.49 19.938 1 25.19 342 LYS B CA 1
ATOM 5847 C C . LYS B 1 342 ? -28.453 -3.299 18.422 1 25.19 342 LYS B C 1
ATOM 5849 O O . LYS B 1 342 ? -27.391 -2.9 17.922 1 25.19 342 LYS B O 1
ATOM 5854 N N . PHE B 1 343 ? -29.328 -3.953 17.688 1 22.48 343 PHE B N 1
ATOM 5855 C CA . PHE B 1 343 ? -28.906 -3.826 16.297 1 22.48 343 PHE B CA 1
ATOM 5856 C C . PHE B 1 343 ? -29.281 -2.459 15.742 1 22.48 343 PHE B C 1
ATOM 5858 O O . PHE B 1 343 ? -30.125 -2.355 14.844 1 22.48 343 PHE B O 1
ATOM 5865 N N . LYS B 1 344 ? -29.703 -1.421 16.562 1 26.8 344 LYS B N 1
ATOM 5866 C CA . LYS B 1 344 ? -30.219 -0.075 16.344 1 26.8 344 LYS B CA 1
ATOM 5867 C C . LYS B 1 344 ? -29.406 0.662 15.281 1 26.8 344 LYS B C 1
ATOM 5869 O O . LYS B 1 344 ? -29.797 1.744 14.836 1 26.8 344 LYS B O 1
ATOM 5874 N N . ARG B 1 345 ? -28.234 0.423 15.289 1 26.2 345 ARG B N 1
ATOM 5875 C CA . ARG B 1 345 ? -27.453 1.405 14.547 1 26.2 345 ARG B CA 1
ATOM 5876 C C . ARG B 1 345 ? -27.938 1.51 13.102 1 26.2 345 ARG B C 1
ATOM 5878 O O . ARG B 1 345 ? -27.656 2.498 12.422 1 26.2 345 ARG B O 1
ATOM 5885 N N . CYS B 1 346 ? -28.438 0.412 12.539 1 23.83 346 CYS B N 1
ATOM 5886 C CA . CYS B 1 346 ? -28.562 0.61 11.094 1 23.83 346 CYS B CA 1
ATOM 5887 C C . CYS B 1 346 ? -29.859 1.341 10.766 1 23.83 346 CYS B C 1
ATOM 5889 O O . CYS B 1 346 ? -29.875 2.223 9.906 1 23.83 346 CYS B O 1
ATOM 5891 N N . VAL B 1 347 ? -31.156 0.921 11.281 1 24.89 347 VAL B N 1
ATOM 5892 C CA . VAL B 1 347 ? -32.438 1.274 10.648 1 24.89 347 VAL B CA 1
ATOM 5893 C C . VAL B 1 347 ? -33.031 2.508 11.328 1 24.89 347 VAL B C 1
ATOM 5895 O O . VAL B 1 347 ? -33.906 3.168 10.781 1 24.89 347 VAL B O 1
ATOM 5898 N N . SER B 1 348 ? -32.812 2.73 12.594 1 25.2 348 SER B N 1
ATOM 5899 C CA . SER B 1 348 ? -33.75 3.541 13.359 1 25.2 348 SER B CA 1
ATOM 5900 C C . SER B 1 348 ? -33.688 5.008 12.945 1 25.2 348 SER B C 1
ATOM 5902 O O . SER B 1 348 ? -34.469 5.828 13.414 1 25.2 348 SER B O 1
ATOM 5904 N N . LEU B 1 349 ? -32.719 5.477 12.461 1 23.92 349 LEU B N 1
ATOM 5905 C CA . LEU B 1 349 ? -32.688 6.934 12.445 1 23.92 349 LEU B CA 1
ATOM 5906 C C . LEU B 1 349 ? -33.781 7.469 11.508 1 23.92 349 LEU B C 1
ATOM 5908 O O . LEU B 1 349 ? -33.938 8.688 11.344 1 23.92 349 LEU B O 1
ATOM 5912 N N . TYR B 1 350 ? -34.531 6.617 10.781 1 23.66 350 TYR B N 1
ATOM 5913 C CA . TYR B 1 350 ? -35.5 7.234 9.867 1 23.66 350 TYR B CA 1
ATOM 5914 C C . TYR B 1 350 ? -36.719 7.738 10.617 1 23.66 350 TYR B C 1
ATOM 5916 O O . TYR B 1 350 ? -37.469 8.555 10.102 1 23.66 350 TYR B O 1
ATOM 5924 N N . GLN B 1 351 ? -37.125 7.238 11.828 1 23.39 351 GLN B N 1
ATOM 5925 C CA . GLN B 1 351 ? -38.5 7.434 12.266 1 23.39 351 GLN B CA 1
ATOM 5926 C C . GLN B 1 351 ? -38.688 8.828 12.867 1 23.39 351 GLN B C 1
ATOM 5928 O O . GLN B 1 351 ? -39.781 9.352 12.875 1 23.39 351 GLN B O 1
ATOM 5933 N N . ALA B 1 352 ? -37.719 9.414 13.453 1 22.92 352 ALA B N 1
ATOM 5934 C CA . ALA B 1 352 ? -38.125 10.492 14.344 1 22.92 352 ALA B CA 1
ATOM 5935 C C . ALA B 1 352 ? -38.625 11.695 13.555 1 22.92 352 ALA B C 1
ATOM 5937 O O . ALA B 1 352 ? -39.5 12.445 14.023 1 22.92 352 ALA B O 1
ATOM 5938 N N . LYS B 1 353 ? -38.125 12.016 12.461 1 25.27 353 LYS B N 1
ATOM 5939 C CA . LYS B 1 353 ? -38.5 13.35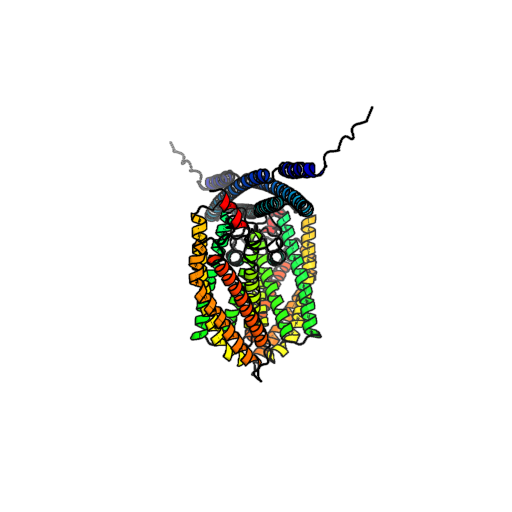9 12.023 1 25.27 353 LYS B CA 1
ATOM 5940 C C . LYS B 1 353 ? -39.906 13.352 11.43 1 25.27 353 LYS B C 1
ATOM 5942 O O . LYS B 1 353 ? -40.406 14.383 10.969 1 25.27 353 LYS B O 1
ATOM 5947 N N . LEU B 1 354 ? -40.531 12.211 11.211 1 23.03 354 LEU B N 1
ATOM 5948 C CA . LEU B 1 354 ? -41.844 12.422 10.586 1 23.03 354 LEU B CA 1
ATOM 5949 C C . LEU B 1 354 ? -42.781 13.141 11.539 1 23.03 354 LEU B C 1
ATOM 5951 O O . LEU B 1 354 ? -43.875 13.578 11.133 1 23.03 354 LEU B O 1
ATOM 5955 N N . HIS B 1 355 ? -42.5 13.172 12.898 1 23.02 355 HIS B N 1
ATOM 5956 C CA . HIS B 1 355 ? -43.656 13.68 13.664 1 23.02 355 HIS B CA 1
ATOM 5957 C C . HIS B 1 355 ? -43.75 15.195 13.547 1 23.02 355 HIS B C 1
ATOM 5959 O O . HIS B 1 355 ? -44.781 15.773 13.867 1 23.02 355 HIS B O 1
ATOM 5965 N N . THR B 1 356 ? -42.656 15.938 13.477 1 22.05 356 THR B N 1
ATOM 5966 C CA . THR B 1 356 ? -42.969 17.312 13.828 1 22.05 356 THR B CA 1
ATOM 5967 C C . THR B 1 356 ? -43.688 18.031 12.664 1 22.05 356 THR B C 1
ATOM 5969 O O . THR B 1 356 ? -44.125 19.156 12.805 1 22.05 356 THR B O 1
ATOM 5972 N N . SER B 1 357 ? -43.531 17.609 11.375 1 20.33 357 SER B N 1
ATOM 5973 C CA . SER B 1 357 ? -44.219 18.531 10.469 1 20.33 357 SER B CA 1
ATOM 5974 C C . SER B 1 357 ? -45.719 18.297 10.453 1 20.33 357 SER B C 1
ATOM 5976 O O . SER B 1 357 ? -46.438 18.922 9.68 1 20.33 357 SER B O 1
ATOM 5978 N N . THR B 1 358 ? -46.281 17.422 11.305 1 19.41 358 THR B N 1
ATOM 5979 C CA . THR B 1 358 ? -47.719 17.766 11.305 1 19.41 358 THR B CA 1
ATOM 5980 C C . THR B 1 358 ? -47.969 18.969 12.219 1 19.41 358 THR B C 1
ATOM 5982 O O . THR B 1 358 ? -47.406 19.047 13.32 1 19.41 358 THR B O 1
#